Protein AF-A0A9Q0EVH0-F1 (afdb_monomer)

Radius of gyration: 26.42 Å; Cα contacts (8 Å, |Δi|>4): 1326; chains: 1; bounding box: 60×74×77 Å

Mean predicted aligned error: 11.01 Å

Organism: NCBI:txid630683

Solvent-accessible surface area (backbone atoms only — not comparable to full-atom values): 34245 Å² total; per-residue (Å²): 130,76,54,53,57,61,66,80,86,72,73,84,62,82,57,90,46,90,71,70,59,67,79,86,54,67,92,68,68,78,82,71,85,78,84,79,83,84,78,70,71,62,53,52,32,44,62,38,75,52,41,46,33,34,40,56,54,100,56,29,32,42,35,33,34,32,64,93,81,48,36,32,36,32,38,14,80,58,58,65,76,52,75,48,81,33,82,49,98,63,52,78,79,45,79,48,69,42,96,86,41,89,37,27,35,36,34,36,28,64,55,74,88,80,81,82,71,99,64,101,63,101,74,78,70,50,21,35,32,30,30,16,77,59,58,65,66,51,77,41,74,36,46,70,34,40,47,84,95,29,65,42,73,43,50,89,92,74,47,94,48,80,58,29,33,42,33,32,30,48,46,98,89,70,49,29,32,49,39,34,30,39,42,92,62,42,43,87,89,56,55,41,57,85,49,96,57,62,36,39,76,61,31,67,43,80,53,92,61,39,35,37,41,31,29,74,48,104,82,55,75,44,48,31,27,17,43,74,81,43,78,71,40,69,47,41,67,55,89,87,64,47,72,71,45,67,29,51,55,45,63,66,94,58,27,33,35,33,36,34,25,38,75,91,53,76,74,32,28,31,33,28,41,31,39,73,61,46,39,44,33,32,88,40,44,68,34,30,30,51,45,72,45,95,88,67,47,79,40,67,35,54,38,77,46,39,56,45,85,45,28,39,38,36,32,31,49,55,96,90,39,37,43,28,31,39,21,54,53,68,35,75,52,76,41,71,35,62,46,40,62,40,51,85,89,66,49,78,44,96,58,53,78,91,62,18,30,30,18,63,45,53,53,67,47,91,52,85,41,49,42,36,36,38,43,59,38,59,64,30,53,29,39,40,40,32,31,20,29,78,37,72,43,61,52,92,66,90,39,30,24,34,38,17,71,56,61,67,68,50,44,40,58,70,37,70,59,74,50,34,57,47,70,36,63,60,50,52,26,42,37,37,33,65,42,50,92,48,68,41,33,56,37,32,41,15,43,38,85,59,77,53,76,45,80,44,72,82,45,97,60,51,28,26,43,70,30,50,48,76,47,78,52,97,86,48,47,40,36,37,38,35,28,24,72,42,102,85,49,68,83,43,78,49,78,41,74,56,56,78,74,34,79,43,74,58,55,81,85,46,46,39,81,43,72,51,47,61,93,80,42,43,64,49,82,56,25,35,43,32,28,54,39,69,40,68,62,54,55,40,37,72,62,91,84,65,64,49,67,75,45,77,44,78,51,83,87,52,79,91,72,61,73,50,37,73,50,25,40,73,46,98,87,71,48,48,39,73,32,97,91,39,62,96,85,64,74,68,90,82,67,53,96,90,62,88,78,87,79,82,90,67

Sequence (602 aa):
MSWGAIHKNTSPVSFWAPGGLSASHLEKIGHISLHISGADPKFLALENRSIESFSVELQQIMVLTDPEFESSVLVSSDEGANFQKYRLSFYILSLLFHPTQEDWALAYSHDQKVTSSSVSSPRLSFLLLYSSMDFGRKWQIVHEHVTPSRFYWSVSGLDKELDLVHMEAHTPDGNVQYVTCRAQLCTESNRNYPFPGYVDISSLVVQDEYMFIQVPTSGRAKYYVSYKRDPFIQIKLPKYSLPKDLHIVSTDEKQVFAAVQEWNQNDTYNLYLSDTRGIYFTLAMENVKTTRGIGGNQMLDLYEVAGVTGMLIANRRHDGQVKTYITYNKGREWRLLQAPSVDMDGNDIHCILPFCSLHLQLQTSENPYLSGTISTKGSAPGIIVATGNIGAELSYNNVCMFISSDAGNTWRQIFEEEHNVWFLDKGGALVAVKQPSVPTRHLWISFDEGRQWTRHSFSMVPLFVDGILVEAGAENQIMTFFGHFSHRSEWQLIKIDYKSVFSRRCTEEDYQTWHLNNQGEPCVMGQKQIYMKRRPGNYCMLGRDYSRVLSTESCICRAHDFECDYGYERRGDGNCRPAFWFNPYSISRSCSQGQNYFNSTG

Structure (mmCIF, N/CA/C/O backbone):
data_AF-A0A9Q0EVH0-F1
#
_entry.id   AF-A0A9Q0EVH0-F1
#
loop_
_atom_site.group_PDB
_atom_site.id
_atom_site.type_symbol
_atom_site.label_atom_id
_atom_site.label_alt_id
_atom_site.label_comp_id
_atom_site.label_asym_id
_atom_site.label_entity_id
_atom_site.label_seq_id
_atom_site.pdbx_PDB_ins_code
_atom_site.Cartn_x
_atom_site.Cartn_y
_atom_site.Cartn_z
_atom_site.occupancy
_atom_site.B_iso_or_equiv
_atom_site.auth_seq_id
_atom_site.auth_comp_id
_atom_site.auth_asym_id
_atom_site.auth_atom_id
_atom_site.pdbx_PDB_model_num
ATOM 1 N N . MET A 1 1 ? 2.251 -1.760 23.595 1.00 23.67 1 MET A N 1
ATOM 2 C CA . MET A 1 1 ? 2.253 -2.560 22.355 1.00 23.67 1 MET A CA 1
ATOM 3 C C . MET A 1 1 ? 1.025 -2.094 21.611 1.00 23.67 1 MET A C 1
ATOM 5 O O . MET A 1 1 ? -0.068 -2.270 22.126 1.00 23.67 1 MET A O 1
ATOM 9 N N . SER A 1 2 ? 1.223 -1.276 20.582 1.00 24.34 2 SER A N 1
ATOM 10 C CA . SER A 1 2 ? 0.156 -0.567 19.877 1.00 24.34 2 SER A CA 1
ATOM 11 C C . SER A 1 2 ? -0.418 -1.454 18.777 1.00 24.34 2 SER A C 1
ATOM 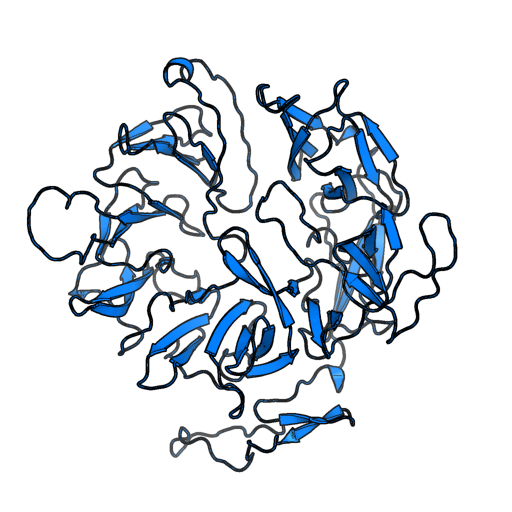13 O O . SER A 1 2 ? 0.317 -2.029 17.980 1.00 24.34 2 SER A O 1
ATOM 15 N N . TRP A 1 3 ? -1.743 -1.538 18.723 1.00 28.78 3 TRP A N 1
ATOM 16 C CA . TRP A 1 3 ? -2.497 -2.306 17.736 1.00 28.78 3 TRP A CA 1
ATOM 17 C C . TRP A 1 3 ? -2.488 -1.591 16.369 1.00 28.78 3 TRP A C 1
ATOM 19 O O . TRP A 1 3 ? -3.434 -0.902 16.001 1.00 28.78 3 TRP A O 1
ATOM 29 N N . GLY A 1 4 ? -1.378 -1.615 15.635 1.00 27.52 4 GLY A N 1
ATOM 30 C CA . GLY A 1 4 ? -1.289 -0.931 14.339 1.00 27.52 4 GLY A CA 1
ATOM 31 C C . GLY A 1 4 ? -2.123 -1.639 13.269 1.00 27.52 4 GLY A C 1
ATOM 32 O O . GLY A 1 4 ? -1.888 -2.814 12.999 1.00 27.52 4 GLY A O 1
ATOM 33 N N . ALA A 1 5 ? -3.072 -0.941 12.641 1.00 25.30 5 ALA A N 1
ATOM 34 C CA . ALA A 1 5 ? -3.455 -1.282 11.275 1.00 25.30 5 ALA A CA 1
ATOM 35 C C . ALA A 1 5 ? -2.341 -0.755 10.359 1.00 25.30 5 ALA A C 1
ATOM 37 O O . ALA A 1 5 ? -1.860 0.366 10.566 1.00 25.30 5 ALA A O 1
ATOM 38 N N . ILE A 1 6 ? -1.908 -1.538 9.370 1.00 28.84 6 ILE A N 1
ATOM 39 C CA . ILE A 1 6 ? -1.054 -1.005 8.301 1.00 28.84 6 ILE A CA 1
ATOM 40 C C . ILE A 1 6 ? -1.973 -0.112 7.465 1.00 28.84 6 ILE A C 1
ATOM 42 O O . ILE A 1 6 ? -2.702 -0.582 6.597 1.00 28.84 6 ILE A O 1
ATOM 46 N N . HIS A 1 7 ? -2.035 1.170 7.829 1.00 24.23 7 HIS A N 1
ATOM 47 C CA . HIS A 1 7 ? -2.923 2.138 7.203 1.00 24.23 7 HIS A CA 1
ATOM 48 C C . HIS A 1 7 ? -2.722 2.139 5.684 1.00 24.23 7 HIS A C 1
ATOM 50 O O . HIS A 1 7 ? -1.626 2.412 5.192 1.00 24.23 7 HIS A O 1
ATOM 56 N N . LYS A 1 8 ? -3.815 1.974 4.934 1.00 26.14 8 LYS A N 1
ATOM 57 C CA . LYS A 1 8 ? -3.942 2.668 3.652 1.00 26.14 8 LYS A CA 1
ATOM 58 C C . LYS A 1 8 ? -3.945 4.165 3.957 1.00 26.14 8 LYS A C 1
ATOM 60 O O . LYS A 1 8 ? -4.919 4.658 4.516 1.00 26.14 8 LYS A O 1
ATOM 65 N N . ASN A 1 9 ? -2.827 4.837 3.671 1.00 26.03 9 ASN A N 1
ATOM 66 C CA . ASN A 1 9 ? -2.678 6.288 3.467 1.00 26.03 9 ASN A CA 1
ATOM 67 C C . ASN A 1 9 ? -3.684 7.206 4.196 1.00 26.03 9 ASN A C 1
ATOM 69 O O . ASN A 1 9 ? -4.334 8.031 3.569 1.00 26.03 9 ASN A O 1
ATOM 73 N N . THR A 1 10 ? -3.829 7.092 5.517 1.00 22.66 10 THR A N 1
ATOM 74 C CA . THR A 1 10 ? -4.746 7.976 6.272 1.00 22.66 10 THR A CA 1
ATOM 75 C C . THR A 1 10 ? -4.231 8.399 7.646 1.00 22.66 10 THR A C 1
ATOM 77 O O . THR A 1 10 ? -4.926 9.115 8.360 1.00 22.66 10 THR A O 1
ATOM 80 N N . SER A 1 11 ? -3.002 8.047 8.026 1.00 21.75 11 SER A N 1
ATOM 81 C CA . SER A 1 11 ? -2.350 8.631 9.204 1.00 21.75 11 SER A CA 1
ATOM 82 C C . SER A 1 11 ? -1.563 9.898 8.818 1.00 21.75 11 SER A C 1
ATOM 84 O O . SER A 1 11 ? -0.806 9.860 7.844 1.00 21.75 11 SER A O 1
ATOM 86 N N . PRO A 1 12 ? -1.685 11.011 9.571 1.00 22.56 12 PRO A N 1
ATOM 87 C CA . PRO A 1 12 ? -0.789 12.154 9.434 1.00 22.56 12 PRO A CA 1
ATOM 88 C C . PRO A 1 12 ? 0.632 11.689 9.745 1.00 22.56 12 PRO A C 1
ATOM 90 O O . PRO A 1 12 ? 0.908 11.251 10.862 1.00 22.56 12 PRO A O 1
ATOM 93 N N . VAL A 1 13 ? 1.533 11.751 8.769 1.00 21.89 13 VAL A N 1
ATOM 94 C CA . VAL A 1 13 ? 2.959 11.539 9.016 1.00 21.89 13 VAL A CA 1
ATOM 95 C C . VAL A 1 13 ? 3.618 12.908 9.088 1.00 21.89 13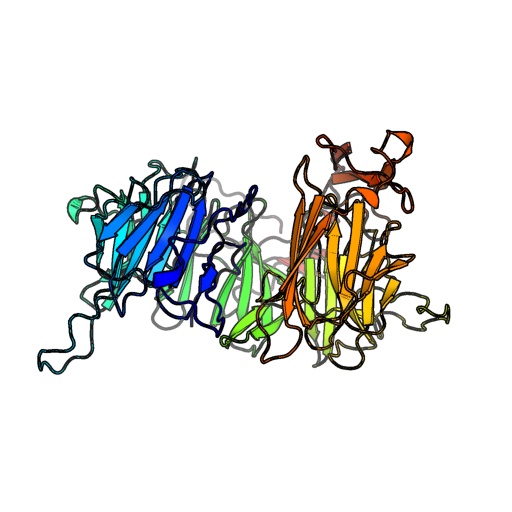 VAL A C 1
ATOM 97 O O . VAL A 1 13 ? 3.630 13.650 8.108 1.00 21.89 13 VAL A O 1
ATOM 100 N N . SER A 1 14 ? 4.127 13.265 10.263 1.00 21.25 14 SER A N 1
ATOM 101 C CA . SER A 1 14 ? 4.966 14.442 10.465 1.00 21.25 14 SER A CA 1
ATOM 102 C C . SER A 1 14 ? 6.402 14.133 10.027 1.00 21.25 14 SER A C 1
ATOM 104 O O . SER A 1 14 ? 6.966 13.107 10.405 1.00 21.25 14 SER A O 1
ATOM 106 N N . PHE A 1 15 ? 7.011 15.024 9.239 1.00 22.28 15 PHE A N 1
ATOM 107 C CA . PHE A 1 15 ? 8.427 14.946 8.876 1.00 22.28 15 PHE A CA 1
ATOM 108 C C . PHE A 1 15 ? 9.118 16.301 8.988 1.00 22.28 15 PHE A C 1
ATOM 110 O O . PHE A 1 15 ? 8.536 17.347 8.719 1.00 22.28 15 PHE A O 1
ATOM 117 N N . TRP A 1 16 ? 10.387 16.218 9.379 1.00 19.62 16 TRP A N 1
ATOM 118 C CA . TRP A 1 16 ? 11.322 17.307 9.613 1.00 19.62 16 TRP A CA 1
ATOM 119 C C . TRP A 1 16 ? 11.774 17.992 8.319 1.00 19.62 16 TRP A C 1
ATOM 121 O O . TRP A 1 16 ? 12.192 17.327 7.371 1.00 19.62 16 TRP A O 1
ATOM 131 N N . ALA A 1 17 ? 11.840 19.323 8.344 1.00 21.62 17 ALA A N 1
ATOM 132 C CA . ALA A 1 17 ? 12.663 20.114 7.435 1.00 21.62 17 ALA A CA 1
ATOM 133 C C . ALA A 1 17 ? 13.392 21.205 8.243 1.00 21.62 17 ALA A C 1
ATOM 135 O O . ALA A 1 17 ? 12.727 22.037 8.857 1.00 21.62 17 ALA A O 1
ATOM 136 N N . PRO A 1 18 ? 14.737 21.248 8.273 1.00 21.25 18 PRO A N 1
ATOM 137 C CA . PRO A 1 18 ? 15.455 22.345 8.906 1.00 21.25 18 PRO A CA 1
ATOM 138 C C . PRO A 1 18 ? 15.606 23.508 7.916 1.00 21.25 18 PRO A C 1
ATOM 140 O O . PRO A 1 18 ? 16.220 23.355 6.862 1.00 21.25 18 PRO A O 1
ATOM 143 N N . GLY A 1 19 ? 15.104 24.695 8.265 1.00 27.98 19 GLY A N 1
ATOM 144 C CA . GLY A 1 19 ? 15.442 25.935 7.555 1.00 27.98 19 GLY A CA 1
ATOM 145 C C . GLY A 1 19 ? 14.327 26.976 7.569 1.00 27.98 19 GLY A C 1
ATOM 146 O O . GLY A 1 19 ? 13.265 26.757 7.003 1.00 27.98 19 GLY A O 1
ATOM 147 N N . GLY A 1 20 ? 14.575 28.106 8.236 1.00 25.09 20 GLY A N 1
ATOM 148 C CA . GLY A 1 20 ? 13.561 29.115 8.539 1.00 25.09 20 GLY A CA 1
ATOM 149 C C . GLY A 1 20 ? 13.284 30.152 7.453 1.00 25.09 20 GLY A C 1
ATOM 150 O O . GLY A 1 20 ? 14.167 30.566 6.705 1.00 25.09 20 GLY A O 1
ATOM 151 N N . LEU A 1 21 ? 12.047 30.648 7.473 1.00 24.52 21 LEU A N 1
ATOM 152 C CA . LEU A 1 21 ? 11.595 31.867 6.802 1.00 24.52 21 LEU A CA 1
ATOM 153 C C . LEU A 1 21 ? 10.965 32.802 7.849 1.00 24.52 21 LEU A C 1
ATOM 155 O O . LEU A 1 21 ? 10.278 32.353 8.764 1.00 24.52 21 LEU A O 1
ATOM 159 N N . SER A 1 22 ? 11.237 34.110 7.764 1.00 23.95 22 SER A N 1
ATOM 160 C CA . SER A 1 22 ? 10.691 35.099 8.706 1.00 23.95 22 SER A CA 1
ATOM 161 C C . SER A 1 22 ? 9.270 35.524 8.321 1.00 23.95 22 SER A C 1
ATOM 163 O O . SER A 1 22 ? 8.986 35.791 7.154 1.00 23.95 22 SER A O 1
ATOM 165 N N . ALA A 1 23 ? 8.402 35.692 9.324 1.00 26.44 23 ALA A N 1
ATOM 166 C CA . ALA A 1 23 ? 7.002 36.105 9.170 1.00 26.44 23 ALA A CA 1
ATOM 167 C C . ALA A 1 23 ? 6.796 37.457 8.444 1.00 26.44 23 ALA A C 1
ATOM 169 O O . ALA A 1 23 ? 5.711 37.736 7.948 1.00 26.44 23 ALA A O 1
ATOM 170 N N . SER A 1 24 ? 7.834 38.289 8.323 1.00 24.94 24 SER A N 1
ATOM 171 C CA . SER A 1 24 ? 7.788 39.581 7.624 1.00 24.94 24 SER A CA 1
ATOM 172 C C . SER A 1 24 ? 7.835 39.502 6.089 1.00 24.94 24 SER A C 1
ATOM 174 O O . SER A 1 24 ? 7.697 40.534 5.437 1.00 24.94 24 SER A O 1
ATOM 176 N N . HIS A 1 25 ? 8.024 38.318 5.493 1.00 28.23 25 HIS A N 1
ATOM 177 C CA . HIS A 1 25 ? 8.052 38.144 4.030 1.00 28.23 25 HIS A CA 1
ATOM 178 C C . HIS A 1 25 ? 6.749 37.590 3.425 1.00 28.23 25 HIS A C 1
ATOM 180 O O . HIS A 1 25 ? 6.621 37.569 2.201 1.00 28.23 25 HIS A O 1
ATOM 186 N N . LEU A 1 26 ? 5.760 37.208 4.243 1.00 30.81 26 LEU A N 1
ATOM 187 C CA . LEU A 1 26 ? 4.487 36.643 3.768 1.00 30.81 26 LEU A CA 1
ATOM 188 C C . LEU A 1 26 ? 3.594 37.656 3.029 1.00 30.81 26 LEU A C 1
ATOM 190 O O . LEU A 1 26 ? 2.823 37.254 2.168 1.00 30.81 26 LEU A O 1
ATOM 194 N N . GLU A 1 27 ? 3.765 38.966 3.246 1.00 25.61 27 GLU A N 1
ATOM 195 C CA . GLU A 1 27 ? 3.074 40.002 2.452 1.00 25.61 27 GLU A CA 1
ATOM 196 C C . GLU A 1 27 ? 3.613 40.142 1.011 1.00 25.61 27 GLU A C 1
ATOM 198 O O . GLU A 1 27 ? 3.059 40.899 0.215 1.00 25.61 27 GLU A O 1
ATOM 203 N N . LYS A 1 28 ? 4.692 39.431 0.645 1.00 25.12 28 LYS A N 1
ATOM 204 C CA . LYS A 1 28 ? 5.330 39.529 -0.683 1.00 25.12 28 LYS A CA 1
ATOM 205 C C . LYS A 1 28 ? 5.351 38.237 -1.498 1.00 25.12 28 LYS A C 1
ATOM 207 O O . LYS A 1 28 ? 5.841 38.265 -2.626 1.00 25.12 28 LYS A O 1
ATOM 212 N N . ILE A 1 29 ? 4.804 37.130 -0.997 1.00 27.89 29 ILE A N 1
ATOM 213 C CA . ILE A 1 29 ? 4.722 35.878 -1.765 1.00 27.89 29 ILE A CA 1
ATOM 214 C C . ILE A 1 29 ? 3.425 35.896 -2.579 1.00 27.89 29 ILE A C 1
ATOM 216 O O . ILE A 1 29 ? 2.437 35.243 -2.262 1.00 27.89 29 ILE A O 1
ATOM 220 N N . GLY A 1 30 ? 3.426 36.711 -3.634 1.00 24.42 30 GLY A N 1
ATOM 221 C CA . GLY A 1 30 ? 2.437 36.616 -4.698 1.00 24.42 30 GLY A CA 1
ATOM 222 C C . GLY A 1 30 ? 2.701 35.366 -5.538 1.00 24.42 30 GLY A C 1
ATOM 223 O O . GLY A 1 30 ? 3.813 35.172 -6.021 1.00 24.42 30 GLY A O 1
ATOM 224 N N . HIS A 1 31 ? 1.655 34.561 -5.730 1.00 25.23 31 HIS A N 1
ATOM 225 C CA . HIS A 1 31 ? 1.583 33.397 -6.619 1.00 25.23 31 HIS A CA 1
ATOM 226 C C . HIS A 1 31 ? 2.481 32.198 -6.271 1.00 25.23 31 HIS A C 1
ATOM 228 O O . HIS A 1 31 ? 3.496 31.941 -6.915 1.00 25.23 31 HIS A O 1
ATOM 234 N N . ILE A 1 32 ? 1.994 31.350 -5.364 1.00 24.03 32 ILE A N 1
ATOM 235 C CA . ILE A 1 32 ? 2.253 29.907 -5.425 1.00 24.03 32 ILE A CA 1
ATOM 236 C C . ILE A 1 32 ? 0.906 29.239 -5.717 1.00 24.03 32 ILE A C 1
ATOM 238 O O . ILE A 1 32 ? 0.092 29.052 -4.824 1.00 24.03 32 ILE A O 1
ATOM 242 N N . SER A 1 33 ? 0.643 28.931 -6.989 1.00 20.67 33 SER A N 1
ATOM 243 C CA . SER A 1 33 ? -0.503 28.101 -7.377 1.00 20.67 33 SER A CA 1
ATOM 244 C C . SER A 1 33 ? -0.118 26.642 -7.134 1.00 20.67 33 SER A C 1
ATOM 246 O O . SER A 1 33 ? 0.597 26.034 -7.933 1.00 20.67 33 SER A O 1
ATOM 248 N N . LEU A 1 34 ? -0.512 26.113 -5.976 1.00 22.69 34 LEU A N 1
ATOM 249 C CA . LEU A 1 34 ? -0.445 24.690 -5.650 1.00 22.69 34 LEU A CA 1
ATOM 250 C C . LEU A 1 34 ? -1.807 24.074 -5.978 1.00 22.69 34 LEU A C 1
ATOM 252 O O . LEU A 1 34 ? -2.656 23.897 -5.111 1.00 22.69 34 LEU A O 1
ATOM 256 N N . HIS A 1 35 ? -2.020 23.748 -7.252 1.00 23.91 35 HIS A N 1
ATOM 257 C CA . HIS A 1 35 ? -3.113 22.859 -7.628 1.00 23.91 35 HIS A CA 1
ATOM 258 C C . HIS A 1 35 ? -2.715 21.428 -7.260 1.00 23.91 35 HIS A C 1
ATOM 260 O O . HIS A 1 35 ? -1.828 20.839 -7.870 1.00 23.91 35 HIS A O 1
ATOM 266 N N . ILE A 1 36 ? -3.354 20.871 -6.233 1.00 25.92 36 ILE A N 1
ATOM 267 C CA . ILE A 1 36 ? -3.227 19.458 -5.873 1.00 25.92 36 ILE A CA 1
ATOM 268 C C . ILE A 1 36 ? -4.534 18.787 -6.290 1.00 25.92 36 ILE A C 1
ATOM 270 O O . ILE A 1 36 ? -5.546 18.886 -5.598 1.00 25.92 36 ILE A O 1
ATOM 274 N N . SER A 1 37 ? -4.544 18.134 -7.455 1.00 22.00 37 SER A N 1
ATOM 275 C CA . SER A 1 37 ? -5.707 17.360 -7.889 1.00 22.00 37 SER A CA 1
ATOM 276 C C . SER A 1 37 ? -5.734 16.006 -7.176 1.00 22.00 37 SER A C 1
ATOM 278 O O . SER A 1 37 ? -4.892 15.153 -7.455 1.00 22.00 37 SER A O 1
ATOM 280 N N . GLY A 1 38 ? -6.718 15.823 -6.294 1.00 27.61 38 GLY A N 1
ATOM 281 C CA . GLY A 1 38 ? -7.282 14.536 -5.873 1.00 27.61 38 GLY A CA 1
ATOM 282 C C . GLY A 1 38 ? -6.299 13.432 -5.473 1.00 27.61 38 GLY A C 1
ATOM 283 O O . GLY A 1 38 ? -5.956 12.599 -6.305 1.00 27.61 38 GLY A O 1
ATOM 284 N N . ALA A 1 39 ? -5.932 13.385 -4.191 1.00 24.30 39 ALA A N 1
ATOM 285 C CA . ALA A 1 39 ? -5.674 12.162 -3.414 1.00 24.30 39 ALA A CA 1
ATOM 286 C C . ALA A 1 39 ? -5.199 12.561 -2.009 1.00 24.30 39 ALA A C 1
ATOM 288 O O . ALA A 1 39 ? -4.098 13.098 -1.913 1.00 24.30 39 ALA A O 1
ATOM 289 N N . ASP A 1 40 ? -6.019 12.258 -0.993 1.00 25.94 40 ASP A N 1
ATOM 290 C CA . ASP A 1 40 ? -5.791 12.336 0.463 1.00 25.94 40 ASP A CA 1
ATOM 291 C C . ASP A 1 40 ? -5.225 13.671 1.014 1.00 25.94 40 ASP A C 1
ATOM 293 O O . ASP A 1 40 ? -4.245 14.200 0.487 1.00 25.94 40 ASP A O 1
ATOM 297 N N . PRO A 1 41 ? -5.768 14.243 2.108 1.00 28.77 41 PRO A N 1
ATOM 298 C CA . PRO A 1 41 ? -5.166 15.422 2.728 1.00 28.77 41 PRO A CA 1
ATOM 299 C C . PRO A 1 41 ? -3.761 15.061 3.238 1.00 28.77 41 PRO A C 1
ATOM 301 O O . PRO A 1 41 ? -3.590 14.371 4.242 1.00 28.77 41 PRO A O 1
ATOM 304 N N . LYS A 1 42 ? -2.726 15.491 2.510 1.00 32.66 42 LYS A N 1
ATOM 305 C CA . LYS A 1 42 ? -1.328 15.292 2.900 1.00 32.66 42 LYS A CA 1
ATOM 306 C C . LYS A 1 42 ? -0.912 16.392 3.865 1.00 32.66 42 LYS A C 1
ATOM 308 O O . LYS A 1 42 ? -0.974 17.571 3.532 1.00 32.66 42 LYS A O 1
ATOM 313 N N . PHE A 1 43 ? -0.453 15.977 5.040 1.00 30.69 43 PHE A N 1
ATOM 314 C CA . PHE A 1 43 ? 0.131 16.840 6.056 1.00 30.69 43 PHE A CA 1
ATOM 315 C C . PHE A 1 43 ? 1.577 17.166 5.681 1.00 30.69 43 PHE A C 1
ATOM 317 O O . PHE A 1 43 ? 2.384 16.269 5.444 1.00 30.69 43 PHE A O 1
ATOM 324 N N . LEU A 1 44 ? 1.916 18.449 5.635 1.00 28.69 44 LEU A N 1
ATOM 325 C CA . LEU A 1 44 ? 3.295 18.921 5.534 1.00 28.69 44 LEU A CA 1
ATOM 326 C C . LEU A 1 44 ? 3.546 19.830 6.730 1.00 28.69 44 LEU A C 1
ATOM 328 O O . LEU A 1 44 ? 2.925 20.886 6.835 1.00 28.69 44 LEU A O 1
ATOM 332 N N . ALA A 1 45 ? 4.428 19.392 7.628 1.00 27.56 45 ALA A N 1
ATOM 333 C CA . ALA A 1 45 ? 4.898 20.186 8.749 1.00 27.56 45 ALA A CA 1
ATOM 334 C C . ALA A 1 45 ? 6.184 20.924 8.368 1.00 27.56 45 ALA A C 1
ATOM 336 O O . ALA A 1 45 ? 7.129 20.305 7.884 1.00 27.56 45 ALA A O 1
ATOM 337 N N . LEU A 1 46 ? 6.219 22.247 8.541 1.00 26.41 46 LEU A N 1
ATOM 338 C CA . LEU A 1 46 ? 7.402 23.070 8.278 1.00 26.41 46 LEU A CA 1
ATOM 339 C C . LEU A 1 46 ? 7.961 23.585 9.600 1.00 26.41 46 LEU A C 1
ATOM 341 O O . LEU A 1 46 ? 7.662 24.689 10.041 1.00 26.41 46 LEU A O 1
ATOM 345 N N . GLU A 1 47 ? 8.828 22.804 10.233 1.00 24.83 47 GLU A N 1
ATOM 346 C CA . GLU A 1 47 ? 9.442 23.203 11.497 1.00 24.83 47 GLU A CA 1
ATOM 347 C C . GLU A 1 47 ? 10.593 24.207 11.272 1.00 24.83 47 GLU A C 1
ATOM 349 O O . GLU A 1 47 ? 11.784 23.896 11.347 1.00 24.83 47 GLU A O 1
ATOM 354 N N . ASN A 1 48 ? 10.232 25.459 10.970 1.00 26.81 48 ASN A N 1
ATOM 355 C CA . ASN A 1 48 ? 10.890 26.633 11.543 1.00 26.81 48 ASN A CA 1
ATOM 356 C C . ASN A 1 48 ? 10.113 27.937 11.271 1.00 26.81 48 ASN A C 1
ATOM 358 O O . ASN A 1 48 ? 10.158 28.504 10.176 1.00 26.81 48 ASN A O 1
ATOM 362 N N . ARG A 1 49 ? 9.576 28.468 12.379 1.00 35.28 49 ARG A N 1
ATOM 363 C CA . ARG A 1 49 ? 9.282 29.879 12.708 1.00 35.28 49 ARG A CA 1
ATOM 364 C C . ARG A 1 49 ? 7.908 30.475 12.403 1.00 35.28 49 ARG A C 1
ATOM 366 O O . ARG A 1 49 ? 7.782 31.691 12.538 1.00 35.28 49 ARG A O 1
ATOM 373 N N . SER A 1 50 ? 6.874 29.703 12.063 1.00 44.47 50 SER A N 1
ATOM 374 C CA . SER A 1 50 ? 5.478 30.181 12.252 1.00 44.47 50 SER A CA 1
ATOM 375 C C . SER A 1 50 ? 4.373 29.188 11.895 1.00 44.47 50 SER A C 1
ATOM 377 O O . SER A 1 50 ? 3.249 29.398 12.346 1.00 44.47 50 SER A O 1
ATOM 379 N N . ILE A 1 51 ? 4.644 28.159 11.087 1.00 43.53 51 ILE A N 1
ATOM 380 C CA . ILE A 1 51 ? 3.623 27.259 10.532 1.00 43.53 51 ILE A CA 1
ATOM 381 C C . ILE A 1 51 ? 3.990 25.814 10.855 1.00 43.53 51 ILE A C 1
ATOM 383 O O . ILE A 1 51 ? 5.011 25.332 10.387 1.00 43.53 51 ILE A O 1
ATOM 387 N N . GLU A 1 52 ? 3.149 25.117 11.610 1.00 38.03 52 GLU A N 1
ATOM 388 C CA . GLU A 1 52 ? 3.419 23.738 12.029 1.00 38.03 52 GLU A CA 1
ATOM 389 C C . GLU A 1 52 ? 2.884 22.692 11.067 1.00 38.03 52 GLU A C 1
ATOM 391 O O . GLU A 1 52 ? 3.486 21.637 10.945 1.00 38.03 52 GLU A O 1
ATOM 396 N N . SER A 1 53 ? 1.756 22.937 10.404 1.00 46.12 53 SER A N 1
ATOM 397 C CA . SER A 1 53 ? 1.197 22.003 9.425 1.00 46.12 53 SER A CA 1
ATOM 398 C C . SER A 1 53 ? 0.186 22.683 8.510 1.00 46.12 53 SER A C 1
ATOM 400 O O . SER A 1 53 ? -0.375 23.725 8.858 1.00 46.12 53 SER A O 1
ATOM 402 N N . PHE A 1 54 ? -0.058 22.102 7.336 1.00 47.53 54 PHE A N 1
ATOM 403 C CA . PHE A 1 54 ? -1.170 22.504 6.481 1.00 47.53 54 PHE A CA 1
ATOM 404 C C . PHE A 1 54 ? -1.946 21.309 5.928 1.00 47.53 54 PHE A C 1
ATOM 406 O O . PHE A 1 54 ? -1.418 20.200 5.814 1.00 47.53 54 PHE A O 1
ATOM 413 N N . SER A 1 55 ? -3.208 21.550 5.584 1.00 48.09 55 SER A N 1
ATOM 414 C CA . SER A 1 55 ? -4.112 20.585 4.959 1.00 48.09 55 SER A CA 1
ATOM 415 C C . SER A 1 55 ? -4.861 21.256 3.812 1.00 48.09 55 SER A C 1
ATOM 417 O O . SER A 1 55 ? -5.261 22.416 3.921 1.00 48.09 55 SER A O 1
ATOM 419 N N . VAL A 1 56 ? -5.013 20.531 2.704 1.00 55.31 56 VAL A N 1
ATOM 420 C CA . VAL A 1 56 ? -5.696 21.004 1.495 1.00 55.31 56 VAL A CA 1
ATOM 421 C C . VAL A 1 56 ? -6.868 20.081 1.208 1.00 55.31 56 VAL A C 1
ATOM 423 O O . VAL A 1 56 ? -6.681 18.870 1.089 1.00 55.31 56 VAL A O 1
ATOM 426 N N . GLU A 1 57 ? -8.049 20.666 1.054 1.00 53.47 57 GLU A N 1
ATOM 427 C CA . GLU A 1 57 ? -9.273 19.966 0.682 1.00 53.47 57 GLU A CA 1
ATOM 428 C C . GLU A 1 57 ? -10.046 20.837 -0.312 1.00 53.47 57 GLU A C 1
ATOM 430 O O . GLU A 1 57 ? -10.359 21.980 -0.008 1.00 53.47 57 GLU A O 1
ATOM 435 N N . LEU A 1 58 ? -10.257 20.332 -1.536 1.00 53.56 58 LEU A N 1
ATOM 436 C CA . LEU A 1 58 ? -11.104 20.927 -2.588 1.00 53.56 58 LEU A CA 1
ATOM 437 C C . LEU A 1 58 ? -11.118 22.478 -2.619 1.00 53.56 58 LEU A C 1
ATOM 439 O O . LEU A 1 58 ? -12.147 23.116 -2.443 1.00 53.56 58 LEU A O 1
ATOM 443 N N . GLN A 1 59 ? -9.949 23.078 -2.894 1.00 60.59 59 GLN A N 1
ATOM 444 C CA . GLN A 1 59 ? -9.686 24.535 -3.001 1.00 60.59 59 GLN A CA 1
ATOM 445 C C . GLN A 1 59 ? -9.631 25.330 -1.684 1.00 60.59 59 GLN A C 1
ATOM 447 O O . GLN A 1 59 ? -9.234 26.501 -1.699 1.00 60.59 59 GLN A O 1
ATOM 452 N N . GLN A 1 60 ? -9.942 24.707 -0.548 1.00 67.12 60 GLN A N 1
ATOM 453 C CA . GLN A 1 60 ? -9.722 25.275 0.777 1.00 67.12 60 GLN A CA 1
ATOM 454 C C . GLN A 1 60 ? -8.370 24.829 1.354 1.00 67.12 60 GLN A C 1
ATOM 456 O O . GLN A 1 60 ? -7.918 23.696 1.163 1.00 67.12 60 GLN A O 1
ATOM 461 N N . ILE A 1 61 ? -7.704 25.739 2.064 1.00 76.44 61 ILE A N 1
ATOM 462 C CA . ILE A 1 61 ? -6.410 25.511 2.709 1.00 76.44 61 ILE A CA 1
ATOM 463 C C . ILE A 1 61 ? -6.520 25.891 4.181 1.00 76.44 61 ILE A C 1
ATOM 465 O O . ILE A 1 61 ? -6.859 27.027 4.520 1.00 76.44 61 ILE A O 1
ATOM 469 N N . MET A 1 62 ? -6.180 24.949 5.054 1.00 77.69 62 MET A N 1
ATOM 470 C CA . MET A 1 62 ? -6.008 25.177 6.483 1.00 77.69 62 MET A CA 1
ATOM 471 C C . MET A 1 62 ? -4.520 25.153 6.820 1.00 77.69 62 MET A C 1
ATOM 473 O O . MET A 1 62 ? -3.817 24.219 6.443 1.00 77.69 62 MET A O 1
ATOM 477 N N . VAL A 1 63 ? -4.043 26.158 7.549 1.00 80.00 63 VAL A N 1
ATOM 478 C CA . VAL A 1 63 ? -2.662 26.246 8.031 1.00 80.00 63 VAL A CA 1
ATOM 479 C C . VAL A 1 63 ? -2.677 26.448 9.544 1.00 80.00 63 VAL A C 1
ATOM 481 O O . VAL A 1 63 ? -3.343 27.353 10.049 1.00 80.00 63 VAL A O 1
ATOM 484 N N . LEU A 1 64 ? -1.942 25.613 10.271 1.00 77.62 64 LEU A N 1
ATOM 485 C CA . LEU A 1 64 ? -1.783 25.704 11.720 1.00 77.62 64 LEU A CA 1
ATOM 486 C C . LEU A 1 64 ? -0.554 26.540 12.064 1.00 77.62 64 LEU A C 1
ATOM 488 O O . LEU A 1 64 ? 0.527 26.314 11.513 1.00 77.62 64 LEU A O 1
ATOM 492 N N . THR A 1 65 ? -0.715 27.507 12.967 1.00 72.81 65 THR A N 1
ATOM 493 C CA . THR A 1 65 ? 0.411 28.303 13.462 1.00 72.81 65 THR A CA 1
ATOM 494 C C . THR A 1 65 ? 1.123 27.621 14.617 1.00 72.81 65 THR A C 1
ATOM 496 O O . THR A 1 65 ? 0.514 26.874 15.378 1.00 72.81 65 THR A O 1
ATOM 499 N N . ASP A 1 66 ? 2.404 27.943 14.760 1.00 68.31 66 ASP A N 1
ATOM 500 C CA . ASP A 1 66 ? 3.254 27.424 15.824 1.00 68.31 66 ASP A CA 1
ATOM 501 C C . ASP A 1 66 ? 2.697 27.784 17.228 1.00 68.31 66 ASP A C 1
ATOM 503 O O . ASP A 1 66 ? 2.570 28.974 17.565 1.00 68.31 66 ASP A O 1
ATOM 507 N N . PRO A 1 67 ? 2.348 26.773 18.045 1.00 65.81 67 PRO A N 1
ATOM 508 C CA . PRO A 1 67 ? 1.735 26.920 19.352 1.00 65.81 67 PRO A CA 1
ATOM 509 C C . PRO A 1 67 ? 2.655 27.576 20.385 1.00 65.81 67 PRO A C 1
ATOM 511 O O . PRO A 1 67 ? 2.131 28.127 21.360 1.00 65.81 67 PRO A O 1
ATOM 514 N N . GLU A 1 68 ? 3.980 27.564 20.189 1.00 67.31 68 GLU A N 1
ATOM 515 C CA . GLU A 1 68 ? 4.930 28.255 21.072 1.00 67.31 68 GLU A CA 1
ATOM 516 C C . GLU A 1 68 ? 4.787 29.782 20.988 1.00 67.31 68 GLU A C 1
ATOM 518 O O . GLU A 1 68 ? 5.062 30.491 21.960 1.00 67.31 68 GLU A O 1
ATOM 523 N N . PHE A 1 69 ? 4.315 30.298 19.849 1.00 66.81 69 PHE A N 1
ATOM 524 C CA . PHE A 1 69 ? 4.124 31.732 19.628 1.00 66.81 69 PHE A CA 1
ATOM 525 C C . PHE A 1 69 ? 2.664 32.152 19.797 1.00 66.81 69 PHE A C 1
ATOM 527 O O . PHE A 1 69 ? 2.354 33.058 20.574 1.00 66.81 69 PHE A O 1
ATOM 534 N N . GLU A 1 70 ? 1.756 31.523 19.054 1.00 70.75 70 GLU A N 1
ATOM 535 C CA . GLU A 1 70 ? 0.322 31.799 19.115 1.00 70.75 70 GLU A CA 1
ATOM 536 C C . GLU A 1 70 ? -0.436 30.604 18.544 1.00 70.75 70 GLU A C 1
ATOM 538 O O . GLU A 1 70 ? -0.231 30.230 17.394 1.00 70.75 70 GLU A O 1
ATOM 543 N N . SER A 1 71 ? -1.360 30.028 19.314 1.00 81.38 71 SER A N 1
ATOM 544 C CA . SER A 1 71 ? -2.213 28.959 18.797 1.00 81.38 71 SER A CA 1
ATOM 545 C C . SER A 1 71 ? -3.357 29.545 17.965 1.00 81.38 71 SER A C 1
ATOM 547 O O . SER A 1 71 ? -4.277 30.185 18.488 1.00 81.38 71 SER A O 1
ATOM 549 N N . SER A 1 72 ? -3.284 29.380 16.645 1.00 83.69 72 SER A N 1
ATOM 550 C CA . SER A 1 72 ? -4.294 29.857 15.704 1.00 83.69 72 SER A CA 1
ATOM 551 C C . SER A 1 72 ? -4.364 28.999 14.440 1.00 83.69 72 SER A C 1
ATOM 553 O O . SER A 1 72 ? -3.410 28.318 14.070 1.00 83.69 72 SER A O 1
ATOM 555 N N . VAL A 1 73 ? -5.513 29.054 13.773 1.00 86.12 73 VAL A N 1
ATOM 556 C CA . VAL A 1 73 ? -5.740 28.468 12.452 1.00 86.12 73 VAL A CA 1
ATOM 557 C C . VAL A 1 73 ? -5.859 29.598 11.442 1.00 86.12 73 VAL A C 1
ATOM 559 O O . VAL A 1 73 ? -6.598 30.562 11.654 1.00 86.12 73 VAL A O 1
ATOM 562 N N . LEU A 1 74 ? -5.139 29.484 10.336 1.00 85.25 74 LEU A N 1
ATOM 563 C CA . LEU A 1 74 ? -5.284 30.328 9.161 1.00 85.25 74 LEU A CA 1
ATOM 564 C C . LEU A 1 74 ? -6.077 29.542 8.117 1.00 85.25 74 LEU A C 1
ATOM 566 O O . LEU A 1 74 ? -5.659 28.466 7.701 1.00 85.25 74 LEU A O 1
ATOM 570 N N . VAL A 1 75 ? -7.217 30.080 7.701 1.00 85.94 75 VAL A N 1
ATOM 571 C CA . VAL A 1 75 ? -8.104 29.448 6.720 1.00 85.94 75 VAL A CA 1
ATOM 572 C C . VAL A 1 75 ? -8.136 30.287 5.452 1.00 85.94 75 VAL A C 1
ATOM 574 O O . VAL A 1 75 ? -8.397 31.490 5.515 1.00 85.94 75 VAL A O 1
ATOM 577 N N . SER A 1 76 ? -7.913 29.651 4.309 1.00 83.12 76 SER A N 1
ATOM 578 C CA . SER A 1 76 ? -8.141 30.212 2.980 1.00 83.12 76 SER A CA 1
ATOM 579 C C . SER A 1 76 ? -9.179 29.371 2.243 1.00 83.12 76 SER A C 1
ATOM 581 O O . SER A 1 76 ? -9.152 28.146 2.301 1.00 83.12 76 SER A O 1
ATOM 583 N N . SER A 1 77 ? -10.092 30.037 1.543 1.00 84.12 77 SER A N 1
ATOM 584 C CA . SER A 1 77 ? -11.094 29.412 0.668 1.00 84.12 77 SER A CA 1
ATOM 585 C C . SER A 1 77 ? -10.850 29.741 -0.811 1.00 84.12 77 SER A C 1
ATOM 587 O O . SER A 1 77 ? -11.762 29.655 -1.627 1.00 84.12 77 SER A O 1
ATOM 589 N N . ASP A 1 78 ? -9.652 30.228 -1.132 1.00 82.50 78 ASP A N 1
ATOM 590 C CA . ASP A 1 78 ? -9.259 30.763 -2.437 1.00 82.50 78 ASP A CA 1
ATOM 591 C C . ASP A 1 78 ? -7.836 30.325 -2.811 1.00 82.50 78 ASP A C 1
ATOM 593 O O . ASP A 1 78 ? -7.033 31.113 -3.312 1.00 82.50 78 ASP A O 1
ATOM 597 N N . GLU A 1 79 ? -7.521 29.054 -2.537 1.00 77.44 79 GLU A N 1
ATOM 598 C CA . GLU A 1 79 ? -6.241 28.420 -2.884 1.00 77.44 79 GLU A CA 1
ATOM 599 C C . GLU A 1 79 ? -5.008 29.152 -2.316 1.00 77.44 79 GLU A C 1
ATOM 601 O O . GLU A 1 79 ? -3.929 29.167 -2.910 1.00 77.44 79 GLU A O 1
ATOM 606 N N . GLY A 1 80 ? -5.158 29.757 -1.138 1.00 80.69 80 GLY A N 1
ATOM 607 C CA . GLY A 1 80 ? -4.090 30.454 -0.425 1.00 80.69 80 GLY A CA 1
ATOM 608 C C . GLY A 1 80 ? -3.903 31.915 -0.829 1.00 80.69 80 GLY A C 1
ATOM 609 O O . GLY A 1 80 ? -2.919 32.522 -0.405 1.00 80.69 80 GLY A O 1
ATOM 610 N N . ALA A 1 81 ? -4.807 32.501 -1.622 1.00 80.75 81 ALA A N 1
ATOM 611 C CA . ALA A 1 81 ? -4.707 33.913 -1.988 1.00 80.75 81 ALA A CA 1
ATOM 612 C C . ALA A 1 81 ? -4.998 34.848 -0.799 1.00 80.75 81 ALA A C 1
ATOM 614 O O . ALA A 1 81 ? -4.298 35.847 -0.630 1.00 80.75 81 ALA A O 1
ATOM 615 N N . ASN A 1 82 ? -5.973 34.517 0.054 1.00 84.56 82 ASN A N 1
ATOM 616 C CA . ASN A 1 82 ? -6.280 35.260 1.274 1.00 84.56 82 ASN A CA 1
ATOM 617 C C . ASN A 1 82 ? -6.449 34.322 2.474 1.00 84.56 82 ASN A C 1
ATOM 619 O O . ASN A 1 82 ? -7.254 33.393 2.454 1.00 84.56 82 ASN A O 1
ATOM 623 N N . PHE A 1 83 ? -5.750 34.625 3.570 1.00 85.88 83 PHE A N 1
ATOM 624 C CA . PHE A 1 83 ? -5.864 33.884 4.826 1.00 85.88 83 PHE A CA 1
ATOM 625 C C . PHE A 1 83 ? -6.625 34.677 5.886 1.00 85.88 83 PHE A C 1
ATOM 627 O O . PHE A 1 83 ? -6.285 35.814 6.215 1.00 85.88 83 PHE A O 1
ATOM 634 N N . GLN A 1 84 ? -7.634 34.039 6.472 1.00 88.69 84 GLN A N 1
ATOM 635 C CA . GLN A 1 84 ? -8.364 34.531 7.635 1.00 88.69 84 GLN A CA 1
ATOM 636 C C . GLN A 1 84 ? -7.847 33.832 8.891 1.00 88.69 84 GLN A C 1
ATOM 638 O O . GLN A 1 84 ? -7.786 32.606 8.944 1.00 88.69 84 GLN A O 1
ATOM 643 N N . LYS A 1 85 ? -7.477 34.612 9.911 1.00 89.12 85 LYS A N 1
ATOM 644 C CA . LYS A 1 85 ? -6.908 34.095 11.160 1.00 89.12 85 LYS A CA 1
ATOM 645 C C . LYS A 1 85 ? -7.974 33.887 12.232 1.00 89.12 85 LYS A C 1
ATOM 647 O O . LYS A 1 85 ? -8.689 34.824 12.586 1.00 89.12 85 LYS A O 1
ATOM 652 N N . TYR A 1 86 ? -7.990 32.695 12.817 1.00 89.69 86 TYR A N 1
ATOM 653 C CA . TYR A 1 86 ? -8.861 32.284 13.914 1.00 89.69 86 TYR A CA 1
ATOM 654 C C . TYR A 1 86 ? -8.021 31.849 15.111 1.00 89.69 86 TYR A C 1
ATOM 656 O O . TYR A 1 86 ? -7.208 30.937 15.010 1.00 89.69 86 TYR A O 1
ATOM 664 N N . ARG A 1 87 ? -8.187 32.509 16.260 1.00 88.38 87 ARG A N 1
ATOM 665 C CA . ARG A 1 87 ? -7.459 32.149 17.486 1.00 88.38 87 ARG A CA 1
ATOM 666 C C . ARG A 1 87 ? -8.046 30.898 18.125 1.00 88.38 87 ARG A C 1
ATOM 668 O O . ARG A 1 87 ? -9.265 30.788 18.246 1.00 88.38 87 ARG A O 1
ATOM 675 N N . LEU A 1 88 ? -7.173 30.014 18.593 1.00 86.69 88 LEU A N 1
ATOM 676 C CA . LEU A 1 88 ? -7.536 28.816 19.336 1.00 86.69 88 LEU A CA 1
ATOM 677 C C . LEU A 1 88 ? -7.277 29.006 20.831 1.00 86.69 88 LEU A C 1
ATOM 679 O O . LEU A 1 88 ? -6.385 29.745 21.246 1.00 86.69 88 LEU A O 1
ATOM 683 N N . SER A 1 89 ? -8.061 28.313 21.652 1.00 84.62 89 SER A N 1
ATOM 684 C CA . SER A 1 89 ? -7.861 28.240 23.104 1.00 84.62 89 SER A CA 1
ATOM 685 C C . SER A 1 89 ? -7.124 26.970 23.550 1.00 84.62 89 SER A C 1
ATOM 687 O O . SER A 1 89 ? -6.995 26.747 24.753 1.00 84.62 89 SER A O 1
ATOM 689 N N . PHE A 1 90 ? -6.696 26.131 22.603 1.00 84.38 90 PHE A N 1
ATOM 690 C CA . PHE A 1 90 ? -6.087 24.814 22.806 1.00 84.38 90 PHE A CA 1
ATOM 691 C C . PHE A 1 90 ? -5.111 24.501 21.662 1.00 84.38 90 PHE A C 1
ATOM 693 O O . PHE A 1 90 ? -5.177 25.138 20.615 1.00 84.38 90 PHE A O 1
ATOM 700 N N . TYR A 1 91 ? -4.243 23.505 21.849 1.00 82.62 91 TYR A N 1
ATOM 701 C CA . TYR A 1 91 ? -3.228 23.112 20.867 1.00 82.62 91 TYR A CA 1
ATOM 702 C C . TYR A 1 91 ? -3.675 21.921 20.027 1.00 82.62 91 TYR A C 1
ATOM 704 O O . TYR A 1 91 ? -4.105 20.912 20.576 1.00 82.62 91 TYR A O 1
ATOM 712 N N . ILE A 1 92 ? -3.550 22.004 18.708 1.00 81.88 92 ILE A N 1
ATOM 713 C CA . ILE A 1 92 ? -3.913 20.903 17.815 1.00 81.88 92 ILE A CA 1
ATOM 714 C C . ILE A 1 92 ? -2.676 20.038 17.572 1.00 81.88 92 ILE A C 1
ATOM 716 O O . ILE A 1 92 ? -1.716 20.497 16.972 1.00 81.88 92 ILE A O 1
ATOM 720 N N . LEU A 1 93 ? -2.712 18.784 18.023 1.00 79.88 93 LEU A N 1
ATOM 721 C CA . LEU A 1 93 ? -1.656 17.796 17.774 1.00 79.88 93 LEU A CA 1
ATOM 722 C C . LEU A 1 93 ? -1.911 16.956 16.522 1.00 79.88 93 LEU A C 1
ATOM 724 O O . LEU A 1 93 ? -0.979 16.464 15.893 1.00 79.88 93 LEU A O 1
ATOM 728 N N . SER A 1 94 ? -3.181 16.707 16.212 1.00 82.94 94 SER A N 1
ATOM 729 C CA . SER A 1 94 ? -3.591 15.896 15.069 1.00 82.94 94 SER A CA 1
ATOM 730 C C . SER A 1 94 ? -4.963 16.348 14.584 1.00 82.94 94 SER A C 1
ATOM 732 O O . SER A 1 94 ? -5.822 16.695 15.398 1.00 82.94 94 SER A O 1
ATOM 734 N N . LEU A 1 95 ? -5.152 16.348 13.266 1.00 84.50 95 LEU A N 1
ATOM 735 C CA . LEU A 1 95 ? -6.403 16.685 12.590 1.00 84.50 95 LEU A CA 1
ATOM 736 C C . LEU A 1 95 ? -6.895 15.492 11.780 1.00 84.50 95 LEU A C 1
ATOM 738 O O . LEU A 1 95 ? -6.101 14.767 11.183 1.00 84.50 95 LEU A O 1
ATOM 742 N N . LEU A 1 96 ? -8.213 15.330 11.722 1.00 84.94 96 LEU A N 1
ATOM 743 C CA . LEU A 1 96 ? -8.871 14.338 10.880 1.00 84.94 96 LEU A CA 1
ATOM 744 C C . LEU A 1 96 ? -10.090 14.960 10.196 1.00 84.94 96 LEU A C 1
ATOM 746 O O . LEU A 1 96 ? -11.111 15.207 10.841 1.00 84.94 96 LEU A O 1
ATOM 750 N N . PHE A 1 97 ? -9.989 15.187 8.889 1.00 87.00 97 PHE A N 1
ATOM 751 C CA . PHE A 1 97 ? -11.095 15.676 8.065 1.00 87.00 97 PHE A CA 1
ATOM 752 C C . PHE A 1 97 ? -12.122 14.578 7.801 1.00 87.00 97 PHE A C 1
ATOM 754 O O . PHE A 1 97 ? -11.799 13.384 7.799 1.00 87.00 97 PHE A O 1
ATOM 761 N N . HIS A 1 98 ? -13.377 14.979 7.634 1.00 86.31 98 HIS A N 1
ATOM 762 C CA . HIS A 1 98 ? -14.446 14.052 7.305 1.00 86.31 98 HIS A CA 1
ATOM 763 C C . HIS A 1 98 ? -14.313 13.600 5.843 1.00 86.31 98 HIS A C 1
ATOM 765 O O . HIS A 1 98 ? -14.172 14.437 4.961 1.00 86.31 98 HIS A O 1
ATOM 771 N N . PRO A 1 99 ? -14.435 12.297 5.530 1.00 81.19 99 PRO A N 1
ATOM 772 C CA . PRO A 1 99 ? -14.131 11.770 4.194 1.00 81.19 99 PRO A CA 1
ATOM 773 C C . PRO A 1 99 ? -15.024 12.304 3.060 1.00 81.19 99 PRO A C 1
ATOM 775 O O . PRO A 1 99 ? -14.676 12.171 1.891 1.00 81.19 99 PRO A O 1
ATOM 778 N N . THR A 1 100 ? -16.205 12.838 3.384 1.00 82.94 100 THR A N 1
ATOM 779 C CA . THR A 1 100 ? -17.182 13.342 2.398 1.00 82.94 100 THR A CA 1
ATOM 780 C C . THR A 1 100 ? -17.739 14.732 2.706 1.00 82.94 100 THR A C 1
ATOM 782 O O . THR A 1 100 ? -18.573 15.215 1.945 1.00 82.94 100 THR A O 1
ATOM 785 N N . GLN A 1 101 ? -17.370 15.348 3.832 1.00 87.06 101 GLN A N 1
ATOM 786 C CA . GLN A 1 101 ? -17.909 16.649 4.250 1.00 87.06 101 GLN A CA 1
ATOM 787 C C . GLN A 1 101 ? -16.731 17.603 4.409 1.00 87.06 101 GLN A C 1
ATOM 789 O O . GLN A 1 101 ? -16.033 17.554 5.415 1.00 87.06 101 GLN A O 1
ATOM 794 N N . GLU A 1 102 ? -16.533 18.448 3.404 1.00 83.12 102 GLU A N 1
ATOM 795 C CA . GLU A 1 102 ? -15.312 19.245 3.227 1.00 83.12 102 GLU A CA 1
ATOM 796 C C . GLU A 1 102 ? -15.045 20.210 4.390 1.00 83.12 102 GLU A C 1
ATOM 798 O O . GLU A 1 102 ? -13.903 20.456 4.749 1.00 83.12 102 GLU A O 1
ATOM 803 N N . ASP A 1 103 ? -16.097 20.727 5.031 1.00 88.69 103 ASP A N 1
ATOM 804 C CA . ASP A 1 103 ? -15.964 21.694 6.125 1.00 88.69 103 ASP A CA 1
ATOM 805 C C . ASP A 1 103 ? -15.800 21.034 7.511 1.00 88.69 103 ASP A C 1
ATOM 807 O O . ASP A 1 103 ? -15.750 21.728 8.532 1.00 88.69 103 ASP A O 1
ATOM 811 N N . TRP A 1 104 ? -15.795 19.702 7.606 1.00 90.88 104 TRP A N 1
ATOM 812 C CA . TRP A 1 104 ? -15.867 18.994 8.887 1.00 90.88 104 TRP A CA 1
ATOM 813 C C . TRP A 1 104 ? -14.514 18.412 9.291 1.00 90.88 104 TRP A C 1
ATOM 815 O O . TRP A 1 104 ? -13.889 17.666 8.541 1.00 90.88 104 TRP A O 1
ATOM 825 N N . ALA A 1 105 ? -14.086 18.687 10.522 1.00 90.75 105 ALA A N 1
ATOM 826 C CA . ALA A 1 105 ? -12.809 18.219 11.050 1.00 90.75 105 ALA A CA 1
ATOM 827 C C . ALA A 1 105 ? -12.888 17.857 12.539 1.00 90.75 105 ALA A C 1
ATOM 829 O O . ALA A 1 105 ? -13.577 18.511 13.325 1.00 90.75 105 ALA A O 1
ATOM 830 N N . LEU A 1 106 ? -12.133 16.834 12.940 1.00 90.38 106 LEU A N 1
ATOM 831 C CA . LEU A 1 106 ? -11.801 16.554 14.337 1.00 90.38 106 LEU A CA 1
ATOM 832 C C . LEU A 1 106 ? -10.387 17.039 14.632 1.00 90.38 106 LEU A C 1
ATOM 834 O O . LEU A 1 106 ? -9.495 16.867 13.805 1.00 90.38 106 LEU A O 1
ATOM 838 N N . ALA A 1 107 ? -10.176 17.588 15.825 1.00 89.62 107 ALA A N 1
ATOM 839 C CA . ALA A 1 107 ? -8.860 17.969 16.322 1.00 89.62 107 ALA A CA 1
ATOM 840 C C . ALA A 1 107 ? -8.577 17.290 17.659 1.00 89.62 107 ALA A C 1
ATOM 842 O O . ALA A 1 107 ? -9.356 17.399 18.607 1.00 89.62 107 ALA A O 1
ATOM 843 N N . TYR A 1 108 ? -7.438 16.618 17.741 1.00 87.38 108 TYR A N 1
ATOM 844 C CA . TYR A 1 108 ? -6.926 16.030 18.969 1.00 87.38 108 TYR A CA 1
ATOM 845 C C . TYR A 1 108 ? -5.947 16.988 19.651 1.00 87.38 108 TYR A C 1
ATOM 847 O O . TYR A 1 108 ? -5.099 17.594 18.992 1.00 87.38 108 TYR A O 1
ATOM 855 N N . SER A 1 109 ? -6.052 17.106 20.973 1.00 85.75 109 SER A N 1
ATOM 856 C CA . SER A 1 109 ? -5.279 18.036 21.792 1.00 85.75 109 SER A CA 1
ATOM 857 C C . SER A 1 109 ? -4.852 17.404 23.117 1.00 85.75 109 SER A C 1
ATOM 859 O O . SER A 1 109 ? -5.583 16.594 23.689 1.00 85.75 109 SER A O 1
ATOM 861 N N . HIS A 1 110 ? -3.691 17.799 23.640 1.00 79.81 110 HIS A N 1
ATOM 862 C CA . HIS A 1 110 ? -3.294 17.556 25.028 1.00 79.81 110 HIS A CA 1
ATOM 863 C C . HIS A 1 110 ? -3.280 18.879 25.797 1.00 79.81 110 HIS A C 1
ATOM 865 O O . HIS A 1 110 ? -2.704 19.870 25.346 1.00 79.81 110 HIS A O 1
ATOM 871 N N . ASP A 1 111 ? -3.893 18.913 26.979 1.00 65.25 111 ASP A N 1
ATOM 872 C CA . ASP A 1 111 ? -3.805 20.109 27.818 1.00 65.25 111 ASP A CA 1
ATOM 873 C C . ASP A 1 111 ? -2.433 20.182 28.516 1.00 65.25 111 ASP A C 1
ATOM 875 O O . ASP A 1 111 ? -2.077 19.309 29.312 1.00 65.25 111 ASP A O 1
ATOM 879 N N . GLN A 1 112 ? -1.653 21.229 28.225 1.00 53.75 112 GLN A N 1
ATOM 880 C CA . GLN A 1 112 ? -0.382 21.525 28.902 1.00 53.75 112 GLN A CA 1
ATOM 881 C C . GLN A 1 112 ? -0.548 22.386 30.170 1.00 53.75 112 GLN A C 1
ATOM 883 O O . GLN A 1 112 ? 0.422 22.565 30.913 1.00 53.75 112 GLN A O 1
ATOM 888 N N . LYS A 1 113 ? -1.744 22.921 30.474 1.00 46.38 113 LYS A N 1
ATOM 889 C CA . LYS A 1 113 ? -1.936 23.907 31.562 1.00 46.38 113 LYS A CA 1
ATOM 890 C C . LYS A 1 113 ? -1.847 23.366 32.997 1.00 46.38 113 LYS A C 1
ATOM 892 O O . LYS A 1 113 ? -2.109 24.112 33.939 1.00 46.38 113 LYS A O 1
ATOM 897 N N . VAL A 1 114 ? -1.384 22.136 33.212 1.00 37.25 114 VAL A N 1
ATOM 898 C CA . VAL A 1 114 ? -1.144 21.572 34.555 1.00 37.25 114 VAL A CA 1
ATOM 899 C C . VAL A 1 114 ? 0.357 21.387 34.813 1.00 37.25 114 VAL A C 1
ATOM 901 O O . VAL A 1 114 ? 0.840 20.292 35.074 1.00 37.25 114 VAL A O 1
ATOM 904 N N . THR A 1 115 ? 1.135 22.469 34.737 1.00 31.42 115 THR A N 1
ATOM 905 C CA . THR A 1 115 ? 2.536 22.501 35.222 1.00 31.42 115 THR A CA 1
ATOM 906 C C . THR A 1 115 ? 2.807 23.667 36.175 1.00 31.42 115 THR A C 1
ATOM 908 O O . THR A 1 115 ? 3.944 24.088 36.366 1.00 31.42 115 THR A O 1
ATOM 911 N N . SER A 1 116 ? 1.770 24.170 36.850 1.00 32.59 116 SER A N 1
ATOM 912 C CA . SER A 1 116 ? 1.933 25.171 37.909 1.00 32.59 116 SER A CA 1
ATOM 913 C C . SER A 1 116 ? 0.936 24.996 39.056 1.00 32.59 116 SER A C 1
ATOM 915 O O . SER A 1 116 ? 0.279 25.944 39.477 1.00 32.59 116 SER A O 1
ATOM 917 N N . SER A 1 117 ? 0.809 23.787 39.593 1.00 34.06 117 SER A N 1
ATOM 918 C CA . SER A 1 117 ? 0.377 23.621 40.980 1.00 34.06 117 SER A CA 1
ATOM 919 C C . SER A 1 117 ? 0.925 22.315 41.540 1.00 34.06 117 SER A C 1
ATOM 921 O O . SER A 1 117 ? 0.796 21.235 40.973 1.00 34.06 117 SER A O 1
ATOM 923 N N . SER A 1 118 ? 1.627 22.451 42.655 1.00 37.59 118 SER A N 1
ATOM 924 C CA . SER A 1 118 ? 2.231 21.385 43.437 1.00 37.59 118 SER A CA 1
ATOM 925 C C . SER A 1 118 ? 1.168 20.412 43.954 1.00 37.59 118 SER A C 1
ATOM 927 O O . SER A 1 118 ? 0.639 20.604 45.047 1.00 37.59 118 SER A O 1
ATOM 929 N N . VAL A 1 119 ? 0.868 19.358 43.196 1.00 36.78 119 VAL A N 1
ATOM 930 C CA . VAL A 1 119 ? 0.201 18.160 43.715 1.00 36.78 119 VAL A CA 1
ATOM 931 C C . VAL A 1 119 ? 0.909 16.935 43.149 1.00 36.78 119 VAL A C 1
ATOM 933 O O . VAL A 1 119 ? 1.034 16.741 41.944 1.00 36.78 119 VAL A O 1
ATOM 936 N N . SER A 1 120 ? 1.417 16.114 44.057 1.00 35.72 120 SER A N 1
ATOM 937 C CA . SER A 1 120 ? 2.106 14.857 43.800 1.00 35.72 120 SER A CA 1
ATOM 938 C C . SER A 1 120 ? 1.138 13.805 43.248 1.00 35.72 120 SER A C 1
ATOM 940 O O . SER A 1 120 ? 0.625 12.979 44.001 1.00 35.72 120 SER A O 1
ATOM 942 N N . SER A 1 121 ? 0.859 13.844 41.944 1.00 35.50 121 SER A N 1
ATOM 943 C CA . SER A 1 121 ? 0.312 12.730 41.154 1.00 35.50 121 SER A CA 1
ATOM 944 C C . SER A 1 121 ? 0.508 13.018 39.659 1.00 35.50 121 SER A C 1
ATOM 946 O O . SER A 1 121 ? -0.161 13.898 39.129 1.00 35.50 121 SER A O 1
ATOM 948 N N . PRO A 1 122 ? 1.391 12.302 38.939 1.00 41.16 122 PRO A N 1
ATOM 949 C CA . PRO A 1 122 ? 1.536 12.453 37.496 1.00 41.16 122 PRO A CA 1
ATOM 950 C C . PRO A 1 122 ? 0.474 11.589 36.808 1.00 41.16 122 PRO A C 1
ATOM 952 O O . PRO A 1 122 ? 0.785 10.518 36.292 1.00 41.16 122 PRO A O 1
ATOM 955 N N . ARG A 1 123 ? -0.805 11.964 36.889 1.00 44.75 123 ARG A N 1
ATOM 956 C CA . ARG A 1 123 ? -1.881 11.244 36.191 1.00 44.75 123 ARG A CA 1
ATOM 957 C C . ARG A 1 123 ? -2.934 12.235 35.713 1.00 44.75 123 ARG A C 1
ATOM 959 O O . ARG A 1 123 ? -3.510 12.932 36.534 1.00 44.75 123 ARG A O 1
ATOM 966 N N . LEU A 1 124 ? -3.175 12.203 34.402 1.00 46.38 124 LEU A N 1
ATOM 967 C CA . LEU A 1 124 ? -4.185 12.935 33.626 1.00 46.38 124 LEU A CA 1
ATOM 968 C C . LEU A 1 124 ? -3.755 14.329 33.141 1.00 46.38 124 LEU A C 1
ATOM 970 O O . LEU A 1 124 ? -4.293 15.353 33.536 1.00 46.38 124 LEU A O 1
ATOM 974 N N . SER A 1 125 ? -2.830 14.351 32.179 1.00 53.88 125 SER A N 1
ATOM 975 C CA . SER A 1 125 ? -2.961 15.301 31.068 1.00 53.88 125 SER A CA 1
ATOM 976 C C . SER A 1 125 ? -4.306 15.035 30.382 1.00 53.88 125 SER A C 1
ATOM 978 O O . SER A 1 125 ? -4.530 13.909 29.925 1.00 53.88 125 SER A O 1
ATOM 980 N N . PHE A 1 126 ? -5.210 16.016 30.338 1.00 6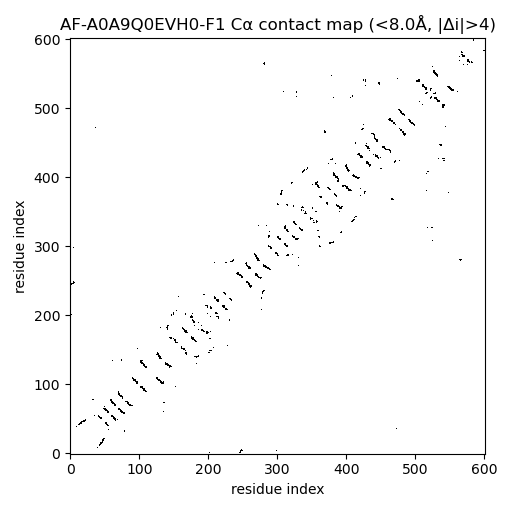2.25 126 PHE A N 1
ATOM 981 C CA . PHE A 1 126 ? -6.496 15.852 29.659 1.00 62.25 126 PHE A CA 1
ATOM 982 C C . PHE A 1 126 ? -6.249 15.668 28.158 1.00 62.25 126 PHE A C 1
ATOM 984 O O . PHE A 1 126 ? -5.626 16.514 27.516 1.00 62.25 126 PHE A O 1
ATOM 991 N N . LEU A 1 127 ? -6.700 14.534 27.617 1.00 82.38 127 LEU A N 1
ATOM 992 C CA . LEU A 1 127 ? -6.610 14.211 26.193 1.00 82.38 127 LEU A CA 1
ATOM 993 C C . LEU A 1 127 ? -7.946 14.565 25.541 1.00 82.38 127 LEU A C 1
ATOM 995 O O . LEU A 1 127 ? -8.936 13.862 25.732 1.00 82.38 127 LEU A O 1
ATOM 999 N N . LEU A 1 128 ? -8.009 15.696 24.853 1.00 89.50 128 LEU A N 1
ATOM 1000 C CA . LEU A 1 128 ? -9.259 16.308 24.414 1.00 89.50 128 LEU A CA 1
ATOM 1001 C C . LEU A 1 128 ? -9.473 16.067 22.920 1.00 89.50 128 LEU A C 1
ATOM 1003 O O . LEU A 1 128 ? -8.556 16.239 22.116 1.00 89.50 128 LEU A O 1
ATOM 1007 N N . LEU A 1 129 ? -10.702 15.711 22.552 1.00 92.12 129 LEU A N 1
ATOM 1008 C CA . LEU A 1 129 ? -11.143 15.653 21.163 1.00 92.12 129 LEU A CA 1
ATOM 1009 C C . LEU A 1 129 ? -12.134 16.784 20.904 1.00 92.12 129 LEU A C 1
ATOM 1011 O O . LEU A 1 129 ? -13.161 16.884 21.576 1.00 92.12 129 LEU A O 1
ATOM 1015 N N . TYR A 1 130 ? -11.832 17.610 19.911 1.00 92.56 130 TYR A N 1
ATOM 1016 C CA . TYR A 1 130 ? -12.675 18.696 19.432 1.00 92.56 130 TYR A CA 1
ATOM 1017 C C . TYR A 1 130 ? -13.247 18.365 18.056 1.00 92.56 130 TYR A C 1
ATOM 1019 O O . TYR A 1 130 ? -12.650 17.606 17.296 1.00 92.56 130 TYR A O 1
ATOM 1027 N N . SER A 1 131 ? -14.378 18.975 17.716 1.00 94.69 131 SER A N 1
ATOM 1028 C CA . SER A 1 131 ? -14.945 18.967 16.371 1.00 94.69 131 SER A CA 1
ATOM 1029 C C . SER A 1 131 ? -15.216 20.383 15.878 1.00 94.69 131 SER A C 1
ATOM 1031 O O . SER A 1 131 ? -15.577 21.273 16.654 1.00 94.69 131 SER A O 1
ATOM 1033 N N . SER A 1 132 ? -15.048 20.577 14.578 1.00 93.94 132 SER A N 1
ATOM 1034 C CA . SER A 1 132 ? -15.432 21.769 13.834 1.00 93.94 132 SER A CA 1
ATOM 1035 C C . SER A 1 132 ? -16.251 21.333 12.625 1.00 93.94 132 SER A C 1
ATOM 1037 O O . SER A 1 132 ? -15.916 20.346 11.978 1.00 93.94 132 SER A O 1
ATOM 1039 N N . MET A 1 133 ? -17.327 22.065 12.345 1.00 93.38 133 MET A N 1
ATOM 1040 C CA . MET A 1 133 ? -18.199 21.853 11.180 1.00 93.38 133 MET A CA 1
ATOM 1041 C C . MET A 1 133 ? -18.168 23.055 10.224 1.00 93.38 133 MET A C 1
ATOM 1043 O O . MET A 1 133 ? -19.059 23.212 9.396 1.00 93.38 133 MET A O 1
ATOM 1047 N N . ASP A 1 134 ? -17.199 23.954 10.412 1.00 91.88 134 ASP A N 1
ATOM 1048 C CA . ASP A 1 134 ? -17.025 25.202 9.664 1.00 91.88 134 ASP A CA 1
ATOM 1049 C C . ASP A 1 134 ? -15.557 25.424 9.261 1.00 91.88 134 ASP A C 1
ATOM 1051 O O . ASP A 1 134 ? -15.063 26.553 9.249 1.00 91.88 134 ASP A O 1
ATOM 1055 N N . PHE A 1 135 ? -14.865 24.327 8.953 1.00 88.56 135 PHE A N 1
ATOM 1056 C CA . PHE A 1 135 ? -13.479 24.265 8.496 1.00 88.56 135 PHE A CA 1
ATOM 1057 C C . PHE A 1 135 ? -12.493 24.939 9.463 1.00 88.56 135 PHE A C 1
ATOM 1059 O O . PHE A 1 135 ? -11.652 25.758 9.094 1.00 88.56 135 PHE A O 1
ATOM 1066 N N . GLY A 1 136 ? -12.622 24.620 10.751 1.00 87.75 136 GLY A N 1
ATOM 1067 C CA . GLY A 1 136 ? -11.707 25.044 11.811 1.00 87.75 136 GLY A CA 1
ATOM 1068 C C . GLY A 1 136 ? -11.920 26.464 12.341 1.00 87.75 136 GLY A C 1
ATOM 1069 O O . GLY A 1 136 ? -11.104 26.931 13.142 1.00 87.75 136 GLY A O 1
ATOM 1070 N N . ARG A 1 137 ? -12.997 27.156 11.943 1.00 90.62 137 ARG A N 1
ATOM 1071 C CA . ARG A 1 137 ? -13.305 28.520 12.420 1.00 90.62 137 ARG A CA 1
ATOM 1072 C C . ARG A 1 137 ? -13.860 28.516 13.844 1.00 90.62 137 ARG A C 1
ATOM 1074 O O . ARG A 1 137 ? -13.548 29.417 14.627 1.00 90.62 137 ARG A O 1
ATOM 1081 N N . LYS A 1 138 ? -14.668 27.513 14.192 1.00 92.56 138 LYS A N 1
ATOM 1082 C CA . LYS A 1 138 ? -15.193 27.265 15.539 1.00 92.56 138 LYS A CA 1
ATOM 1083 C C . LYS A 1 138 ? -14.978 25.811 15.926 1.00 92.56 138 LYS A C 1
ATOM 1085 O O . LYS A 1 138 ? -15.171 24.902 15.126 1.00 92.56 138 LYS A O 1
ATOM 1090 N N . TRP A 1 139 ? -14.650 25.608 17.197 1.00 92.50 139 TRP A N 1
ATOM 1091 C CA . TRP A 1 139 ? -14.379 24.294 17.767 1.00 92.50 139 TRP A CA 1
ATOM 1092 C C . TRP A 1 139 ? -15.272 24.035 18.974 1.00 92.50 139 TRP A C 1
ATOM 1094 O O . TRP A 1 139 ? -15.488 24.923 19.801 1.00 92.50 139 TRP A O 1
ATOM 1104 N N . GLN A 1 140 ? -15.773 22.809 19.078 1.00 92.44 140 GLN A N 1
ATOM 1105 C CA . GLN A 1 140 ? -16.553 22.316 20.211 1.00 92.44 140 GLN A CA 1
ATOM 1106 C C . GLN A 1 140 ? -15.931 21.036 20.757 1.00 92.44 140 GLN A C 1
ATOM 1108 O O . GLN A 1 140 ? -15.433 20.216 19.991 1.00 92.44 140 GLN A O 1
ATOM 1113 N N . ILE A 1 141 ? -15.961 20.856 22.076 1.00 92.12 141 ILE A N 1
ATOM 1114 C CA . ILE A 1 141 ? -15.455 19.638 22.717 1.00 92.12 141 ILE A CA 1
ATOM 1115 C C . ILE A 1 141 ? -16.421 18.487 22.427 1.00 92.12 141 ILE A C 1
ATOM 1117 O O . ILE A 1 141 ? -17.622 18.610 22.655 1.00 92.12 141 ILE A O 1
ATOM 1121 N N . VAL A 1 142 ? -15.879 17.366 21.955 1.00 92.94 142 VAL A N 1
ATOM 1122 C CA . VAL A 1 142 ? -16.603 16.105 21.758 1.00 92.94 142 VAL A CA 1
ATOM 1123 C C . VAL A 1 142 ? -16.473 15.234 23.003 1.00 92.94 142 VAL A C 1
ATOM 1125 O O . VAL A 1 142 ? -17.469 14.767 23.550 1.00 92.94 142 VAL A O 1
ATOM 1128 N N . HIS A 1 143 ? -15.243 14.990 23.457 1.00 91.44 143 HIS A N 1
ATOM 1129 C CA . HIS A 1 143 ? -14.989 14.106 24.591 1.00 91.44 143 HIS A CA 1
ATOM 1130 C C . HIS A 1 143 ? -13.639 14.407 25.247 1.00 91.44 143 HIS A C 1
ATOM 1132 O O . HIS A 1 143 ? -12.690 14.844 24.594 1.00 91.44 143 HIS A O 1
ATOM 1138 N N . GLU A 1 144 ? -13.554 14.128 26.545 1.00 89.44 144 GLU A N 1
ATOM 1139 C CA . GLU A 1 144 ? -12.333 14.231 27.345 1.00 89.44 144 GLU A CA 1
ATOM 1140 C C . GLU A 1 144 ? -11.737 12.839 27.584 1.00 89.44 144 GLU A C 1
ATOM 1142 O O . GLU A 1 144 ? -12.473 11.872 27.753 1.00 89.44 144 GLU A O 1
ATOM 1147 N N . HIS A 1 145 ? -10.417 12.720 27.665 1.00 88.88 145 HIS A N 1
ATOM 1148 C CA . HIS A 1 145 ? -9.694 11.456 27.855 1.00 88.88 145 HIS A CA 1
ATOM 1149 C C . HIS A 1 145 ? -9.743 10.487 26.659 1.00 88.88 145 HIS A C 1
ATOM 1151 O O . HIS A 1 145 ? -9.766 9.271 26.846 1.00 88.88 145 HIS A O 1
ATOM 1157 N N . VAL A 1 146 ? -9.743 11.006 25.429 1.00 90.19 146 VAL A N 1
ATOM 1158 C CA . VAL A 1 146 ? -9.681 10.180 24.208 1.00 90.19 146 VAL A CA 1
ATOM 1159 C C . VAL A 1 146 ? -8.270 9.627 24.005 1.00 90.19 146 VAL A C 1
ATOM 1161 O O . VAL A 1 146 ? -7.285 10.348 24.158 1.00 90.19 146 VAL A O 1
ATOM 1164 N N . THR A 1 147 ? -8.151 8.351 23.649 1.00 87.62 147 THR A N 1
ATOM 1165 C CA . THR A 1 147 ? -6.856 7.718 23.382 1.00 87.62 147 THR A CA 1
ATOM 1166 C C . THR A 1 147 ? -6.255 8.251 22.068 1.00 87.62 147 THR A C 1
ATOM 1168 O O . THR A 1 147 ? -6.973 8.371 21.067 1.00 87.62 147 THR A O 1
ATOM 1171 N N . PRO A 1 148 ? -4.942 8.570 22.018 1.00 83.44 148 PRO A N 1
ATOM 1172 C CA . PRO A 1 148 ? -4.325 9.152 20.829 1.00 83.44 148 PRO A CA 1
ATOM 1173 C C . PRO A 1 148 ? -4.516 8.271 19.589 1.00 83.44 148 PRO A C 1
ATOM 1175 O O . PRO A 1 148 ? -4.292 7.063 19.639 1.00 83.44 148 PRO A O 1
ATOM 1178 N N . SER A 1 149 ? -4.873 8.887 18.460 1.00 81.44 149 SER A N 1
ATOM 1179 C CA . SER A 1 149 ? -5.064 8.218 17.158 1.00 81.44 149 SER A CA 1
ATOM 1180 C C . SER A 1 149 ? -6.119 7.095 17.139 1.00 81.44 149 SER A C 1
ATOM 1182 O O . SER A 1 149 ? -6.114 6.264 16.234 1.00 81.44 149 SER A O 1
ATOM 1184 N N . ARG A 1 150 ? -7.029 7.052 18.125 1.00 89.56 150 ARG A N 1
ATOM 1185 C CA . ARG A 1 150 ? -8.127 6.069 18.218 1.00 89.56 150 ARG A CA 1
ATOM 1186 C C . ARG A 1 150 ? -9.492 6.731 18.163 1.00 89.56 150 ARG A C 1
ATOM 1188 O O . ARG A 1 150 ? -10.364 6.482 18.994 1.00 89.56 150 ARG A O 1
ATOM 1195 N N . PHE A 1 151 ? -9.658 7.589 17.169 1.00 91.50 151 PHE A N 1
ATOM 1196 C CA . PHE A 1 151 ? -10.914 8.244 16.851 1.00 91.50 151 PHE A CA 1
ATOM 1197 C C . PHE A 1 151 ? -11.135 8.198 15.340 1.00 91.50 151 PHE A C 1
ATOM 1199 O O . PHE A 1 151 ? -10.200 8.390 14.564 1.00 91.50 151 PHE A O 1
ATOM 1206 N N . TYR A 1 152 ? -12.367 7.912 14.932 1.00 93.38 152 TYR A N 1
ATOM 1207 C CA . TYR A 1 152 ? -12.743 7.680 13.542 1.00 93.38 152 TYR A CA 1
ATOM 1208 C C . TYR A 1 152 ? -14.083 8.347 13.248 1.00 93.38 152 TYR A C 1
ATOM 1210 O O . TYR A 1 152 ? -14.990 8.341 14.086 1.00 93.38 152 TYR A O 1
ATOM 1218 N N . TRP A 1 153 ? -14.214 8.890 12.041 1.00 93.00 153 TRP A N 1
ATOM 1219 C CA . TRP A 1 153 ? -15.500 9.322 11.509 1.00 93.00 153 TRP A CA 1
ATOM 1220 C C . TRP A 1 153 ? -16.396 8.133 11.165 1.00 93.00 153 TRP A C 1
ATOM 1222 O O . TRP A 1 153 ? -15.935 6.998 11.017 1.00 93.00 153 TRP A O 1
ATOM 1232 N N . SER A 1 154 ? -17.684 8.423 11.025 1.00 92.25 154 SER A N 1
ATOM 1233 C CA . SER A 1 154 ? -18.675 7.490 10.508 1.00 92.25 154 SER A CA 1
ATOM 1234 C C . SER A 1 154 ? -18.325 7.012 9.091 1.00 92.25 154 SER A C 1
ATOM 1236 O O . SER A 1 154 ? -17.705 7.725 8.294 1.00 92.25 154 SER A O 1
ATOM 1238 N N . VAL A 1 155 ? -18.751 5.796 8.752 1.00 88.94 155 VAL A N 1
ATOM 1239 C CA . VAL A 1 155 ? -18.628 5.250 7.400 1.00 88.94 155 VAL A CA 1
ATOM 1240 C C . VAL A 1 155 ? -19.957 5.421 6.670 1.00 88.94 155 VAL A C 1
ATOM 1242 O O . VAL A 1 155 ? -20.987 4.852 7.046 1.00 88.94 155 VAL A O 1
ATOM 1245 N N . SER A 1 156 ? -19.922 6.199 5.585 1.00 85.69 156 SER A N 1
ATOM 1246 C CA . SER A 1 156 ? -21.094 6.491 4.754 1.00 85.69 156 SER A CA 1
ATOM 1247 C C . SER A 1 156 ? -21.760 5.206 4.245 1.00 85.69 156 SER A C 1
ATOM 1249 O O . SER A 1 156 ? -21.117 4.362 3.626 1.00 85.69 156 SER A O 1
ATOM 1251 N N . GLY A 1 157 ? -23.066 5.068 4.492 1.00 86.75 157 GLY A N 1
ATOM 1252 C CA . GLY A 1 157 ? -23.867 3.911 4.072 1.00 86.75 157 GLY A CA 1
ATOM 1253 C C . GLY A 1 157 ? -23.915 2.745 5.068 1.00 86.75 157 GLY A C 1
ATOM 1254 O O . GLY A 1 157 ? -24.724 1.840 4.871 1.00 86.75 157 GLY A O 1
ATOM 1255 N N . LEU A 1 158 ? -23.111 2.770 6.137 1.00 89.62 158 LEU A N 1
ATOM 1256 C CA . LEU A 1 158 ? -23.163 1.787 7.230 1.00 89.62 158 LEU A CA 1
ATOM 1257 C C . LEU A 1 158 ? -23.679 2.409 8.524 1.00 89.62 158 LEU A C 1
ATOM 1259 O O . LEU A 1 158 ? -24.578 1.865 9.165 1.00 89.62 158 LEU A O 1
ATOM 1263 N N . ASP A 1 159 ? -23.103 3.546 8.902 1.00 89.88 159 ASP A N 1
ATOM 1264 C CA . ASP A 1 159 ? -23.492 4.273 10.100 1.00 89.88 159 ASP A CA 1
ATOM 1265 C C . ASP A 1 159 ? -24.713 5.158 9.816 1.00 89.88 159 ASP A C 1
ATOM 1267 O O . ASP A 1 159 ? -24.911 5.655 8.704 1.00 89.88 159 ASP A O 1
ATOM 1271 N N . LYS A 1 160 ? -25.579 5.315 10.824 1.00 86.00 160 LYS A N 1
ATOM 1272 C CA . LYS A 1 160 ? -26.865 6.017 10.674 1.00 86.00 160 LYS A CA 1
ATOM 1273 C C . LYS A 1 160 ? -26.688 7.522 10.501 1.00 86.00 160 LYS A C 1
ATOM 1275 O O . LYS A 1 160 ? -27.400 8.133 9.708 1.00 86.00 160 LYS A O 1
ATOM 1280 N N . GLU A 1 161 ? -25.778 8.112 11.269 1.00 91.88 161 GLU A N 1
ATOM 1281 C CA . GLU A 1 161 ? -25.505 9.544 11.271 1.00 91.88 161 GLU A CA 1
ATOM 1282 C C . GLU A 1 161 ? -24.104 9.838 10.720 1.00 91.88 161 GLU A C 1
ATOM 1284 O O . GLU A 1 161 ? -23.132 9.204 11.121 1.00 91.88 161 GLU A O 1
ATOM 1289 N N . LEU A 1 162 ? -23.995 10.835 9.834 1.00 90.88 162 LEU A N 1
ATOM 1290 C CA . LEU A 1 162 ? -22.716 11.235 9.231 1.00 90.88 162 LEU A CA 1
ATOM 1291 C C . LEU A 1 162 ? -21.753 11.862 10.254 1.00 90.88 162 LEU A C 1
ATOM 1293 O O . LEU A 1 162 ? -20.548 11.659 10.184 1.00 90.88 162 LEU A O 1
ATOM 1297 N N . ASP A 1 163 ? -22.279 12.586 11.243 1.00 92.94 163 ASP A N 1
ATOM 1298 C CA . ASP A 1 163 ? -21.493 13.229 12.303 1.00 92.94 163 ASP A CA 1
ATOM 1299 C C . ASP A 1 163 ? -21.208 12.300 13.496 1.00 92.94 163 ASP A C 1
ATOM 1301 O O . ASP A 1 163 ? -20.794 12.770 14.561 1.00 92.94 163 ASP A O 1
ATOM 1305 N N . LEU A 1 164 ? -21.456 10.993 13.355 1.00 94.88 164 LEU A N 1
ATOM 1306 C CA . LEU A 1 164 ? -21.092 10.009 14.365 1.00 94.88 164 LEU A CA 1
ATOM 1307 C C . LEU A 1 164 ? -19.566 9.864 14.426 1.00 94.88 164 LEU A C 1
ATOM 1309 O O . LEU A 1 164 ? -18.890 9.727 13.407 1.00 94.88 164 LEU A O 1
ATOM 1313 N N . VAL A 1 165 ? -19.032 9.870 15.642 1.00 95.31 165 VAL A N 1
ATOM 1314 C CA . VAL A 1 165 ? -17.615 9.668 15.935 1.00 95.31 165 VAL A CA 1
ATOM 1315 C C . VAL A 1 165 ? -17.468 8.406 16.769 1.00 95.31 165 VAL A C 1
ATOM 1317 O O . VAL A 1 165 ? -18.101 8.260 17.819 1.00 95.31 165 VAL A O 1
ATOM 1320 N N . HIS A 1 166 ? -16.614 7.505 16.299 1.00 95.44 166 HIS A N 1
ATOM 1321 C CA . HIS A 1 166 ? -16.168 6.321 17.021 1.00 95.44 166 HIS A CA 1
ATOM 1322 C C . HIS A 1 166 ? -14.884 6.672 17.759 1.00 95.44 166 HIS A C 1
ATOM 1324 O O . HIS A 1 166 ? -13.943 7.150 17.133 1.00 95.44 166 HIS A O 1
ATOM 1330 N N . MET A 1 167 ? -14.817 6.446 19.067 1.00 94.75 167 MET A N 1
ATOM 1331 C CA . MET A 1 167 ? -13.643 6.813 19.854 1.00 94.75 167 MET A CA 1
ATOM 1332 C C . MET A 1 167 ? -13.365 5.831 20.982 1.00 94.75 167 MET A C 1
ATOM 1334 O O . MET A 1 167 ? -14.268 5.252 21.585 1.00 94.75 167 MET A O 1
ATOM 1338 N N . GLU A 1 168 ? -12.086 5.664 21.275 1.00 94.00 168 GLU A N 1
ATOM 1339 C CA . GLU A 1 168 ? -11.608 4.981 22.464 1.00 94.00 168 GLU A CA 1
ATOM 1340 C C . GLU A 1 168 ? -11.345 6.027 23.557 1.00 94.00 168 GLU A C 1
ATOM 1342 O O . GLU A 1 168 ? -10.632 7.003 23.320 1.00 94.00 168 GLU A O 1
ATOM 1347 N N . ALA A 1 169 ? -11.956 5.866 24.732 1.00 92.44 169 ALA A N 1
ATOM 1348 C CA . ALA A 1 169 ? -11.854 6.836 25.820 1.00 92.44 169 ALA A CA 1
ATOM 1349 C C . ALA A 1 169 ? -11.536 6.168 27.161 1.00 92.44 169 ALA A C 1
ATOM 1351 O O . ALA A 1 169 ? -12.052 5.091 27.479 1.00 92.44 169 ALA A O 1
ATOM 1352 N N . HIS A 1 170 ? -10.702 6.830 27.963 1.00 90.94 170 HIS A N 1
ATOM 1353 C CA . HIS A 1 170 ? -10.379 6.398 29.315 1.00 90.94 170 HIS A CA 1
ATOM 1354 C C . HIS A 1 170 ? -11.498 6.768 30.289 1.00 90.94 170 HIS A C 1
ATOM 1356 O O . HIS A 1 170 ? -12.033 7.877 30.271 1.00 90.94 170 HIS A O 1
ATOM 1362 N N . THR A 1 171 ? -11.816 5.842 31.186 1.00 88.69 171 THR A N 1
ATOM 1363 C CA . THR A 1 171 ? -12.687 6.101 32.329 1.00 88.69 171 THR A CA 1
ATOM 1364 C C . THR A 1 171 ? -11.886 6.720 33.481 1.00 88.69 171 THR A C 1
ATOM 1366 O O . THR A 1 171 ? -10.660 6.570 33.529 1.00 88.69 171 THR A O 1
ATOM 1369 N N . PRO A 1 172 ? -12.549 7.369 34.459 1.00 84.94 172 PRO A N 1
ATOM 1370 C CA . PRO A 1 172 ? -11.878 7.911 35.646 1.00 84.94 172 PRO A CA 1
ATOM 1371 C C . PRO A 1 172 ? -11.064 6.870 36.433 1.00 84.94 172 PRO A C 1
ATOM 1373 O O . PRO A 1 172 ? -10.059 7.206 37.054 1.00 84.94 172 PRO A O 1
ATOM 1376 N N . ASP A 1 173 ? -11.458 5.596 36.357 1.00 85.44 173 ASP A N 1
ATOM 1377 C CA . ASP A 1 173 ? -10.779 4.473 37.015 1.00 85.44 173 ASP A CA 1
ATOM 1378 C C . ASP A 1 173 ? -9.521 3.988 36.264 1.00 85.44 173 ASP A C 1
ATOM 1380 O O . ASP A 1 173 ? -8.841 3.064 36.713 1.00 85.44 173 ASP A O 1
ATOM 1384 N N . GLY A 1 174 ? -9.204 4.585 35.110 1.00 84.56 174 GLY A N 1
ATOM 1385 C CA . GLY A 1 174 ? -8.056 4.236 34.269 1.00 84.56 174 GLY A CA 1
ATOM 1386 C C . GLY A 1 174 ? -8.298 3.080 33.293 1.00 84.56 174 GLY A C 1
ATOM 1387 O O . GLY A 1 174 ? -7.382 2.723 32.551 1.00 84.56 174 GLY A O 1
ATOM 1388 N N . ASN A 1 175 ? -9.509 2.515 33.260 1.00 90.69 175 ASN A N 1
ATOM 1389 C CA . ASN A 1 175 ? -9.908 1.553 32.231 1.00 90.69 175 ASN A CA 1
ATOM 1390 C C . ASN A 1 175 ? -10.220 2.273 30.914 1.00 90.69 175 ASN A C 1
ATOM 1392 O O . ASN A 1 175 ? -10.313 3.497 30.875 1.00 90.69 175 ASN A O 1
ATOM 1396 N N . VAL A 1 176 ? -10.414 1.516 29.837 1.00 92.38 176 VAL A N 1
ATOM 1397 C CA . VAL A 1 176 ? -10.715 2.066 28.512 1.00 92.38 176 VAL A CA 1
ATOM 1398 C C . VAL A 1 176 ? -12.010 1.479 27.974 1.00 92.38 176 VAL A C 1
ATOM 1400 O O . VAL A 1 176 ? -12.291 0.294 28.166 1.00 92.38 176 VAL A O 1
ATOM 1403 N N . GLN A 1 177 ? -12.818 2.307 27.318 1.00 94.44 177 GLN A N 1
ATOM 1404 C CA . GLN A 1 177 ? -14.088 1.916 26.715 1.00 94.44 177 GLN A CA 1
ATOM 1405 C C . GLN A 1 177 ? -14.195 2.416 25.277 1.00 94.44 177 GLN A C 1
ATOM 1407 O O . GLN A 1 177 ? -13.667 3.468 24.918 1.00 94.44 177 GLN A O 1
ATOM 1412 N N . TYR A 1 178 ? -14.932 1.659 24.468 1.00 95.50 178 TYR A N 1
ATOM 1413 C CA . TYR A 1 178 ? -15.351 2.089 23.144 1.00 95.50 178 TYR A CA 1
ATOM 1414 C C . TYR A 1 178 ? -16.643 2.906 23.253 1.00 95.50 178 TYR A C 1
ATOM 1416 O O . TYR A 1 178 ? -17.680 2.393 23.682 1.00 95.50 178 TYR A O 1
ATOM 1424 N N . VAL A 1 179 ? -16.564 4.172 22.850 1.00 95.12 179 VAL A N 1
ATOM 1425 C CA . VAL A 1 179 ? -17.650 5.149 22.908 1.00 95.12 179 VAL A CA 1
ATOM 1426 C C . VAL A 1 179 ? -18.000 5.608 21.497 1.00 95.12 179 VAL A C 1
ATOM 1428 O O . VAL A 1 179 ? -17.134 5.822 20.650 1.00 95.12 179 VAL A O 1
ATOM 1431 N N . THR A 1 180 ? -19.290 5.787 21.245 1.00 94.75 180 THR A N 1
ATOM 1432 C CA . THR A 1 180 ? -19.803 6.414 20.022 1.00 94.75 180 THR A CA 1
ATOM 1433 C C . THR A 1 180 ? -20.688 7.590 20.383 1.00 94.75 180 THR A C 1
ATOM 1435 O O . THR A 1 180 ? -21.454 7.530 21.351 1.00 94.75 180 THR A O 1
ATOM 1438 N N . CYS A 1 181 ? -20.547 8.683 19.641 1.00 93.81 181 CYS A N 1
ATOM 1439 C CA . CYS A 1 181 ? -21.227 9.931 19.958 1.00 93.81 181 CYS A CA 1
ATOM 1440 C C . CYS A 1 181 ? -21.349 10.823 18.726 1.00 93.81 181 CYS A C 1
ATOM 1442 O O . CYS A 1 181 ? -20.478 10.798 17.862 1.00 93.81 181 CYS A O 1
ATOM 1444 N N . ARG A 1 182 ? -22.393 11.649 18.654 1.00 94.44 182 ARG A N 1
ATOM 1445 C CA . ARG A 1 182 ? -22.505 12.665 17.599 1.00 94.44 182 ARG A CA 1
ATOM 1446 C C . ARG A 1 182 ? -21.620 13.860 17.934 1.00 94.44 182 ARG A C 1
ATOM 1448 O O . ARG A 1 182 ? -21.740 14.408 19.029 1.00 94.44 182 ARG A O 1
ATOM 1455 N N . ALA A 1 183 ? -20.777 14.280 16.996 1.00 91.44 183 ALA A N 1
ATOM 1456 C CA . ALA A 1 183 ? -19.720 15.270 17.211 1.00 91.44 183 ALA A CA 1
ATOM 1457 C C . ALA A 1 183 ? -20.208 16.589 17.846 1.00 91.44 183 ALA A C 1
ATOM 1459 O O . ALA A 1 183 ? -19.550 17.117 18.735 1.00 91.44 183 ALA A O 1
ATOM 1460 N N . GLN A 1 184 ? -21.376 17.099 17.442 1.00 89.31 184 GLN A N 1
ATOM 1461 C CA . GLN A 1 184 ? -21.930 18.371 17.946 1.00 89.31 184 GLN A CA 1
ATOM 1462 C C . GLN A 1 184 ? -22.883 18.211 19.146 1.00 89.31 184 GLN A C 1
ATOM 1464 O O . GLN A 1 184 ? -23.301 19.198 19.744 1.00 89.31 184 GLN A O 1
ATOM 1469 N N . LEU A 1 185 ? -23.279 16.981 19.488 1.00 89.81 185 LEU A N 1
ATOM 1470 C CA . LEU A 1 185 ? -24.304 16.694 20.506 1.00 89.81 185 LEU A CA 1
ATOM 1471 C C . LEU A 1 185 ? -23.806 15.694 21.553 1.00 89.81 185 LEU A C 1
ATOM 1473 O O . LEU A 1 185 ? -24.598 14.937 22.127 1.00 89.81 185 LEU A O 1
ATOM 1477 N N . CYS A 1 186 ? -22.493 15.677 21.791 1.00 91.19 186 CYS A N 1
ATOM 1478 C CA . CYS A 1 186 ? -21.892 14.706 22.684 1.00 91.19 186 CYS A CA 1
ATOM 1479 C C . CYS A 1 186 ? -22.009 15.110 24.155 1.00 91.19 186 CYS A C 1
ATOM 1481 O O . CYS A 1 186 ? -21.112 15.702 24.748 1.00 91.19 186 CYS A O 1
ATOM 1483 N N . THR A 1 187 ? -23.139 14.756 24.758 1.00 88.88 187 THR A N 1
ATOM 1484 C CA . THR A 1 187 ? -23.369 14.840 26.204 1.00 88.88 187 THR A CA 1
ATOM 1485 C C . THR A 1 187 ? -23.252 13.460 26.839 1.00 88.88 187 THR A C 1
ATOM 1487 O O . THR A 1 187 ? -23.427 12.447 26.164 1.00 88.88 187 THR A O 1
ATOM 1490 N N . GLU A 1 188 ? -23.017 13.390 28.152 1.00 84.56 188 GLU A N 1
ATOM 1491 C CA . GLU A 1 188 ? -22.944 12.108 28.874 1.00 84.56 188 GLU A CA 1
ATOM 1492 C C . GLU A 1 188 ? -24.187 11.226 28.667 1.00 84.56 188 GLU A C 1
ATOM 1494 O O . GLU A 1 188 ? -24.061 10.011 28.549 1.00 84.56 188 GLU A O 1
ATOM 1499 N N . SER A 1 189 ? -25.373 11.834 28.543 1.00 85.44 189 SER A N 1
ATOM 1500 C CA . SER A 1 189 ? -26.643 11.136 28.301 1.00 85.44 189 SER A CA 1
ATOM 1501 C C . SER A 1 189 ? -26.762 10.511 26.909 1.00 85.44 189 SER A C 1
ATOM 1503 O O . SER A 1 189 ? -27.543 9.581 26.729 1.00 85.44 189 SER A O 1
ATOM 1505 N N . ASN A 1 190 ? -26.034 11.046 25.927 1.00 88.69 190 ASN A N 1
ATOM 1506 C CA . ASN A 1 190 ? -26.150 10.674 24.515 1.00 88.69 190 ASN A CA 1
ATOM 1507 C C . ASN A 1 190 ? -24.978 9.798 24.045 1.00 88.69 190 ASN A C 1
ATOM 1509 O O . ASN A 1 190 ? -24.893 9.467 22.861 1.00 88.69 190 ASN A O 1
ATOM 1513 N N . ARG A 1 191 ? -24.064 9.434 24.954 1.00 92.00 191 ARG A N 1
ATOM 1514 C CA . ARG A 1 191 ? -22.965 8.507 24.675 1.00 92.00 191 ARG A CA 1
ATOM 1515 C C . ARG A 1 191 ? -23.502 7.087 24.566 1.00 92.00 191 ARG A C 1
ATOM 1517 O O . ARG A 1 191 ? -24.172 6.590 25.468 1.00 92.00 191 ARG A O 1
ATOM 1524 N N . ASN A 1 192 ? -23.142 6.423 23.478 1.00 92.88 192 ASN A N 1
ATOM 1525 C CA . ASN A 1 192 ? -23.445 5.020 23.251 1.00 92.88 192 ASN A CA 1
ATOM 1526 C C . ASN A 1 192 ? -22.186 4.177 23.460 1.00 92.88 192 ASN A C 1
ATOM 1528 O O . ASN A 1 192 ? -21.092 4.578 23.064 1.00 92.88 192 ASN A O 1
ATOM 1532 N N . TYR A 1 193 ? -22.362 2.982 24.023 1.00 94.06 193 TYR A N 1
ATOM 1533 C CA . TYR A 1 193 ? -21.288 2.024 24.293 1.00 94.06 193 TYR A CA 1
ATOM 1534 C C . TYR A 1 193 ? -21.558 0.734 23.509 1.00 94.06 193 TYR A C 1
ATOM 1536 O O . TYR A 1 193 ? -22.233 -0.163 24.022 1.00 94.06 193 TYR A O 1
ATOM 1544 N N . PRO A 1 194 ? -21.087 0.621 22.249 1.00 92.62 194 PRO A N 1
ATOM 1545 C CA . PRO A 1 194 ? -21.399 -0.536 21.406 1.00 92.62 194 PRO A CA 1
ATOM 1546 C C . PRO A 1 194 ? -20.829 -1.855 21.941 1.00 92.62 194 PRO A C 1
ATOM 1548 O O . PRO A 1 194 ? -21.300 -2.932 21.579 1.00 92.62 194 PRO A O 1
ATOM 1551 N N . PHE A 1 195 ? -19.821 -1.780 22.813 1.00 93.81 195 PHE A N 1
ATOM 1552 C CA . PHE A 1 195 ? -19.297 -2.917 23.551 1.00 93.81 195 PHE A CA 1
ATOM 1553 C C . PHE A 1 195 ? -19.505 -2.700 25.062 1.00 93.81 195 PHE A C 1
ATOM 1555 O O . PHE A 1 195 ? -19.032 -1.697 25.592 1.00 93.81 195 PHE A O 1
ATOM 1562 N N . PRO A 1 196 ? -20.176 -3.621 25.784 1.00 89.31 196 PRO A N 1
ATOM 1563 C CA . PRO A 1 196 ? -20.569 -3.415 27.184 1.00 89.31 196 PRO A CA 1
ATOM 1564 C C . PRO A 1 196 ? -19.426 -3.584 28.205 1.00 89.31 196 PRO A C 1
ATOM 1566 O O . PRO A 1 196 ? -19.670 -3.532 29.408 1.00 89.31 196 PRO A O 1
ATOM 1569 N N . GLY A 1 197 ? -18.193 -3.836 27.756 1.00 90.81 197 GLY A N 1
ATOM 1570 C CA . GLY A 1 197 ? -17.034 -4.089 28.612 1.00 90.81 197 GLY A CA 1
ATOM 1571 C C . GLY A 1 197 ? -15.890 -3.103 28.393 1.00 90.81 197 GLY A C 1
ATOM 1572 O O . GLY A 1 197 ? -15.972 -2.193 27.571 1.00 90.81 197 GLY A O 1
ATOM 1573 N N . TYR A 1 198 ? -14.801 -3.319 29.126 1.00 93.06 198 TYR A N 1
ATOM 1574 C CA . TYR A 1 198 ? -13.558 -2.582 28.927 1.00 93.06 198 TYR A CA 1
ATOM 1575 C C . TYR A 1 198 ? -12.738 -3.193 27.791 1.00 93.06 198 TYR A C 1
ATOM 1577 O O . TYR A 1 198 ? -12.700 -4.417 27.628 1.00 93.06 198 TYR A O 1
ATOM 1585 N N . VAL A 1 199 ? -12.087 -2.330 27.023 1.00 93.31 199 VAL A N 1
ATOM 1586 C CA . VAL A 1 199 ? -11.174 -2.697 25.938 1.00 93.31 199 VAL A CA 1
ATOM 1587 C C . VAL A 1 199 ? -9.731 -2.421 26.355 1.00 93.31 199 VAL A C 1
ATOM 1589 O O . VAL A 1 199 ? -9.477 -1.739 27.348 1.00 93.31 199 VAL A O 1
ATOM 1592 N N . ASP A 1 200 ? -8.785 -3.008 25.636 1.00 90.44 200 ASP A N 1
ATOM 1593 C CA . ASP A 1 200 ? -7.362 -2.751 25.828 1.00 90.44 200 ASP A CA 1
ATOM 1594 C C . ASP A 1 200 ? -6.990 -1.391 25.228 1.00 90.44 200 ASP A C 1
ATOM 1596 O O . ASP A 1 200 ? -7.655 -0.907 24.308 1.00 90.44 200 ASP A O 1
ATOM 1600 N N . ILE A 1 201 ? -5.926 -0.779 25.741 1.00 87.75 201 ILE A N 1
ATOM 1601 C CA . ILE A 1 201 ? -5.477 0.537 25.284 1.00 87.75 201 ILE A CA 1
ATOM 1602 C C . ILE A 1 201 ? -4.988 0.430 23.839 1.00 87.75 201 ILE A C 1
ATOM 1604 O O . ILE A 1 201 ? -4.194 -0.444 23.489 1.00 87.75 201 ILE A O 1
ATOM 1608 N N . SER A 1 202 ? -5.388 1.393 23.019 1.00 85.69 202 SER A N 1
ATOM 1609 C CA . SER A 1 202 ? -5.046 1.497 21.608 1.00 85.69 202 SER A CA 1
ATOM 1610 C C . SER A 1 202 ? -5.488 0.294 20.784 1.00 85.69 202 SER A C 1
ATOM 1612 O O . SER A 1 202 ? -4.738 -0.102 19.891 1.00 85.69 202 SER A O 1
ATOM 1614 N N . SER A 1 203 ? -6.667 -0.268 21.065 1.00 89.31 203 SER A N 1
ATOM 1615 C CA . SER A 1 203 ? -7.161 -1.487 20.411 1.00 89.31 203 SER A CA 1
ATOM 1616 C C . SER A 1 203 ? -8.279 -1.263 19.399 1.00 89.31 203 SER A C 1
ATOM 1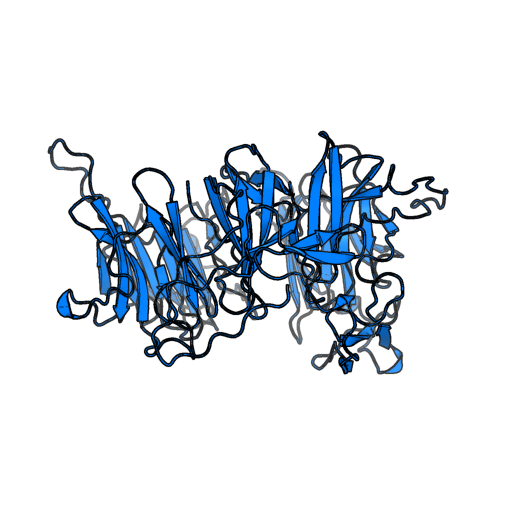618 O O . SER A 1 203 ? -8.459 -2.099 18.515 1.00 89.31 203 SER A O 1
ATOM 1620 N N . LEU A 1 204 ? -9.018 -0.154 19.492 1.00 92.50 204 LEU A N 1
ATOM 1621 C CA . LEU A 1 204 ? -10.096 0.134 18.548 1.00 92.50 204 LEU A CA 1
ATOM 1622 C C . LEU A 1 204 ? -9.554 0.341 17.124 1.00 92.50 204 LEU A C 1
ATOM 1624 O O . LEU A 1 204 ? -8.689 1.190 16.890 1.00 92.50 204 LEU A O 1
ATOM 1628 N N . VAL A 1 205 ? -10.114 -0.395 16.164 1.00 91.75 205 VAL A N 1
ATOM 1629 C CA . VAL A 1 205 ? -9.907 -0.187 14.723 1.00 91.75 205 VAL A CA 1
ATOM 1630 C C . VAL A 1 205 ? -11.264 -0.182 14.036 1.00 91.75 205 VAL A C 1
ATOM 1632 O O . VAL A 1 205 ? -12.029 -1.134 14.180 1.00 91.75 205 VAL A O 1
ATOM 1635 N N . VAL A 1 206 ? -11.554 0.878 13.284 1.00 89.94 206 VAL A N 1
ATOM 1636 C CA . VAL A 1 206 ? -12.754 1.009 12.449 1.00 89.94 206 VAL A CA 1
ATOM 1637 C C . VAL A 1 206 ? -12.289 1.144 11.004 1.00 89.94 206 VAL A C 1
ATOM 1639 O O . VAL A 1 206 ? -11.630 2.124 10.664 1.00 89.94 206 VAL A O 1
ATOM 1642 N N . GLN A 1 207 ? -12.584 0.143 10.174 1.00 87.12 207 GLN A N 1
ATOM 1643 C CA . GLN A 1 207 ? -12.120 0.094 8.789 1.00 87.12 207 GLN A CA 1
ATOM 1644 C C . GLN A 1 207 ? -13.149 -0.615 7.904 1.00 87.12 207 GLN A C 1
ATOM 1646 O O . GLN A 1 207 ? -13.546 -1.748 8.180 1.00 87.12 207 GLN A O 1
ATOM 1651 N N . ASP A 1 208 ? -13.583 0.057 6.837 1.00 87.56 208 ASP A N 1
ATOM 1652 C CA . ASP A 1 208 ? -14.613 -0.429 5.914 1.00 87.56 208 ASP A CA 1
ATOM 1653 C C . ASP A 1 208 ? -15.880 -0.924 6.655 1.00 87.56 208 ASP A C 1
ATOM 1655 O O . ASP A 1 208 ? -16.466 -0.218 7.483 1.00 87.56 208 ASP A O 1
ATOM 1659 N N . GLU A 1 209 ? -16.304 -2.161 6.377 1.00 92.00 209 GLU A N 1
ATOM 1660 C CA . GLU A 1 209 ? -17.446 -2.826 7.011 1.00 92.00 209 GLU A CA 1
ATOM 1661 C C . GLU A 1 209 ? -17.120 -3.425 8.393 1.00 92.00 209 GLU A C 1
ATOM 1663 O O . GLU A 1 209 ? -18.020 -3.963 9.042 1.00 92.00 209 GLU A O 1
ATOM 1668 N N . TYR A 1 210 ? -15.874 -3.339 8.866 1.00 94.50 210 TYR A N 1
ATOM 1669 C CA . TYR A 1 210 ? -15.398 -4.036 10.062 1.00 94.50 210 TYR A CA 1
ATOM 1670 C C . TYR A 1 210 ? -15.034 -3.081 11.202 1.00 94.50 210 TYR A C 1
ATOM 1672 O O . TYR A 1 210 ? -14.535 -1.973 11.007 1.00 94.50 210 TYR A O 1
ATOM 1680 N N . MET A 1 211 ? -15.257 -3.542 12.430 1.00 95.00 211 MET A N 1
ATOM 1681 C CA . MET A 1 211 ? -14.685 -2.948 13.634 1.00 95.00 211 MET A CA 1
ATOM 1682 C C . MET A 1 211 ? -14.025 -4.032 14.466 1.00 95.00 211 MET A C 1
ATOM 1684 O O . MET A 1 211 ? -14.581 -5.119 14.622 1.00 95.00 211 MET A O 1
ATOM 1688 N N . PHE A 1 212 ? -12.880 -3.718 15.051 1.00 95.25 212 PHE A N 1
ATOM 1689 C CA . PHE A 1 212 ? -12.127 -4.643 15.879 1.00 95.25 212 PHE A CA 1
ATOM 1690 C C . PHE A 1 212 ? -11.801 -4.019 17.226 1.00 95.25 212 PHE A C 1
ATOM 1692 O O . PHE A 1 212 ? -11.557 -2.816 17.320 1.00 95.25 212 PHE A O 1
ATOM 1699 N N . ILE A 1 213 ? -11.798 -4.860 18.256 1.00 94.56 213 ILE A N 1
ATOM 1700 C CA . ILE A 1 213 ? -11.408 -4.490 19.617 1.00 94.56 213 ILE A CA 1
ATOM 1701 C C . ILE A 1 213 ? -10.647 -5.640 20.277 1.00 94.56 213 ILE A C 1
ATOM 1703 O O . ILE A 1 213 ? -10.897 -6.825 20.010 1.00 94.56 213 ILE A O 1
ATOM 1707 N N . GLN A 1 214 ? -9.761 -5.284 21.201 1.00 93.06 214 GLN A N 1
ATOM 1708 C CA . GLN A 1 214 ? -9.068 -6.220 22.076 1.00 93.06 214 GLN A CA 1
ATOM 1709 C C . GLN A 1 214 ? -9.623 -6.085 23.490 1.00 93.06 214 GLN A C 1
ATOM 1711 O O . GLN A 1 214 ? -9.819 -4.982 23.986 1.00 93.06 214 GLN A O 1
ATOM 1716 N N . VAL A 1 215 ? -9.871 -7.208 24.156 1.00 92.38 215 VAL A N 1
ATOM 1717 C CA . VAL A 1 215 ? -10.358 -7.244 25.536 1.00 92.38 215 VAL A CA 1
ATOM 1718 C C . VAL A 1 215 ? -9.288 -7.890 26.413 1.00 92.38 215 VAL A C 1
ATOM 1720 O O . VAL A 1 215 ? -8.949 -9.063 26.183 1.00 92.38 215 VAL A O 1
ATOM 1723 N N . PRO A 1 216 ? -8.755 -7.176 27.422 1.00 86.44 216 PRO A N 1
ATOM 1724 C CA . PRO A 1 216 ? -7.788 -7.742 28.345 1.00 86.44 216 PRO A CA 1
ATOM 1725 C C . PRO A 1 216 ? -8.495 -8.776 29.229 1.00 86.44 216 PRO A C 1
ATOM 1727 O O . PRO A 1 216 ? -9.539 -8.512 29.823 1.00 86.44 216 PRO A O 1
ATOM 1730 N N . THR A 1 217 ? -7.942 -9.985 29.324 1.00 83.75 217 THR A N 1
ATOM 1731 C CA . THR A 1 217 ? -8.389 -10.976 30.316 1.00 83.75 217 THR A CA 1
ATOM 1732 C C . THR A 1 217 ? -7.211 -11.407 31.178 1.00 83.75 217 THR A C 1
ATOM 1734 O O . THR A 1 217 ? -6.065 -11.177 30.800 1.00 83.75 217 THR A O 1
ATOM 1737 N N . SER A 1 218 ? -7.472 -12.042 32.325 1.00 73.62 218 SER A N 1
ATOM 1738 C CA . SER A 1 218 ? -6.492 -12.426 33.362 1.00 73.62 218 SER A CA 1
ATOM 1739 C C . SER A 1 218 ? -5.390 -13.414 32.926 1.00 73.62 218 SER A C 1
ATOM 1741 O O . SER A 1 218 ? -4.692 -13.976 33.764 1.00 73.62 218 SER A O 1
ATOM 1743 N N . GLY A 1 219 ? -5.198 -13.612 31.621 1.00 73.06 219 GLY A N 1
ATOM 1744 C CA . GLY A 1 219 ? -4.041 -14.300 31.060 1.00 73.06 219 GLY A CA 1
ATOM 1745 C C . GLY A 1 219 ? -3.784 -13.965 29.591 1.00 73.06 219 GLY A C 1
ATOM 1746 O O . GLY A 1 219 ? -2.644 -13.705 29.226 1.00 73.06 219 GLY A O 1
ATOM 1747 N N . ARG A 1 220 ? -4.816 -13.973 28.733 1.00 76.50 220 ARG A N 1
ATOM 1748 C CA . ARG A 1 220 ? -4.666 -13.744 27.282 1.00 76.50 220 ARG A CA 1
ATOM 1749 C C . ARG A 1 220 ? -5.667 -12.726 26.768 1.00 76.50 220 ARG A C 1
ATOM 1751 O O . ARG A 1 220 ? -6.846 -12.792 27.110 1.00 76.50 220 ARG A O 1
ATOM 1758 N N . ALA A 1 221 ? -5.220 -11.826 25.908 1.00 84.56 221 ALA A N 1
ATOM 1759 C CA . ALA A 1 221 ? -6.126 -10.944 25.198 1.00 84.56 221 ALA A CA 1
ATOM 1760 C C . ALA A 1 221 ? -7.126 -11.754 24.355 1.00 84.56 221 ALA A C 1
ATOM 1762 O O . ALA A 1 221 ? -6.786 -12.791 23.775 1.00 84.56 221 ALA A O 1
ATOM 1763 N N . LYS A 1 222 ? -8.380 -11.302 24.318 1.00 90.75 222 LYS A N 1
ATOM 1764 C CA . LYS A 1 222 ? -9.401 -11.829 23.408 1.00 90.75 222 LYS A CA 1
ATOM 1765 C C . LYS A 1 222 ? -9.724 -10.770 22.372 1.00 90.75 222 LYS A C 1
ATOM 1767 O O . LYS A 1 222 ? -9.951 -9.621 22.727 1.00 90.75 222 LYS A O 1
ATOM 1772 N N . TYR A 1 223 ? -9.802 -11.183 21.118 1.00 93.56 223 TYR A N 1
ATOM 1773 C CA . TYR A 1 223 ? -10.103 -10.295 20.004 1.00 93.56 223 TYR A CA 1
ATOM 1774 C C . TYR A 1 223 ? -11.552 -10.470 19.568 1.00 93.56 223 TYR A C 1
ATOM 1776 O O . TYR A 1 223 ? -12.059 -11.598 19.525 1.00 93.56 223 TYR A O 1
ATOM 1784 N N . TYR A 1 224 ? -12.212 -9.362 19.260 1.00 95.19 224 TYR A N 1
ATOM 1785 C CA . TYR A 1 224 ? -13.588 -9.339 18.787 1.00 95.19 224 TYR A CA 1
ATOM 1786 C C . TYR A 1 224 ? -13.687 -8.537 17.497 1.00 95.19 224 TYR A C 1
ATOM 1788 O O . TYR A 1 224 ? -12.968 -7.556 17.314 1.00 95.19 224 TYR A O 1
ATOM 1796 N N . VAL A 1 225 ? -14.609 -8.955 16.637 1.00 96.44 225 VAL A N 1
ATOM 1797 C CA . VAL A 1 225 ? -14.961 -8.292 15.385 1.00 96.44 225 VAL A CA 1
ATOM 1798 C C . VAL A 1 225 ? -16.444 -7.931 15.397 1.00 96.44 225 VAL A C 1
ATOM 1800 O O . VAL A 1 225 ? -17.270 -8.674 15.930 1.00 96.44 225 VAL A O 1
ATOM 1803 N N . SER A 1 226 ? -16.790 -6.804 14.798 1.00 95.50 226 SER A N 1
ATOM 1804 C CA . SER A 1 226 ? -18.150 -6.435 14.422 1.00 95.50 226 SER A CA 1
ATOM 1805 C C . SER A 1 226 ? -18.169 -6.207 12.916 1.00 95.50 226 SER A C 1
ATOM 1807 O O . SER A 1 226 ? -17.392 -5.409 12.397 1.00 95.50 226 SER A O 1
ATOM 1809 N N . TYR A 1 227 ? -19.039 -6.930 12.217 1.00 94.88 227 TYR A N 1
ATOM 1810 C CA . TYR A 1 227 ? -19.253 -6.794 10.780 1.00 94.88 227 TYR A CA 1
ATOM 1811 C C . TYR A 1 227 ? -20.544 -6.010 10.550 1.00 94.88 227 TYR A C 1
ATOM 1813 O O . TYR A 1 227 ? -21.558 -6.323 11.166 1.00 94.88 227 TYR A O 1
ATOM 1821 N N . LYS A 1 228 ? -20.520 -4.970 9.712 1.00 93.44 228 LYS A N 1
ATOM 1822 C CA . LYS A 1 228 ? -21.682 -4.107 9.416 1.00 93.44 228 LYS A CA 1
ATOM 1823 C C . LYS A 1 228 ? -22.384 -3.543 10.657 1.00 93.44 228 LYS A C 1
ATOM 1825 O O . LYS A 1 228 ? -23.597 -3.374 10.669 1.00 93.44 228 LYS A O 1
ATOM 1830 N N . ARG A 1 229 ? -21.599 -3.227 11.693 1.00 92.94 229 ARG A N 1
ATOM 1831 C CA . ARG A 1 229 ? -22.078 -2.692 12.981 1.00 92.94 229 ARG A CA 1
ATOM 1832 C C . ARG A 1 229 ? -22.978 -3.654 13.776 1.00 92.94 229 ARG A C 1
ATOM 1834 O O . ARG A 1 229 ? -23.638 -3.224 14.719 1.00 92.94 229 ARG A O 1
ATOM 1841 N N . ASP A 1 230 ? -22.956 -4.949 13.456 1.00 93.31 230 ASP A N 1
ATOM 1842 C CA . ASP A 1 230 ? -23.589 -5.995 14.266 1.00 93.31 230 ASP A CA 1
ATOM 1843 C C . ASP A 1 230 ? -22.889 -6.167 15.630 1.00 93.31 230 ASP A C 1
ATOM 1845 O O . ASP A 1 230 ? -21.765 -5.688 15.825 1.00 93.31 230 ASP A O 1
ATOM 1849 N N . PRO A 1 231 ? -23.504 -6.868 16.602 1.00 94.00 231 PRO A N 1
ATOM 1850 C CA . PRO A 1 231 ? -22.871 -7.136 17.889 1.00 94.00 231 PRO A CA 1
ATOM 1851 C C . PRO A 1 231 ? -21.493 -7.794 17.746 1.00 94.00 231 PRO A C 1
ATOM 1853 O O . PRO A 1 231 ? -21.289 -8.667 16.903 1.00 94.00 231 PRO A O 1
ATOM 1856 N N . PHE A 1 232 ? -20.555 -7.408 18.613 1.00 95.31 232 PHE A N 1
ATOM 1857 C CA . PHE A 1 232 ? -19.197 -7.947 18.606 1.00 95.31 232 PHE A CA 1
ATOM 1858 C C . PHE A 1 232 ? -19.170 -9.461 18.860 1.00 95.31 232 PHE A C 1
ATOM 1860 O O . PHE A 1 232 ? -19.665 -9.953 19.878 1.00 95.31 232 PHE A O 1
ATOM 1867 N N . ILE A 1 233 ? -18.513 -10.197 17.965 1.00 94.56 233 ILE A N 1
ATOM 1868 C CA . ILE A 1 233 ? -18.305 -11.644 18.045 1.00 94.56 233 ILE A CA 1
ATOM 1869 C C . ILE A 1 233 ? -16.815 -11.919 18.235 1.00 94.56 233 ILE A C 1
ATOM 1871 O O . ILE A 1 233 ? -15.962 -11.289 17.618 1.00 94.56 233 ILE A O 1
ATOM 1875 N N . GLN A 1 234 ? -16.486 -12.874 19.106 1.00 94.00 234 GLN A N 1
ATOM 1876 C CA . GLN A 1 234 ? -15.094 -13.239 19.356 1.00 94.00 234 GLN A CA 1
ATOM 1877 C C . GLN A 1 234 ? -14.475 -13.914 18.124 1.00 94.00 234 GLN A C 1
ATOM 1879 O O . GLN A 1 234 ? -14.977 -14.949 17.673 1.00 94.00 234 GLN A O 1
ATOM 1884 N N . ILE A 1 235 ? -13.332 -13.389 17.686 1.00 94.31 235 ILE A N 1
ATOM 1885 C CA . ILE A 1 235 ? -12.502 -13.949 16.619 1.00 94.31 235 ILE A CA 1
ATOM 1886 C C . ILE A 1 235 ? -12.031 -15.363 16.985 1.00 94.31 235 ILE A C 1
ATOM 1888 O O . ILE A 1 235 ? -11.699 -15.666 18.141 1.00 94.31 235 ILE A O 1
ATOM 1892 N N . LYS A 1 236 ? -12.006 -16.242 15.984 1.00 92.94 236 LYS A N 1
ATOM 1893 C CA . LYS A 1 236 ? -11.602 -17.644 16.073 1.00 92.94 236 LYS A CA 1
ATOM 1894 C C . LYS A 1 236 ? -10.342 -17.876 15.246 1.00 92.94 236 LYS A C 1
ATOM 1896 O O . LYS A 1 236 ? -10.399 -18.059 14.037 1.00 92.94 236 LYS A O 1
ATOM 1901 N N . LEU A 1 237 ? -9.213 -17.917 15.948 1.00 92.69 237 LEU A N 1
ATOM 1902 C CA . LEU A 1 237 ? -7.933 -18.422 15.446 1.00 92.69 237 LEU A CA 1
ATOM 1903 C C . LEU A 1 237 ? -7.816 -19.935 15.710 1.00 92.69 237 LEU A C 1
ATOM 1905 O O . LEU A 1 237 ? -8.575 -20.472 16.536 1.00 92.69 237 LEU A O 1
ATOM 1909 N N . PRO A 1 238 ? -6.900 -20.652 15.034 1.00 90.75 238 PRO A N 1
ATOM 1910 C CA . PRO A 1 238 ? -6.625 -22.049 15.346 1.00 90.75 238 PRO A CA 1
ATOM 1911 C C . PRO A 1 238 ? -6.295 -22.256 16.826 1.00 90.75 238 PRO A C 1
ATOM 1913 O O . PRO A 1 238 ? -5.556 -21.476 17.417 1.00 90.75 238 PRO A O 1
ATOM 1916 N N . LYS A 1 239 ? -6.828 -23.313 17.455 1.00 86.38 239 LYS A N 1
ATOM 1917 C CA . LYS A 1 239 ? -6.718 -23.490 18.922 1.00 86.38 239 LYS A CA 1
ATOM 1918 C C . LYS A 1 239 ? -5.285 -23.658 19.433 1.00 86.38 239 LYS A C 1
ATOM 1920 O O . LYS A 1 239 ? -5.038 -23.408 20.611 1.00 86.38 239 LYS A O 1
ATOM 1925 N N . TYR A 1 240 ? -4.382 -24.139 18.583 1.00 83.88 240 TYR A N 1
ATOM 1926 C CA . TYR A 1 240 ? -2.962 -24.264 18.906 1.00 83.88 240 TYR A CA 1
ATOM 1927 C C . TYR A 1 240 ? -2.218 -22.931 18.776 1.00 83.88 240 TYR A C 1
ATOM 1929 O O . TYR A 1 240 ? -1.175 -22.771 19.404 1.00 83.88 240 TYR A O 1
ATOM 1937 N N . SER A 1 241 ? -2.752 -21.987 17.993 1.00 85.12 241 SER A N 1
ATOM 1938 C CA . SER A 1 241 ? -2.166 -20.665 17.826 1.00 85.12 241 SER A CA 1
ATOM 1939 C C . SER A 1 241 ? -2.406 -19.866 19.098 1.00 85.12 241 SER A C 1
ATOM 1941 O O . SER A 1 241 ? -3.538 -19.672 19.557 1.00 85.12 241 SER A O 1
ATOM 1943 N N . LEU A 1 242 ? -1.306 -19.445 19.709 1.00 87.19 242 LEU A N 1
ATOM 1944 C CA . LEU A 1 242 ? -1.322 -18.617 20.900 1.00 87.19 242 LEU A CA 1
ATOM 1945 C C . LEU A 1 242 ? -0.901 -17.211 20.485 1.00 87.19 242 LEU A C 1
ATOM 1947 O O . LEU A 1 242 ? 0.303 -16.956 20.427 1.00 87.19 242 LEU A O 1
ATOM 1951 N N . PRO A 1 243 ? -1.856 -16.307 20.200 1.00 89.00 243 PRO A N 1
ATOM 1952 C CA . PRO A 1 243 ? -1.525 -14.951 19.799 1.00 89.00 243 PRO A CA 1
ATOM 1953 C C . PRO A 1 243 ? -0.886 -14.207 20.974 1.00 89.00 243 PRO A C 1
ATOM 1955 O O . PRO A 1 243 ? -1.400 -14.207 22.101 1.00 89.00 243 PRO A O 1
ATOM 1958 N N . LYS A 1 244 ? 0.259 -13.596 20.698 1.00 87.25 244 LYS A N 1
ATOM 1959 C CA . LYS A 1 244 ? 0.890 -12.573 21.526 1.00 87.25 244 LYS A CA 1
ATOM 1960 C C . LYS A 1 244 ? 0.439 -11.186 21.073 1.00 87.25 244 LYS A C 1
ATOM 1962 O O . LYS A 1 244 ? 0.130 -10.358 21.921 1.00 87.25 244 LYS A O 1
ATOM 1967 N N . ASP A 1 245 ? 0.374 -10.979 19.759 1.00 86.00 245 ASP A N 1
ATOM 1968 C CA . ASP A 1 245 ? -0.133 -9.758 19.133 1.00 86.00 245 ASP A CA 1
ATOM 1969 C C . ASP A 1 245 ? -0.891 -10.084 17.834 1.00 86.00 245 ASP A C 1
ATOM 1971 O O . ASP A 1 245 ? -0.643 -11.125 17.213 1.00 86.00 245 ASP A O 1
ATOM 1975 N N . LEU A 1 246 ? -1.816 -9.207 17.441 1.00 88.62 246 LEU A N 1
ATOM 1976 C CA . LEU A 1 246 ? -2.619 -9.318 16.221 1.00 88.62 246 LEU A CA 1
ATOM 1977 C C . LEU A 1 246 ? -2.713 -7.951 15.542 1.00 88.62 246 LEU A C 1
ATOM 1979 O O . LEU A 1 246 ? -3.147 -6.981 16.153 1.00 88.62 246 LEU A O 1
ATOM 1983 N N . HIS A 1 247 ? -2.377 -7.894 14.257 1.00 87.00 247 HIS A N 1
ATOM 1984 C CA . HIS A 1 247 ? -2.486 -6.698 13.429 1.00 87.00 247 HIS A CA 1
ATOM 1985 C C . HIS A 1 247 ? -3.417 -6.940 12.248 1.00 87.00 247 HIS A C 1
ATOM 1987 O O . HIS A 1 247 ? -3.357 -7.985 11.599 1.00 87.00 247 HIS A O 1
ATOM 1993 N N . ILE A 1 248 ? -4.262 -5.957 11.947 1.00 89.12 248 ILE A N 1
ATOM 1994 C CA . ILE A 1 248 ? -5.095 -5.971 10.745 1.00 89.12 248 ILE A CA 1
ATOM 1995 C C . ILE A 1 248 ? -4.265 -5.396 9.596 1.00 89.12 248 ILE A C 1
ATOM 1997 O O . ILE A 1 248 ? -3.793 -4.262 9.664 1.00 89.12 248 ILE A O 1
ATOM 2001 N N . VAL A 1 249 ? -4.043 -6.209 8.566 1.00 86.81 249 VAL A N 1
ATOM 2002 C CA . VAL A 1 249 ? -3.231 -5.847 7.399 1.00 86.81 249 VAL A CA 1
ATOM 2003 C C . VAL A 1 249 ? -4.104 -5.211 6.323 1.00 86.81 249 VAL A C 1
ATOM 2005 O O . VAL A 1 249 ? -3.758 -4.162 5.798 1.00 86.81 249 VAL A O 1
ATOM 2008 N N . SER A 1 250 ? -5.234 -5.839 5.995 1.00 85.69 250 SER A N 1
ATOM 2009 C CA . SER A 1 250 ? -6.197 -5.326 5.019 1.00 85.69 250 SER A CA 1
ATOM 2010 C C . SER A 1 250 ? -7.591 -5.880 5.311 1.00 85.69 250 SER A C 1
ATOM 2012 O O . SER A 1 250 ? -7.732 -6.984 5.835 1.00 85.69 250 SER A O 1
ATOM 2014 N N . THR A 1 251 ? -8.618 -5.109 4.975 1.00 88.38 251 THR A N 1
ATOM 2015 C CA . THR A 1 251 ? -10.042 -5.481 5.048 1.00 88.38 251 THR A CA 1
ATOM 2016 C C . THR A 1 251 ? -10.706 -5.481 3.667 1.00 88.38 251 THR A C 1
ATOM 2018 O O . THR A 1 251 ? -11.936 -5.475 3.547 1.00 88.38 251 THR A O 1
ATOM 2021 N N . ASP A 1 252 ? -9.890 -5.481 2.610 1.00 81.44 252 ASP A N 1
ATOM 2022 C CA . ASP A 1 252 ? -10.351 -5.342 1.237 1.00 81.44 252 ASP A CA 1
ATOM 2023 C C . ASP A 1 252 ? -11.190 -6.530 0.761 1.00 81.44 252 ASP A C 1
ATOM 2025 O O . ASP A 1 252 ? -10.984 -7.691 1.123 1.00 81.44 252 ASP A O 1
ATOM 2029 N N . GLU A 1 253 ? -12.131 -6.231 -0.141 1.00 78.81 253 GLU A N 1
ATOM 2030 C CA . GLU A 1 253 ? -12.922 -7.233 -0.865 1.00 78.81 253 GLU A CA 1
ATOM 2031 C C . GLU A 1 253 ? -13.692 -8.202 0.047 1.00 78.81 253 GLU A C 1
ATOM 2033 O O . GLU A 1 253 ? -13.849 -9.384 -0.264 1.00 78.81 253 GLU A O 1
ATOM 2038 N N . LYS A 1 254 ? -14.235 -7.678 1.154 1.00 84.56 254 LYS A N 1
ATOM 2039 C CA . LYS A 1 254 ? -15.100 -8.414 2.091 1.00 84.56 254 LYS A CA 1
ATOM 2040 C C . LYS A 1 254 ? -14.404 -9.593 2.776 1.00 84.56 254 LYS A C 1
ATOM 2042 O O . LYS A 1 254 ? -15.073 -10.555 3.133 1.00 84.56 254 LYS A O 1
ATOM 2047 N N . GLN A 1 255 ? -13.097 -9.519 2.993 1.00 88.50 255 GLN A N 1
ATOM 2048 C CA . GLN A 1 255 ? -12.354 -10.447 3.847 1.00 88.50 255 GLN A CA 1
ATOM 2049 C C . GLN A 1 255 ? -11.331 -9.664 4.668 1.00 88.50 255 GLN A C 1
ATOM 2051 O O . GLN A 1 255 ? -10.944 -8.559 4.302 1.00 88.50 255 GLN A O 1
ATOM 2056 N N . VAL A 1 256 ? -10.894 -10.239 5.782 1.00 92.25 256 VAL A N 1
ATOM 2057 C CA . VAL A 1 256 ? -9.908 -9.640 6.679 1.00 92.25 256 VAL A CA 1
ATOM 2058 C C . VAL A 1 256 ? -8.614 -10.428 6.569 1.00 92.25 256 VAL A C 1
ATOM 2060 O O . VAL A 1 256 ? -8.571 -11.629 6.838 1.00 92.25 256 VAL A O 1
ATOM 2063 N N . PHE A 1 257 ? -7.548 -9.734 6.202 1.00 91.12 257 PHE A N 1
ATOM 2064 C CA . PHE A 1 257 ? -6.189 -10.238 6.250 1.00 91.12 257 PHE A CA 1
ATOM 2065 C C . PHE A 1 257 ? -5.539 -9.761 7.547 1.00 91.12 257 PHE A C 1
ATOM 2067 O O . PHE A 1 257 ? -5.425 -8.556 7.790 1.00 91.12 257 PHE A O 1
ATOM 2074 N N . ALA A 1 258 ? -5.135 -10.697 8.399 1.00 92.81 258 ALA A N 1
ATOM 2075 C CA . ALA A 1 258 ? -4.555 -10.408 9.703 1.00 92.81 258 ALA A CA 1
ATOM 2076 C C . ALA A 1 258 ? -3.173 -11.045 9.846 1.00 92.81 258 ALA A C 1
ATOM 2078 O O . ALA A 1 258 ? -2.921 -12.153 9.378 1.00 92.81 258 ALA A O 1
ATOM 2079 N N . ALA A 1 259 ? -2.282 -10.352 10.539 1.00 92.81 259 ALA A N 1
ATOM 2080 C CA . ALA A 1 259 ? -0.982 -10.851 10.936 1.00 92.81 259 ALA A CA 1
ATOM 2081 C C . ALA A 1 259 ? -1.003 -11.156 12.432 1.00 92.81 259 ALA A C 1
ATOM 2083 O O . ALA A 1 259 ? -1.308 -10.285 13.241 1.00 92.81 259 ALA A O 1
ATOM 2084 N N . VAL A 1 260 ? -0.654 -12.379 12.813 1.00 92.69 260 VAL A N 1
ATOM 2085 C CA . VAL A 1 260 ? -0.618 -12.818 14.210 1.00 92.69 260 VAL A CA 1
ATOM 2086 C C . VAL A 1 260 ? 0.798 -13.239 14.565 1.00 92.69 260 VAL A C 1
ATOM 2088 O O . VAL A 1 260 ? 1.361 -14.124 13.921 1.00 92.69 260 VAL A O 1
ATOM 2091 N N . GLN A 1 261 ? 1.365 -12.627 15.601 1.00 91.19 261 GLN A N 1
ATOM 2092 C CA . GLN A 1 261 ? 2.616 -13.093 16.192 1.00 91.19 261 GLN A CA 1
ATOM 2093 C C . GLN A 1 261 ? 2.292 -14.085 17.296 1.00 91.19 261 GLN A C 1
ATOM 2095 O O . GLN A 1 261 ? 1.580 -13.759 18.251 1.00 91.19 261 GLN A O 1
ATOM 2100 N N . GLU A 1 262 ? 2.833 -15.290 17.185 1.00 90.06 262 GLU A N 1
ATOM 2101 C CA . GLU A 1 262 ? 2.653 -16.326 18.196 1.00 90.06 262 GLU A CA 1
ATOM 2102 C C . GLU A 1 262 ? 3.703 -16.215 19.314 1.00 90.06 262 GLU A C 1
ATOM 2104 O O . GLU A 1 262 ? 4.792 -15.676 19.127 1.00 90.06 262 GLU A O 1
ATOM 2109 N N . TRP A 1 263 ? 3.393 -16.723 20.511 1.00 84.19 263 TRP A N 1
ATOM 2110 C CA . TRP A 1 263 ? 4.269 -16.605 21.694 1.00 84.19 263 TRP A CA 1
ATOM 2111 C C . TRP A 1 263 ? 5.671 -17.215 21.536 1.00 84.19 263 TRP A C 1
ATOM 2113 O O . TRP A 1 263 ? 6.595 -16.815 22.242 1.00 84.19 263 TRP A O 1
ATOM 2123 N N . ASN A 1 264 ? 5.825 -18.199 20.654 1.00 84.00 264 ASN A N 1
ATOM 2124 C CA . ASN A 1 264 ? 7.090 -18.875 20.357 1.00 84.00 264 ASN A CA 1
ATOM 2125 C C . ASN A 1 264 ? 7.902 -18.186 19.245 1.00 84.00 264 ASN A C 1
ATOM 2127 O O . ASN A 1 264 ? 9.023 -18.615 18.969 1.00 84.00 264 ASN A O 1
ATOM 2131 N N . GLN A 1 265 ? 7.352 -17.157 18.599 1.00 82.31 265 GLN A N 1
ATOM 2132 C CA . GLN A 1 265 ? 7.986 -16.448 17.496 1.00 82.31 265 GLN A CA 1
ATOM 2133 C C . GLN A 1 265 ? 8.635 -15.150 17.980 1.00 82.31 265 GLN A C 1
ATOM 2135 O O . GLN A 1 265 ? 8.052 -14.374 18.736 1.00 82.31 265 GLN A O 1
ATOM 2140 N N . ASN A 1 266 ? 9.840 -14.891 17.473 1.00 78.38 266 ASN A N 1
ATOM 2141 C CA . ASN A 1 266 ? 10.520 -13.606 17.585 1.00 78.38 266 ASN A CA 1
ATOM 2142 C C . ASN A 1 266 ? 10.743 -13.065 16.165 1.00 78.38 266 ASN A C 1
ATOM 2144 O O . ASN A 1 266 ? 11.203 -13.804 15.294 1.00 78.38 266 ASN A O 1
ATOM 2148 N N . ASP A 1 267 ? 10.385 -11.800 15.926 1.00 81.75 267 ASP A N 1
ATOM 2149 C CA . ASP A 1 267 ? 10.574 -11.085 14.648 1.00 81.75 267 ASP A CA 1
ATOM 2150 C C . ASP A 1 267 ? 9.935 -11.760 13.405 1.00 81.75 267 ASP A C 1
ATOM 2152 O O . ASP A 1 267 ? 10.354 -11.548 12.264 1.00 81.75 267 ASP A O 1
ATOM 2156 N N . THR A 1 268 ? 8.907 -12.589 13.615 1.00 90.75 268 THR A N 1
ATOM 2157 C CA . THR A 1 268 ? 8.083 -13.183 12.552 1.00 90.75 268 THR A CA 1
ATOM 2158 C C . THR A 1 268 ? 6.604 -13.149 12.923 1.00 90.75 268 THR A C 1
ATOM 2160 O O . THR A 1 268 ? 6.261 -13.094 14.108 1.00 90.75 268 THR A O 1
ATOM 2163 N N . TYR A 1 269 ? 5.747 -13.138 11.901 1.00 92.94 269 TYR A N 1
ATOM 2164 C CA . TYR A 1 269 ? 4.288 -13.193 12.017 1.00 92.94 269 TYR A CA 1
ATOM 2165 C C . TYR A 1 269 ? 3.727 -14.272 11.091 1.00 92.94 269 TYR A C 1
ATOM 2167 O O . TYR A 1 269 ? 4.262 -14.531 10.012 1.00 92.94 269 TYR A O 1
ATOM 2175 N N . ASN A 1 270 ? 2.615 -14.871 11.493 1.00 93.94 270 ASN A N 1
ATOM 2176 C CA . ASN A 1 270 ? 1.803 -15.735 10.650 1.00 93.94 270 ASN A CA 1
ATOM 2177 C C . ASN A 1 270 ? 0.672 -14.908 10.032 1.00 93.94 270 ASN A C 1
ATOM 2179 O O . ASN A 1 270 ? 0.017 -14.128 10.722 1.00 93.94 270 ASN A O 1
ATOM 2183 N N . LEU A 1 271 ? 0.447 -15.070 8.733 1.00 94.00 271 LEU A N 1
ATOM 2184 C CA . LEU A 1 271 ? -0.652 -14.444 8.011 1.00 94.00 271 LEU A CA 1
ATOM 2185 C C . LEU A 1 271 ? -1.878 -15.344 8.056 1.00 94.00 271 LEU A C 1
ATOM 2187 O O . LEU A 1 271 ? -1.790 -16.542 7.777 1.00 94.00 271 LEU A O 1
ATOM 2191 N N . TYR A 1 272 ? -3.015 -14.739 8.356 1.00 93.06 272 TYR A N 1
ATOM 2192 C CA . TYR A 1 272 ? -4.311 -15.379 8.439 1.00 93.06 272 TYR A CA 1
ATOM 2193 C C . TYR A 1 272 ? -5.319 -14.647 7.553 1.00 93.06 272 TYR A C 1
ATOM 2195 O O . TYR A 1 272 ? -5.351 -13.416 7.523 1.00 93.06 272 TYR A O 1
ATOM 2203 N N . LEU A 1 273 ? -6.163 -15.411 6.867 1.00 92.81 273 LEU A N 1
ATOM 2204 C CA . LEU A 1 273 ? -7.279 -14.907 6.071 1.00 92.81 273 LEU A CA 1
ATOM 2205 C C . LEU A 1 273 ? -8.591 -15.267 6.769 1.00 92.81 273 LEU A C 1
ATOM 2207 O O . LEU A 1 273 ? -8.712 -16.358 7.328 1.00 92.81 273 LEU A O 1
ATOM 2211 N N . SER A 1 274 ? -9.555 -14.350 6.772 1.00 93.44 274 SER A N 1
ATOM 2212 C CA . SER A 1 274 ? -10.852 -14.570 7.406 1.00 93.44 274 SER A CA 1
ATOM 2213 C C . SER A 1 274 ? -11.955 -15.007 6.444 1.00 93.44 274 SER A C 1
ATOM 2215 O O . SER A 1 274 ? -11.919 -14.731 5.243 1.00 93.44 274 SER A O 1
ATOM 2217 N N . ASP A 1 275 ? -13.035 -15.537 7.021 1.00 91.44 275 ASP A N 1
ATOM 2218 C CA . ASP A 1 275 ? -14.347 -15.571 6.378 1.00 91.44 275 ASP A CA 1
ATOM 2219 C C . ASP A 1 275 ? -14.894 -14.155 6.113 1.00 91.44 275 ASP A C 1
ATOM 2221 O O . ASP A 1 275 ? -14.373 -13.146 6.596 1.00 91.44 275 ASP A O 1
ATOM 2225 N N . THR A 1 276 ? -16.005 -14.074 5.379 1.00 91.31 276 THR A N 1
ATOM 2226 C CA . THR A 1 276 ? -16.624 -12.794 4.976 1.00 91.31 276 THR A CA 1
ATOM 2227 C C . THR A 1 276 ? -17.142 -11.925 6.122 1.00 91.31 276 THR A C 1
ATOM 2229 O O . THR A 1 276 ? -17.503 -10.773 5.907 1.00 91.31 276 THR A O 1
ATOM 2232 N N . ARG A 1 277 ? -17.220 -12.472 7.340 1.00 92.50 277 ARG A N 1
ATOM 2233 C CA . ARG A 1 277 ? -17.612 -11.733 8.547 1.00 92.50 277 ARG A CA 1
ATOM 2234 C C . ARG A 1 277 ? -16.429 -11.391 9.449 1.00 92.50 277 ARG A C 1
ATOM 2236 O O . ARG A 1 277 ? -16.635 -10.746 10.473 1.00 92.50 277 ARG A O 1
ATOM 2243 N N . GLY A 1 278 ? -15.211 -11.814 9.106 1.00 93.31 278 GLY A N 1
ATOM 2244 C CA . GLY A 1 278 ? -14.022 -11.547 9.915 1.00 93.31 278 GLY A CA 1
ATOM 2245 C C . GLY A 1 278 ? -13.946 -12.358 11.212 1.00 93.31 278 GLY A C 1
ATOM 2246 O O . GLY A 1 278 ? -13.251 -11.952 12.138 1.00 93.31 278 GLY A O 1
ATOM 2247 N N . ILE A 1 279 ? -14.695 -13.456 11.334 1.00 93.12 279 ILE A N 1
ATOM 2248 C CA . ILE A 1 279 ? -14.820 -14.249 12.565 1.00 93.12 279 ILE A CA 1
ATOM 2249 C C . ILE A 1 279 ? -13.852 -15.426 12.549 1.00 93.12 279 ILE A C 1
ATOM 2251 O O . ILE A 1 279 ? -13.160 -15.667 13.539 1.00 93.12 279 ILE A O 1
ATOM 2255 N N . TYR A 1 280 ? -13.839 -16.188 11.462 1.00 93.00 280 TYR A N 1
ATOM 2256 C CA . TYR A 1 280 ? -13.114 -17.448 11.356 1.00 93.00 280 TYR A CA 1
ATOM 2257 C C . TYR A 1 280 ? -11.867 -17.250 10.516 1.00 93.00 280 TYR A C 1
ATOM 2259 O O . TYR A 1 280 ? -11.981 -16.860 9.362 1.00 93.00 280 TYR A O 1
ATOM 2267 N N . PHE A 1 281 ? -10.697 -17.515 11.092 1.00 93.19 281 PHE A N 1
ATOM 2268 C CA . PHE A 1 281 ? -9.417 -17.292 10.429 1.00 93.19 281 PHE A CA 1
ATOM 2269 C C . PHE A 1 281 ? -8.693 -18.600 10.127 1.00 93.19 281 PHE A C 1
ATOM 2271 O O . PHE A 1 281 ? -8.578 -19.479 10.989 1.00 93.19 281 PHE A O 1
ATOM 2278 N N . THR A 1 282 ? -8.150 -18.688 8.919 1.00 91.69 282 THR A N 1
ATOM 2279 C CA . THR A 1 282 ? -7.363 -19.814 8.413 1.00 91.69 282 THR A CA 1
ATOM 2280 C C . THR A 1 282 ? -5.961 -19.342 8.042 1.00 91.69 282 THR A C 1
ATOM 2282 O O . THR A 1 282 ? -5.736 -18.173 7.728 1.00 91.69 282 THR A O 1
ATOM 2285 N N . LEU A 1 283 ? -4.979 -20.231 8.180 1.00 91.19 283 LEU A N 1
ATOM 2286 C CA . LEU A 1 283 ? -3.572 -19.903 7.961 1.00 91.19 283 LEU A CA 1
ATOM 2287 C C . LEU A 1 283 ? -3.298 -19.720 6.461 1.00 91.19 283 LEU A C 1
ATOM 2289 O O . LEU A 1 283 ? -3.494 -20.650 5.683 1.00 91.19 283 LEU A O 1
ATOM 2293 N N . ALA A 1 284 ? -2.797 -18.546 6.079 1.00 91.94 284 ALA A N 1
ATOM 2294 C CA . ALA A 1 284 ? -2.402 -18.222 4.709 1.00 91.94 284 ALA A CA 1
ATOM 2295 C C . ALA A 1 284 ? -0.884 -18.366 4.499 1.00 91.94 284 ALA A C 1
ATOM 2297 O O . ALA A 1 284 ? -0.427 -18.881 3.481 1.00 91.94 284 ALA A O 1
ATOM 2298 N N . MET A 1 285 ? -0.068 -17.929 5.463 1.00 92.81 285 MET A N 1
ATOM 2299 C CA . MET A 1 285 ? 1.391 -18.044 5.373 1.00 92.81 285 MET A CA 1
ATOM 2300 C C . MET A 1 285 ? 2.033 -18.069 6.756 1.00 92.81 285 MET A C 1
ATOM 2302 O O . MET A 1 285 ? 1.634 -17.325 7.644 1.00 92.81 285 MET A O 1
ATOM 2306 N N . GLU A 1 286 ? 3.075 -18.873 6.935 1.00 92.50 286 GLU A N 1
ATOM 2307 C CA . GLU A 1 286 ? 3.835 -18.923 8.187 1.00 92.50 286 GLU A CA 1
ATOM 2308 C C . GLU A 1 286 ? 5.131 -18.122 8.099 1.00 92.50 286 GLU A C 1
ATOM 2310 O O . GLU A 1 286 ? 5.777 -18.107 7.049 1.00 92.50 286 GLU A O 1
ATOM 2315 N N . ASN A 1 287 ? 5.584 -17.600 9.240 1.00 93.81 287 ASN A N 1
ATOM 2316 C CA . ASN A 1 287 ? 6.917 -17.022 9.432 1.00 93.81 287 ASN A CA 1
ATOM 2317 C C . ASN A 1 287 ? 7.261 -15.889 8.447 1.00 93.81 287 ASN A C 1
ATOM 2319 O O . ASN A 1 287 ? 8.379 -15.815 7.923 1.00 93.81 287 ASN A O 1
ATOM 2323 N N . VAL A 1 288 ? 6.311 -14.994 8.189 1.00 94.50 288 VAL A N 1
ATOM 2324 C CA . VAL A 1 288 ? 6.567 -13.760 7.444 1.00 94.50 288 VAL A CA 1
ATOM 2325 C C . VAL A 1 288 ? 7.521 -12.890 8.244 1.00 94.50 288 VAL A C 1
ATOM 2327 O O . VAL A 1 288 ? 7.340 -12.677 9.445 1.00 94.50 288 VAL A O 1
ATOM 2330 N N . LYS A 1 289 ? 8.580 -12.437 7.577 1.00 91.94 289 LYS A N 1
ATOM 2331 C CA . LYS A 1 289 ? 9.622 -11.605 8.166 1.00 91.94 289 LYS A CA 1
ATOM 2332 C C . LYS A 1 289 ? 9.050 -10.239 8.533 1.00 91.94 289 LYS A C 1
ATOM 2334 O O . LYS A 1 289 ? 8.279 -9.662 7.768 1.00 91.94 289 LYS A O 1
ATOM 2339 N N . THR A 1 290 ? 9.490 -9.700 9.664 1.00 88.31 290 THR A N 1
ATOM 2340 C CA . THR A 1 290 ? 9.274 -8.291 9.987 1.00 88.31 290 THR A CA 1
ATOM 2341 C C . THR A 1 290 ? 10.542 -7.471 9.829 1.00 88.31 290 THR A C 1
ATOM 2343 O O . THR A 1 290 ? 11.668 -7.956 9.987 1.00 88.31 290 THR A O 1
ATOM 2346 N N . THR A 1 291 ? 10.347 -6.198 9.519 1.00 79.56 291 THR A N 1
ATOM 2347 C CA . THR A 1 291 ? 11.378 -5.167 9.521 1.00 79.56 291 THR A CA 1
ATOM 2348 C C . THR A 1 291 ? 10.990 -4.079 10.516 1.00 79.56 291 THR A C 1
ATOM 2350 O O . THR A 1 291 ? 9.816 -3.870 10.817 1.00 79.56 291 THR A O 1
ATOM 2353 N N . ARG A 1 292 ? 11.986 -3.433 11.127 1.00 73.81 292 ARG A N 1
ATOM 2354 C CA . ARG A 1 292 ? 11.751 -2.327 12.064 1.00 73.81 292 ARG A CA 1
ATOM 2355 C C . ARG A 1 292 ? 11.898 -1.016 11.305 1.00 73.81 292 ARG A C 1
ATOM 2357 O O . ARG A 1 292 ? 12.951 -0.784 10.717 1.00 73.81 292 ARG A O 1
ATOM 2364 N N . GLY A 1 293 ? 10.850 -0.200 11.327 1.00 64.62 293 GLY A N 1
ATOM 2365 C CA . GLY A 1 293 ? 10.863 1.164 10.806 1.00 64.62 293 GLY A CA 1
ATOM 2366 C C . GLY A 1 293 ? 11.737 2.097 11.638 1.00 64.62 293 GLY A C 1
ATOM 2367 O O . GLY A 1 293 ? 12.167 1.749 12.745 1.00 64.62 293 GLY A O 1
ATOM 2368 N N . ILE A 1 294 ? 11.953 3.309 11.131 1.00 56.91 294 ILE A N 1
ATOM 2369 C CA . ILE A 1 294 ? 12.822 4.313 11.770 1.00 56.91 294 ILE A CA 1
ATOM 2370 C C . ILE A 1 294 ? 12.229 4.754 13.120 1.00 56.91 294 ILE A C 1
ATOM 2372 O O . ILE A 1 294 ? 12.960 4.960 14.088 1.00 56.91 294 ILE A O 1
ATOM 2376 N N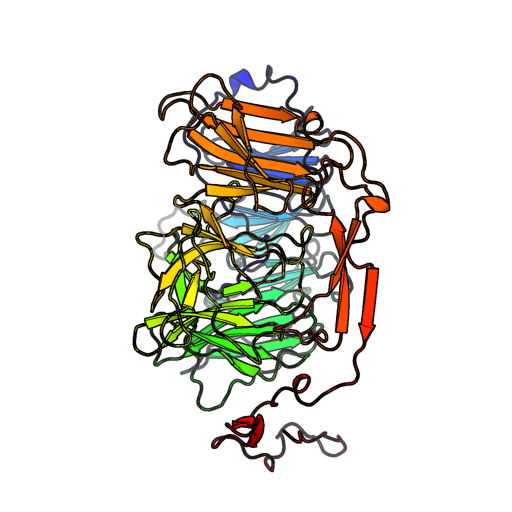 . GLY A 1 295 ? 10.896 4.783 13.228 1.00 57.31 295 GLY A N 1
ATOM 2377 C CA . GLY A 1 295 ? 10.160 5.031 14.475 1.00 57.31 295 GLY A CA 1
ATOM 2378 C C . GLY A 1 295 ? 10.051 3.832 15.429 1.00 57.31 295 GLY A C 1
ATOM 2379 O O . GLY A 1 295 ? 9.304 3.896 16.401 1.00 57.31 295 GLY A O 1
ATOM 2380 N N . GLY A 1 296 ? 10.731 2.712 15.154 1.00 61.16 296 GLY A N 1
ATOM 2381 C CA . GLY A 1 296 ? 10.669 1.491 15.970 1.00 61.16 296 GLY A CA 1
ATOM 2382 C C . GLY A 1 296 ? 9.413 0.631 15.765 1.00 61.16 296 GLY A C 1
ATOM 2383 O O . GLY A 1 296 ? 9.293 -0.426 16.388 1.00 61.16 296 GLY A O 1
ATOM 2384 N N . ASN A 1 297 ? 8.504 1.040 14.874 1.00 66.50 297 ASN A N 1
ATOM 2385 C CA . ASN A 1 297 ? 7.318 0.269 14.501 1.00 66.50 297 ASN A CA 1
ATOM 2386 C C . ASN A 1 297 ? 7.721 -1.001 13.738 1.00 66.50 297 ASN A C 1
ATOM 2388 O O . ASN A 1 297 ? 8.583 -0.960 12.860 1.00 66.50 297 ASN A O 1
ATOM 2392 N N . GLN A 1 298 ? 7.100 -2.136 14.063 1.00 72.44 298 GLN A N 1
ATOM 2393 C CA . GLN A 1 298 ? 7.293 -3.377 13.313 1.00 72.44 298 GLN A CA 1
ATOM 2394 C C . GLN A 1 298 ? 6.406 -3.355 12.067 1.00 72.44 298 GLN A C 1
ATOM 2396 O O . GLN A 1 298 ? 5.192 -3.212 12.179 1.00 72.44 298 GLN A O 1
ATOM 2401 N N . MET A 1 299 ? 7.011 -3.501 10.893 1.00 81.56 299 MET A N 1
ATOM 2402 C CA . MET A 1 299 ? 6.319 -3.642 9.615 1.00 81.56 299 MET A CA 1
ATOM 2403 C C . MET A 1 299 ? 6.479 -5.077 9.118 1.00 81.56 299 MET A C 1
ATOM 2405 O O . MET A 1 299 ? 7.527 -5.696 9.315 1.00 81.56 299 MET A O 1
ATOM 2409 N N . LEU A 1 300 ? 5.442 -5.625 8.490 1.00 88.44 300 LEU A N 1
ATOM 2410 C CA . LEU A 1 300 ? 5.546 -6.913 7.812 1.00 88.44 300 LEU A CA 1
ATOM 2411 C C . LEU A 1 300 ? 6.175 -6.718 6.432 1.00 88.44 300 LEU A C 1
ATOM 2413 O O . LEU A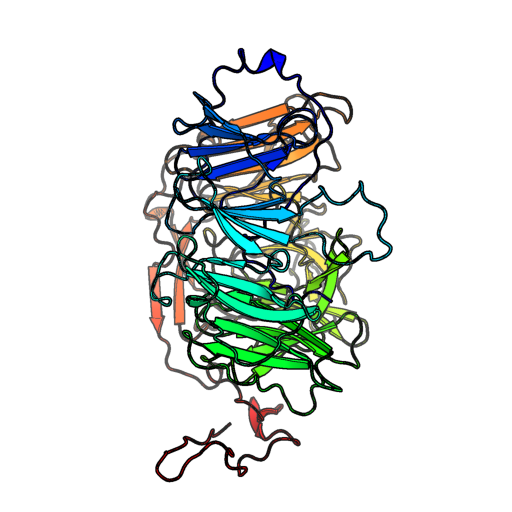 1 300 ? 5.759 -5.830 5.693 1.00 88.44 300 LEU A O 1
ATOM 2417 N N . ASP A 1 301 ? 7.111 -7.592 6.053 1.00 91.50 301 ASP A N 1
ATOM 2418 C CA . ASP A 1 301 ? 7.628 -7.660 4.682 1.00 91.50 301 ASP A CA 1
ATOM 2419 C C . ASP A 1 301 ? 6.586 -8.343 3.773 1.00 91.50 301 ASP A C 1
ATOM 2421 O O . ASP A 1 301 ? 6.747 -9.492 3.342 1.00 91.50 301 ASP A O 1
ATOM 2425 N N . LEU A 1 302 ? 5.491 -7.631 3.523 1.00 92.06 302 LEU A N 1
ATOM 2426 C CA . LEU A 1 302 ? 4.359 -8.023 2.696 1.00 92.06 302 LEU A CA 1
ATOM 2427 C C . LEU A 1 302 ? 3.956 -6.830 1.828 1.00 92.06 302 LEU A C 1
ATOM 2429 O O . LEU A 1 302 ? 3.793 -5.719 2.323 1.00 92.06 302 LEU A O 1
ATOM 2433 N N . TYR A 1 303 ? 3.762 -7.077 0.540 1.00 92.69 303 TYR A N 1
ATOM 2434 C CA . TYR A 1 303 ? 3.418 -6.063 -0.441 1.00 92.69 303 TYR A CA 1
ATOM 2435 C C . TYR A 1 303 ? 2.199 -6.499 -1.255 1.00 92.69 303 TYR A C 1
ATOM 2437 O O . TYR A 1 303 ? 2.217 -7.553 -1.896 1.00 92.69 303 TYR A O 1
ATOM 2445 N N . GLU A 1 304 ? 1.149 -5.681 -1.244 1.00 91.88 304 GLU A N 1
ATOM 2446 C CA . GLU A 1 304 ? -0.032 -5.857 -2.088 1.00 91.88 304 GLU A CA 1
ATOM 2447 C C . GLU A 1 304 ? 0.182 -5.180 -3.444 1.00 91.88 304 GLU A C 1
ATOM 2449 O O . GLU A 1 304 ? 0.531 -4.000 -3.528 1.00 91.88 304 GLU A O 1
ATOM 2454 N N . VAL A 1 305 ? 0.001 -5.934 -4.528 1.00 92.44 305 VAL A N 1
ATOM 2455 C CA . VAL A 1 305 ? 0.322 -5.451 -5.874 1.00 92.44 305 VAL A CA 1
ATOM 2456 C C . VAL A 1 305 ? -0.840 -4.639 -6.431 1.00 92.44 305 VAL A C 1
ATOM 2458 O O . VAL A 1 305 ? -1.912 -5.157 -6.738 1.00 92.44 305 VAL A O 1
ATOM 2461 N N . ALA A 1 306 ? -0.610 -3.342 -6.631 1.00 89.00 306 ALA A N 1
ATOM 2462 C CA . ALA A 1 306 ? -1.647 -2.450 -7.119 1.00 89.00 306 ALA A CA 1
ATOM 2463 C C . ALA A 1 306 ? -2.054 -2.781 -8.568 1.00 89.00 306 ALA A C 1
ATOM 2465 O O . ALA A 1 306 ? -1.216 -2.912 -9.461 1.00 89.00 306 ALA A O 1
ATOM 2466 N N . GLY A 1 307 ? -3.364 -2.836 -8.821 1.00 84.81 307 GLY A N 1
ATOM 2467 C CA . GLY A 1 307 ? -3.945 -3.064 -10.152 1.00 84.81 307 GLY A CA 1
ATOM 2468 C C . GLY A 1 307 ? -4.281 -4.519 -10.478 1.00 84.81 307 GLY A C 1
ATOM 2469 O O . GLY A 1 307 ? -4.975 -4.752 -11.471 1.00 84.81 307 GLY A O 1
ATOM 2470 N N . VAL A 1 308 ? -3.845 -5.471 -9.647 1.00 88.31 308 VAL A N 1
ATOM 2471 C CA . VAL A 1 308 ? -4.213 -6.888 -9.752 1.00 88.31 308 VAL A CA 1
ATOM 2472 C C . VAL A 1 308 ? -4.717 -7.372 -8.395 1.00 88.31 308 VAL A C 1
ATOM 2474 O O . VAL A 1 308 ? -3.947 -7.583 -7.464 1.00 88.31 308 VAL A O 1
ATOM 2477 N N . THR A 1 309 ? -6.030 -7.549 -8.298 1.00 85.69 309 THR A N 1
ATOM 2478 C CA . THR A 1 309 ? -6.710 -8.042 -7.098 1.00 85.69 309 THR A CA 1
ATOM 2479 C C . THR A 1 309 ? -6.156 -9.394 -6.643 1.00 85.69 309 THR A C 1
ATOM 2481 O O . THR A 1 309 ? -6.013 -10.323 -7.437 1.00 85.69 309 THR A O 1
ATOM 2484 N N . GLY A 1 310 ? -5.899 -9.515 -5.338 1.00 86.69 310 GLY A N 1
ATOM 2485 C CA . GLY A 1 310 ? -5.521 -10.772 -4.689 1.00 86.69 310 GLY A CA 1
ATOM 2486 C C . GLY A 1 310 ? -4.064 -11.197 -4.871 1.00 86.69 310 GLY A C 1
ATOM 2487 O O . GLY A 1 310 ? -3.683 -12.276 -4.410 1.00 86.69 310 GLY A O 1
ATOM 2488 N N . MET A 1 311 ? -3.249 -10.360 -5.513 1.00 92.94 311 MET A N 1
ATOM 2489 C CA . MET A 1 311 ? -1.835 -10.620 -5.731 1.00 92.94 311 MET A CA 1
ATOM 2490 C C . MET A 1 311 ? -0.982 -9.997 -4.623 1.00 92.94 311 MET A C 1
ATOM 2492 O O . MET A 1 311 ? -0.994 -8.782 -4.422 1.00 92.94 311 MET A O 1
ATOM 2496 N N . LEU A 1 312 ? -0.217 -10.833 -3.921 1.00 94.25 312 LEU A N 1
ATOM 2497 C CA . LEU A 1 312 ? 0.649 -10.415 -2.815 1.00 94.25 312 LEU A CA 1
ATOM 2498 C C . LEU A 1 312 ? 2.068 -10.947 -3.023 1.00 94.25 312 LEU A C 1
ATOM 2500 O O . LEU A 1 312 ? 2.265 -12.033 -3.574 1.00 94.25 312 LEU A O 1
ATOM 2504 N N . ILE A 1 313 ? 3.056 -10.203 -2.537 1.00 96.75 313 ILE A N 1
ATOM 2505 C CA . ILE A 1 313 ? 4.460 -10.617 -2.475 1.00 96.75 313 ILE A CA 1
ATOM 2506 C C . ILE A 1 313 ? 4.896 -10.555 -1.013 1.00 96.75 313 ILE A C 1
ATOM 2508 O O . ILE A 1 313 ? 4.655 -9.552 -0.352 1.00 96.75 313 ILE A O 1
ATOM 2512 N N . ALA A 1 314 ? 5.520 -11.609 -0.494 1.00 96.31 314 ALA A N 1
ATOM 2513 C CA . ALA A 1 314 ? 5.911 -11.693 0.911 1.00 96.31 314 ALA A CA 1
ATOM 2514 C C . ALA A 1 314 ? 7.298 -12.310 1.090 1.00 96.31 314 ALA A C 1
ATOM 2516 O O . ALA A 1 314 ? 7.668 -13.256 0.386 1.00 96.31 314 ALA A O 1
ATOM 2517 N N . ASN A 1 315 ? 8.045 -11.828 2.083 1.00 95.88 315 ASN A N 1
ATOM 2518 C CA . ASN A 1 315 ? 9.298 -12.446 2.504 1.00 95.88 315 ASN A CA 1
ATOM 2519 C C . ASN A 1 315 ? 9.052 -13.387 3.683 1.00 95.88 315 ASN A C 1
ATOM 2521 O O . ASN A 1 315 ? 8.658 -12.964 4.769 1.00 95.88 315 ASN A O 1
ATOM 2525 N N . ARG A 1 316 ? 9.338 -14.673 3.486 1.00 94.75 316 ARG A N 1
ATOM 2526 C CA . ARG A 1 316 ? 9.203 -15.717 4.506 1.00 94.75 316 ARG A CA 1
ATOM 2527 C C . ARG A 1 316 ? 10.566 -16.154 5.007 1.00 94.75 316 ARG A C 1
ATOM 2529 O O . ARG A 1 316 ? 11.469 -16.413 4.211 1.00 94.75 316 ARG A O 1
ATOM 2536 N N . ARG A 1 317 ? 10.688 -16.292 6.325 1.00 93.62 317 ARG A N 1
ATOM 2537 C CA . ARG A 1 317 ? 11.849 -16.886 6.984 1.00 93.62 317 ARG A CA 1
ATOM 2538 C C . ARG A 1 317 ? 11.617 -18.381 7.203 1.00 93.62 317 ARG A C 1
ATOM 2540 O O . ARG A 1 317 ? 10.657 -18.773 7.859 1.00 93.62 317 ARG A O 1
ATOM 2547 N N . HIS A 1 318 ? 12.507 -19.212 6.676 1.00 89.75 318 HIS A N 1
ATOM 2548 C CA . HIS A 1 318 ? 12.497 -20.662 6.863 1.00 89.75 318 HIS A CA 1
ATOM 2549 C C . HIS A 1 318 ? 13.936 -21.160 7.019 1.00 89.75 318 HIS A C 1
ATOM 2551 O O . HIS A 1 318 ? 14.793 -20.795 6.220 1.00 89.75 318 HIS A O 1
ATOM 2557 N N . ASP A 1 319 ? 14.215 -21.950 8.059 1.00 86.19 319 ASP A N 1
ATOM 2558 C CA . ASP A 1 319 ? 15.562 -22.458 8.387 1.00 86.19 319 ASP A CA 1
ATOM 2559 C C . ASP A 1 319 ? 16.654 -21.373 8.450 1.00 86.19 319 ASP A C 1
ATOM 2561 O O . ASP A 1 319 ? 17.787 -21.562 8.017 1.00 86.19 319 ASP A O 1
ATOM 2565 N N . GLY A 1 320 ? 16.303 -20.193 8.965 1.00 86.88 320 GLY A N 1
ATOM 2566 C CA . GLY A 1 320 ? 17.211 -19.045 9.062 1.00 86.88 320 GLY A CA 1
ATOM 2567 C C . GLY A 1 320 ? 17.392 -18.254 7.762 1.00 86.88 320 GLY A C 1
ATOM 2568 O O . GLY A 1 320 ? 17.808 -17.102 7.835 1.00 86.88 320 GLY A O 1
ATOM 2569 N N . GLN A 1 321 ? 16.995 -18.806 6.614 1.00 93.19 321 GLN A N 1
ATOM 2570 C CA . GLN A 1 321 ? 17.034 -18.130 5.317 1.00 93.19 321 GLN A CA 1
ATOM 2571 C C . GLN A 1 321 ? 15.748 -17.349 5.068 1.00 93.19 321 GLN A C 1
ATOM 2573 O O . GLN A 1 321 ? 14.650 -17.782 5.431 1.00 93.19 321 GLN A O 1
ATOM 2578 N N . VAL A 1 322 ? 15.867 -16.200 4.410 1.00 95.50 322 VAL A N 1
ATOM 2579 C CA . VAL A 1 322 ? 14.715 -15.394 3.992 1.00 95.50 322 VAL A CA 1
ATOM 2580 C C . VAL A 1 322 ? 14.543 -15.533 2.488 1.00 95.50 322 VAL A C 1
ATOM 2582 O O . VAL A 1 322 ? 15.459 -15.221 1.735 1.00 95.50 322 VAL A O 1
ATOM 2585 N N . LYS A 1 323 ? 13.364 -15.975 2.048 1.00 96.69 323 LYS A N 1
ATOM 2586 C CA . LYS A 1 323 ? 13.018 -16.116 0.628 1.00 96.69 323 LYS A CA 1
ATOM 2587 C C . LYS A 1 323 ? 11.750 -15.338 0.295 1.00 96.69 323 LYS A C 1
ATOM 2589 O O . LYS A 1 323 ? 10.878 -15.169 1.145 1.00 96.69 323 LYS A O 1
ATOM 2594 N N . THR A 1 324 ? 11.642 -14.899 -0.953 1.00 97.88 324 THR A N 1
ATOM 2595 C CA . THR A 1 324 ? 10.522 -14.092 -1.452 1.00 97.88 324 THR A CA 1
ATOM 2596 C C . THR A 1 324 ? 9.546 -14.979 -2.206 1.00 97.88 324 THR A C 1
ATOM 2598 O O . THR A 1 324 ? 9.944 -15.756 -3.077 1.00 97.88 324 THR A O 1
ATOM 2601 N N . TYR A 1 325 ? 8.270 -14.846 -1.872 1.00 97.44 325 TYR A N 1
ATOM 2602 C CA . TYR A 1 325 ? 7.178 -15.606 -2.455 1.00 97.44 325 TYR A CA 1
ATOM 2603 C C . TYR A 1 325 ? 6.129 -14.670 -3.039 1.00 97.44 325 TYR A C 1
ATOM 2605 O O . TYR A 1 325 ? 5.930 -13.564 -2.545 1.00 97.44 325 TYR A O 1
ATOM 2613 N N . ILE A 1 326 ? 5.432 -15.146 -4.063 1.00 97.19 326 ILE A N 1
ATOM 2614 C CA . ILE A 1 326 ? 4.298 -14.479 -4.695 1.00 97.19 326 ILE A CA 1
ATOM 2615 C C . ILE A 1 326 ? 3.071 -15.387 -4.657 1.00 97.19 326 ILE A C 1
ATOM 2617 O O . ILE A 1 326 ? 3.184 -16.609 -4.792 1.00 97.19 326 ILE A O 1
ATOM 2621 N N . THR A 1 327 ? 1.903 -14.782 -4.492 1.00 94.75 327 THR A N 1
ATOM 2622 C CA . THR A 1 327 ? 0.589 -15.423 -4.578 1.00 94.75 327 THR A CA 1
ATOM 2623 C C . THR A 1 327 ? -0.305 -14.624 -5.522 1.00 94.75 327 THR A C 1
ATOM 2625 O O . THR A 1 327 ? -0.149 -13.412 -5.644 1.00 94.75 327 THR A O 1
ATOM 2628 N N . TYR A 1 328 ? -1.238 -15.310 -6.181 1.00 93.19 328 TYR A N 1
ATOM 2629 C CA . TYR A 1 328 ? -2.268 -14.724 -7.053 1.00 93.19 328 TYR A CA 1
ATOM 2630 C C . TYR A 1 328 ? -3.683 -14.987 -6.518 1.00 93.19 328 TYR A C 1
ATOM 2632 O O . TYR A 1 328 ? -4.668 -14.671 -7.178 1.00 93.19 328 TYR A O 1
ATOM 2640 N N . ASN A 1 329 ? -3.788 -15.632 -5.354 1.00 88.75 329 ASN A N 1
ATOM 2641 C CA . ASN A 1 329 ? -5.039 -16.103 -4.772 1.00 88.75 329 ASN A CA 1
ATOM 2642 C C . ASN A 1 329 ? -5.133 -15.756 -3.279 1.00 88.75 329 ASN A C 1
ATOM 2644 O O . ASN A 1 329 ? -5.469 -16.608 -2.458 1.00 88.75 329 ASN A O 1
ATOM 2648 N N . LYS A 1 330 ? -4.781 -14.508 -2.929 1.00 86.56 330 LYS A N 1
ATOM 2649 C CA . LYS A 1 330 ? -4.860 -13.946 -1.566 1.00 86.56 330 LYS A CA 1
ATOM 2650 C C . LYS A 1 330 ? -4.147 -14.763 -0.485 1.00 86.56 330 LYS A C 1
ATOM 2652 O O . LYS A 1 330 ? -4.529 -14.753 0.680 1.00 86.56 330 LYS A O 1
ATOM 2657 N N . GLY A 1 331 ? -3.078 -15.458 -0.859 1.00 86.94 331 GLY A N 1
ATOM 2658 C CA . GLY A 1 331 ? -2.256 -16.204 0.085 1.00 86.94 331 GLY A CA 1
ATOM 2659 C C . GLY A 1 331 ? -2.694 -17.642 0.325 1.00 86.94 331 GLY A C 1
ATOM 2660 O O . GLY A 1 331 ? -2.168 -18.271 1.237 1.00 86.94 331 GLY A O 1
ATOM 2661 N N . ARG A 1 332 ? -3.586 -18.202 -0.499 1.00 84.50 332 ARG A N 1
ATOM 2662 C CA . ARG A 1 332 ? -3.867 -19.644 -0.465 1.00 84.50 332 ARG A CA 1
ATOM 2663 C C . ARG A 1 332 ? -2.680 -20.471 -0.969 1.00 84.50 332 ARG A C 1
ATOM 2665 O O . ARG A 1 332 ? -2.345 -21.501 -0.387 1.00 84.50 332 ARG A O 1
ATOM 2672 N N . GLU A 1 333 ? -2.069 -20.061 -2.078 1.00 88.31 333 GLU A N 1
ATOM 2673 C CA . GLU A 1 333 ? -0.899 -20.723 -2.658 1.00 88.31 333 GLU A CA 1
ATOM 2674 C C . GLU A 1 333 ? 0.214 -19.711 -2.912 1.00 88.31 333 GLU A C 1
ATOM 2676 O O . GLU A 1 333 ? -0.015 -18.627 -3.451 1.00 88.31 333 GLU A O 1
ATOM 2681 N N . TRP A 1 334 ? 1.432 -20.093 -2.534 1.00 93.25 334 TRP A N 1
ATOM 2682 C CA . TRP A 1 334 ? 2.626 -19.266 -2.639 1.00 93.25 334 TRP A CA 1
ATOM 2683 C C . TRP A 1 334 ? 3.680 -19.986 -3.466 1.00 93.25 334 TRP A C 1
ATOM 2685 O O . TRP A 1 334 ? 3.922 -21.180 -3.273 1.00 93.25 334 TRP A O 1
ATOM 2695 N N . ARG A 1 335 ? 4.357 -19.251 -4.347 1.00 94.69 335 ARG A N 1
ATOM 2696 C CA . ARG A 1 335 ? 5.485 -19.766 -5.132 1.00 94.69 335 ARG A CA 1
ATOM 2697 C C . ARG A 1 335 ? 6.689 -18.846 -5.034 1.00 94.69 335 ARG A C 1
ATOM 2699 O O . ARG A 1 335 ? 6.537 -17.642 -4.859 1.00 94.69 335 ARG A O 1
ATOM 2706 N N . LEU A 1 336 ? 7.882 -19.415 -5.173 1.00 97.12 336 LEU A N 1
ATOM 2707 C CA . LEU A 1 336 ? 9.112 -18.638 -5.307 1.00 97.12 336 LEU A CA 1
ATOM 2708 C C . LEU A 1 336 ? 9.104 -17.844 -6.622 1.00 97.12 336 LEU A C 1
ATOM 2710 O O . LEU A 1 336 ? 8.483 -18.248 -7.614 1.00 97.12 336 LEU A O 1
ATOM 2714 N N . LEU A 1 337 ? 9.812 -16.717 -6.628 1.00 97.50 337 LEU A N 1
ATOM 2715 C CA . LEU A 1 337 ? 10.028 -15.931 -7.837 1.00 97.50 337 LEU A CA 1
ATOM 2716 C C . LEU A 1 337 ? 11.111 -16.578 -8.706 1.00 97.50 337 LEU A C 1
ATOM 2718 O O . LEU A 1 337 ? 12.216 -16.868 -8.242 1.00 97.50 337 LEU A O 1
ATOM 2722 N N . GLN A 1 338 ? 10.792 -16.775 -9.983 1.00 96.12 338 GLN A N 1
ATOM 2723 C CA . GLN A 1 338 ? 11.755 -17.234 -10.976 1.00 96.12 338 GLN A CA 1
ATOM 2724 C C . GLN A 1 338 ? 12.761 -16.111 -11.255 1.00 96.12 338 GLN A C 1
ATOM 2726 O O . GLN A 1 338 ? 12.363 -14.975 -11.522 1.00 96.12 338 GLN A O 1
ATOM 2731 N N . ALA A 1 339 ? 14.054 -16.428 -11.191 1.00 96.38 339 ALA A N 1
ATOM 2732 C CA . ALA A 1 339 ? 15.102 -15.492 -11.578 1.00 96.38 339 ALA A CA 1
ATOM 2733 C C . ALA A 1 339 ? 15.096 -15.250 -13.100 1.00 96.38 339 ALA A C 1
ATOM 2735 O O . ALA A 1 339 ? 14.716 -16.157 -13.851 1.00 96.38 339 ALA A O 1
ATOM 2736 N N . PRO A 1 340 ? 15.507 -14.055 -13.565 1.00 96.12 340 PRO A N 1
ATOM 2737 C CA . PRO A 1 340 ? 15.735 -13.811 -14.987 1.00 96.12 340 PRO A CA 1
ATOM 2738 C C . PRO A 1 340 ? 16.745 -14.815 -15.554 1.00 96.12 340 PRO A C 1
ATOM 2740 O O . PRO A 1 340 ? 17.659 -15.244 -14.853 1.00 96.12 340 PRO A O 1
ATOM 2743 N N . SER A 1 341 ? 16.580 -15.186 -16.825 1.00 93.69 341 SER A N 1
ATOM 2744 C CA . SER A 1 341 ? 17.485 -16.121 -17.507 1.00 93.69 341 SER A CA 1
ATOM 2745 C C . SER A 1 341 ? 18.791 -15.475 -17.959 1.00 93.69 341 SER A C 1
ATOM 2747 O O . SER A 1 341 ? 19.766 -16.185 -18.163 1.00 93.69 341 SER A O 1
ATOM 2749 N N . VAL A 1 342 ? 18.800 -14.152 -18.134 1.00 93.62 342 VAL A N 1
ATOM 2750 C CA . VAL A 1 342 ? 19.945 -13.375 -18.618 1.00 93.62 342 VAL A CA 1
ATOM 2751 C C . VAL A 1 342 ? 20.117 -12.098 -17.800 1.00 93.62 342 VAL A C 1
ATOM 2753 O O . VAL A 1 342 ? 19.133 -11.559 -17.280 1.00 93.62 342 VAL A O 1
ATOM 2756 N N . ASP A 1 343 ? 21.357 -11.630 -17.687 1.00 90.12 343 ASP A N 1
ATOM 2757 C CA . ASP A 1 343 ? 21.699 -10.337 -17.087 1.00 90.12 343 ASP A CA 1
ATOM 2758 C C . ASP A 1 343 ? 21.547 -9.173 -18.092 1.00 90.12 343 ASP A C 1
ATOM 2760 O O . ASP A 1 343 ? 21.008 -9.339 -19.190 1.00 90.12 343 ASP A O 1
ATOM 2764 N N . MET A 1 344 ? 21.981 -7.966 -17.706 1.00 89.25 344 MET A N 1
ATOM 2765 C CA . MET A 1 344 ? 21.913 -6.781 -18.576 1.00 89.25 344 MET A CA 1
ATOM 2766 C C . MET A 1 344 ? 22.890 -6.832 -19.761 1.00 89.25 344 MET A C 1
ATOM 2768 O O . MET A 1 344 ? 22.619 -6.203 -20.784 1.00 89.25 344 MET A O 1
ATOM 2772 N N . ASP A 1 345 ? 23.987 -7.581 -19.638 1.00 89.50 345 ASP A N 1
ATOM 2773 C CA . ASP A 1 345 ? 24.997 -7.772 -20.686 1.00 89.50 345 ASP A CA 1
ATOM 2774 C C . ASP A 1 345 ? 24.635 -8.932 -21.635 1.00 89.50 345 ASP A C 1
ATOM 2776 O O . ASP A 1 345 ? 25.287 -9.139 -22.662 1.00 89.50 345 ASP A O 1
ATOM 2780 N N . GLY A 1 346 ? 23.568 -9.671 -21.320 1.00 90.50 346 GLY A N 1
ATOM 2781 C CA . GLY A 1 346 ? 23.089 -10.819 -22.080 1.00 90.50 346 GLY A CA 1
ATOM 2782 C C . GLY A 1 346 ? 23.776 -12.137 -21.719 1.00 90.50 346 GLY A C 1
ATOM 2783 O O . GLY A 1 346 ? 23.635 -13.101 -22.472 1.00 90.50 346 GLY A O 1
ATOM 2784 N N . ASN A 1 347 ? 24.502 -12.206 -20.601 1.00 93.31 347 ASN A N 1
ATOM 2785 C CA . ASN A 1 347 ? 25.069 -13.458 -20.107 1.00 93.31 347 ASN A CA 1
ATOM 2786 C C . ASN A 1 347 ? 23.998 -14.290 -19.398 1.00 93.31 347 ASN A C 1
ATOM 2788 O O . ASN A 1 347 ? 23.142 -13.757 -18.689 1.00 93.31 347 ASN A O 1
ATOM 2792 N N . ASP A 1 348 ? 24.082 -15.611 -19.544 1.00 94.44 348 ASP A N 1
ATOM 2793 C CA . ASP A 1 348 ? 23.149 -16.539 -18.909 1.00 94.44 348 ASP A CA 1
ATOM 2794 C C . ASP A 1 348 ? 23.306 -16.555 -17.379 1.00 94.44 348 ASP A C 1
ATOM 2796 O O . ASP A 1 348 ? 24.394 -16.773 -16.836 1.00 94.44 348 ASP A O 1
ATOM 2800 N N . ILE A 1 349 ? 22.187 -16.406 -16.668 1.00 93.75 349 ILE A N 1
ATOM 2801 C CA . ILE A 1 349 ? 22.111 -16.519 -15.210 1.00 93.75 349 ILE A CA 1
ATOM 2802 C C . ILE A 1 349 ? 21.676 -17.941 -14.845 1.00 93.75 349 ILE A C 1
ATOM 2804 O O . ILE A 1 349 ? 20.514 -18.328 -14.991 1.00 93.75 349 ILE A O 1
ATOM 2808 N N . HIS A 1 350 ? 22.598 -18.730 -14.294 1.00 93.44 350 HIS A N 1
ATOM 2809 C CA . HIS A 1 350 ? 22.305 -20.092 -13.848 1.00 93.44 350 HIS A CA 1
ATOM 2810 C C . HIS A 1 350 ? 21.706 -20.116 -12.427 1.00 93.44 350 HIS A C 1
ATOM 2812 O O . HIS A 1 350 ? 22.391 -20.396 -11.439 1.00 93.44 350 HIS A O 1
ATOM 2818 N N . CYS A 1 351 ? 20.403 -19.848 -12.322 1.00 94.94 351 CYS A N 1
ATOM 2819 C CA . CYS A 1 351 ? 19.653 -19.857 -11.064 1.00 94.94 351 CYS A CA 1
ATOM 2820 C C . CYS A 1 351 ? 18.427 -20.780 -11.157 1.00 94.94 351 CYS A C 1
ATOM 2822 O O . CYS A 1 351 ? 17.485 -20.512 -11.901 1.00 94.94 351 CYS A O 1
ATOM 2824 N N . ILE A 1 352 ? 18.447 -21.889 -10.408 1.00 94.56 352 ILE A N 1
ATOM 2825 C CA . ILE A 1 352 ? 17.442 -22.959 -10.499 1.00 94.56 352 ILE A CA 1
ATOM 2826 C C . ILE A 1 352 ? 16.683 -23.106 -9.173 1.00 94.56 352 ILE A C 1
ATOM 2828 O O . ILE A 1 352 ? 17.280 -23.278 -8.104 1.00 94.56 352 ILE A O 1
ATOM 2832 N N . LEU A 1 353 ? 15.351 -23.092 -9.260 1.00 94.56 353 LEU A N 1
ATOM 2833 C CA . LEU A 1 353 ? 14.452 -23.337 -8.132 1.00 94.56 353 LEU A CA 1
ATOM 2834 C C . LEU A 1 353 ? 14.587 -24.778 -7.597 1.00 94.56 353 LEU A C 1
ATOM 2836 O O . LEU A 1 353 ? 14.800 -25.701 -8.382 1.00 94.56 353 LEU A O 1
ATOM 2840 N N . PRO A 1 354 ? 14.403 -25.022 -6.284 1.00 93.62 354 PRO A N 1
ATOM 2841 C CA . PRO A 1 354 ? 14.104 -24.060 -5.215 1.00 93.62 354 PRO A CA 1
ATOM 2842 C C . PRO A 1 354 ? 15.360 -23.514 -4.502 1.00 93.62 354 PRO A C 1
ATOM 2844 O O . PRO A 1 354 ? 15.245 -22.793 -3.503 1.00 93.62 354 PRO A O 1
ATOM 2847 N N . PHE A 1 355 ? 16.556 -23.904 -4.957 1.00 93.38 355 PHE A N 1
ATOM 2848 C CA . PHE A 1 355 ? 17.826 -23.569 -4.304 1.00 93.38 355 PHE A CA 1
ATOM 2849 C C . PHE A 1 355 ? 18.263 -22.133 -4.572 1.00 93.38 355 PHE A C 1
ATOM 2851 O O . PHE A 1 355 ? 18.851 -21.515 -3.693 1.00 93.38 355 PHE A O 1
ATOM 2858 N N . CYS A 1 356 ? 17.948 -21.614 -5.758 1.00 95.44 356 CYS A N 1
ATOM 2859 C CA . CYS A 1 356 ? 18.186 -20.236 -6.148 1.00 95.44 356 CYS A CA 1
ATOM 2860 C C . CYS A 1 356 ? 16.898 -19.630 -6.717 1.00 95.44 356 CYS A C 1
ATOM 2862 O O . CYS A 1 356 ? 16.209 -20.268 -7.514 1.00 95.44 356 CYS A O 1
ATOM 2864 N N . SER A 1 357 ? 16.578 -18.406 -6.307 1.00 97.25 357 SER A N 1
ATOM 2865 C CA . SER A 1 357 ? 15.405 -17.647 -6.755 1.00 97.25 357 SER A CA 1
ATOM 2866 C C . SER A 1 357 ? 15.698 -16.147 -6.777 1.00 97.25 357 SER A C 1
ATOM 2868 O O . SER A 1 357 ? 16.733 -15.694 -6.285 1.00 97.25 357 SER A O 1
ATOM 2870 N N . LEU A 1 358 ? 14.774 -15.370 -7.343 1.00 97.69 358 LEU A N 1
ATOM 2871 C CA . LEU A 1 358 ? 14.779 -13.919 -7.189 1.00 97.69 358 LEU A CA 1
ATOM 2872 C C . LEU A 1 358 ? 14.221 -13.538 -5.810 1.00 97.69 358 LEU A C 1
ATOM 2874 O O . LEU A 1 358 ? 13.179 -14.039 -5.380 1.00 97.69 358 LEU A O 1
ATOM 2878 N N . HIS A 1 359 ? 14.906 -12.628 -5.132 1.00 97.44 359 HIS A N 1
ATOM 2879 C CA . HIS A 1 359 ? 14.535 -12.114 -3.823 1.00 97.44 359 HIS A CA 1
ATOM 2880 C C . HIS A 1 359 ? 14.380 -10.605 -3.880 1.00 97.44 359 HIS A C 1
ATOM 2882 O O . HIS A 1 359 ? 15.242 -9.927 -4.425 1.00 97.44 359 HIS A O 1
ATOM 2888 N N . LEU A 1 360 ? 13.284 -10.084 -3.334 1.00 97.00 360 LEU A N 1
ATOM 2889 C CA . LEU A 1 360 ? 12.940 -8.667 -3.415 1.00 97.00 360 LEU A CA 1
ATOM 2890 C C . LEU A 1 360 ? 12.913 -8.033 -2.028 1.00 97.00 360 LEU A C 1
ATOM 2892 O O . LEU A 1 360 ? 12.435 -8.620 -1.050 1.00 97.00 360 LEU A O 1
ATOM 2896 N N . GLN A 1 361 ? 13.388 -6.798 -1.963 1.00 94.19 361 GLN A N 1
ATOM 2897 C CA . GLN A 1 361 ? 13.168 -5.934 -0.820 1.00 94.19 361 GLN A CA 1
ATOM 2898 C C . GLN A 1 361 ? 11.765 -5.341 -0.941 1.00 94.19 361 GLN A C 1
ATOM 2900 O O . GLN A 1 361 ? 11.408 -4.752 -1.956 1.00 94.19 361 GLN A O 1
ATOM 2905 N N . LEU A 1 362 ? 10.947 -5.565 0.085 1.00 91.50 362 LEU A N 1
ATOM 2906 C CA . LEU A 1 362 ? 9.532 -5.182 0.090 1.00 91.50 362 LEU A CA 1
ATOM 2907 C C . LEU A 1 362 ? 9.278 -3.925 0.930 1.00 91.50 362 LEU A C 1
ATOM 2909 O O . LEU A 1 362 ? 8.146 -3.643 1.308 1.00 91.50 362 LEU A O 1
ATOM 2913 N N . GLN A 1 363 ? 10.337 -3.180 1.248 1.00 82.38 363 GLN A N 1
ATOM 2914 C CA . GLN A 1 363 ? 10.259 -2.000 2.098 1.00 82.38 363 GLN A CA 1
ATOM 2915 C C . GLN A 1 363 ? 9.734 -0.811 1.291 1.00 82.38 363 GLN A C 1
ATOM 2917 O O . GLN A 1 363 ? 10.387 -0.319 0.361 1.00 82.38 363 GLN A O 1
ATOM 2922 N N . THR A 1 364 ? 8.552 -0.333 1.661 1.00 74.50 364 THR A N 1
ATOM 2923 C CA . THR A 1 364 ? 8.006 0.937 1.176 1.00 74.50 364 THR A CA 1
ATOM 2924 C C . THR A 1 364 ? 8.712 2.104 1.860 1.00 74.50 364 THR A C 1
ATOM 2926 O O . THR A 1 364 ? 9.059 2.014 3.037 1.00 74.50 364 THR A O 1
ATOM 2929 N N . SER A 1 365 ? 8.939 3.208 1.144 1.00 68.31 365 SER A N 1
ATOM 2930 C CA . SER A 1 365 ? 9.553 4.390 1.752 1.00 68.31 365 SER A CA 1
ATOM 2931 C C . SER A 1 365 ? 8.581 5.072 2.711 1.00 68.31 365 SER A C 1
ATOM 2933 O O . SER A 1 365 ? 7.435 5.337 2.359 1.00 68.31 365 SER A O 1
ATOM 2935 N N . GLU A 1 366 ? 9.062 5.423 3.905 1.00 69.38 366 GLU A N 1
ATOM 2936 C CA . GLU A 1 366 ? 8.320 6.296 4.826 1.00 69.38 366 GLU A CA 1
ATOM 2937 C C . GLU A 1 366 ? 8.181 7.718 4.243 1.00 69.38 366 GLU A C 1
ATOM 2939 O O . GLU A 1 366 ? 7.197 8.408 4.490 1.00 69.38 366 GLU A O 1
ATOM 2944 N N . ASN A 1 367 ? 9.140 8.136 3.407 1.00 70.75 367 ASN A N 1
ATOM 2945 C CA . ASN A 1 367 ? 9.076 9.380 2.648 1.00 70.75 367 ASN A CA 1
ATOM 2946 C C . ASN A 1 367 ? 8.171 9.203 1.402 1.00 70.75 367 ASN A C 1
ATOM 2948 O O . ASN A 1 367 ? 8.545 8.449 0.495 1.00 70.75 367 ASN A O 1
ATOM 2952 N N . PRO A 1 368 ? 7.031 9.920 1.302 1.00 68.56 368 PRO A N 1
ATOM 2953 C CA . PRO A 1 368 ? 6.072 9.776 0.201 1.00 68.56 368 PRO A CA 1
ATOM 2954 C C . PRO A 1 368 ? 6.559 10.347 -1.141 1.00 68.56 368 PRO A C 1
ATOM 2956 O O . PRO A 1 368 ? 5.902 10.156 -2.166 1.00 68.56 368 PRO A O 1
ATOM 2959 N N . TYR A 1 369 ? 7.674 11.078 -1.146 1.00 77.19 369 TYR A N 1
ATOM 2960 C CA . TYR A 1 369 ? 8.269 11.669 -2.346 1.00 77.19 369 TYR A CA 1
ATOM 2961 C C . TYR A 1 369 ? 9.336 10.778 -2.991 1.00 77.19 369 TYR A C 1
ATOM 2963 O O . TYR A 1 369 ? 9.873 11.111 -4.052 1.00 77.19 369 TYR A O 1
ATOM 2971 N N . LEU A 1 370 ? 9.625 9.643 -2.356 1.00 80.94 370 LEU A N 1
ATOM 2972 C CA . LEU A 1 370 ? 10.445 8.560 -2.879 1.00 80.94 370 LEU A CA 1
ATOM 2973 C C . LEU A 1 370 ? 9.540 7.379 -3.240 1.00 80.94 370 LEU A C 1
ATOM 2975 O O . LEU A 1 370 ? 8.421 7.266 -2.745 1.00 80.94 370 LEU A O 1
ATOM 2979 N N . SER A 1 371 ? 10.009 6.511 -4.136 1.00 75.81 371 SER A N 1
ATOM 2980 C CA . SER A 1 371 ? 9.200 5.375 -4.603 1.00 75.81 371 SER A CA 1
ATOM 2981 C C . SER A 1 371 ? 9.363 4.116 -3.743 1.00 75.81 371 SER A C 1
ATOM 2983 O O . SER A 1 371 ? 8.560 3.189 -3.843 1.00 75.81 371 SER A O 1
ATOM 2985 N N . GLY A 1 372 ? 10.395 4.088 -2.890 1.00 84.38 372 GLY A N 1
ATOM 2986 C CA . GLY A 1 372 ? 10.771 2.931 -2.079 1.00 84.38 372 GLY A CA 1
ATOM 2987 C C . GLY A 1 372 ? 11.535 1.865 -2.868 1.00 84.38 372 GLY A C 1
ATOM 2988 O O . GLY A 1 372 ? 11.976 2.097 -3.993 1.00 84.38 372 GLY A O 1
ATOM 2989 N N . THR A 1 373 ? 11.703 0.689 -2.254 1.00 88.56 373 THR A N 1
ATOM 2990 C CA . THR A 1 373 ? 12.415 -0.450 -2.868 1.00 88.56 373 THR A CA 1
ATOM 2991 C C . THR A 1 373 ? 11.532 -1.285 -3.792 1.00 88.56 373 THR A C 1
ATOM 2993 O O . THR A 1 373 ? 12.053 -2.051 -4.591 1.00 88.56 373 THR A O 1
ATOM 2996 N N . ILE A 1 374 ? 10.209 -1.125 -3.730 1.00 92.81 374 ILE A N 1
ATOM 2997 C CA . ILE A 1 374 ? 9.243 -1.779 -4.615 1.00 92.81 374 ILE A CA 1
ATOM 2998 C C . ILE A 1 374 ? 8.112 -0.813 -4.975 1.00 92.81 374 ILE A C 1
ATOM 3000 O O . ILE A 1 374 ? 7.586 -0.098 -4.121 1.00 92.81 374 ILE A O 1
ATOM 3004 N N . SER A 1 375 ? 7.718 -0.801 -6.247 1.00 91.50 375 SER A N 1
ATOM 3005 C CA . SER A 1 375 ? 6.773 0.169 -6.792 1.00 91.50 375 SER A CA 1
ATOM 3006 C C . SER A 1 375 ? 5.814 -0.479 -7.789 1.00 91.50 375 SER A C 1
ATOM 3008 O O . SER A 1 375 ? 6.218 -1.070 -8.794 1.00 91.50 375 SER A O 1
ATOM 3010 N N . THR A 1 376 ? 4.519 -0.307 -7.531 1.00 91.50 376 THR A N 1
ATOM 3011 C CA . THR A 1 376 ? 3.411 -0.700 -8.409 1.00 91.50 376 THR A CA 1
ATOM 3012 C C . THR A 1 376 ? 2.369 0.414 -8.443 1.00 91.50 376 THR A C 1
ATOM 3014 O O . THR A 1 376 ? 2.290 1.246 -7.532 1.00 91.50 376 THR A O 1
ATOM 3017 N N . LYS A 1 377 ? 1.560 0.467 -9.504 1.00 87.12 377 LYS A N 1
ATOM 3018 C CA . LYS A 1 377 ? 0.444 1.412 -9.613 1.00 87.12 377 LYS A CA 1
ATOM 3019 C C . LYS A 1 377 ? -0.760 0.729 -10.241 1.00 87.12 377 LYS A C 1
ATOM 3021 O O . LYS A 1 377 ? -0.645 0.120 -11.297 1.00 87.12 377 LYS A O 1
ATOM 3026 N N . GLY A 1 378 ? -1.946 0.969 -9.679 1.00 85.06 378 GLY A N 1
ATOM 3027 C CA . GLY A 1 378 ? -3.208 0.492 -10.259 1.00 85.06 378 GLY A CA 1
ATOM 3028 C C . GLY A 1 378 ? -3.536 1.090 -11.634 1.00 85.06 378 GLY A C 1
ATOM 3029 O O . GLY A 1 378 ? -4.447 0.630 -12.320 1.00 85.06 378 GLY A O 1
ATOM 3030 N N . SER A 1 379 ? -2.805 2.125 -12.056 1.00 81.38 379 SER A N 1
ATOM 3031 C CA . SER A 1 379 ? -2.852 2.653 -13.418 1.00 81.38 379 SER A CA 1
ATOM 3032 C C . SER A 1 379 ? -2.090 1.814 -14.441 1.00 81.38 379 SER A C 1
ATOM 3034 O O . SER A 1 379 ? -2.491 1.805 -15.602 1.00 81.38 379 SER A O 1
ATOM 3036 N N . ALA A 1 380 ? -1.078 1.062 -14.004 1.00 86.94 380 ALA A N 1
ATOM 3037 C CA . ALA A 1 380 ? -0.178 0.272 -14.834 1.00 86.94 380 ALA A CA 1
ATOM 3038 C C . ALA A 1 380 ? -0.169 -1.208 -14.387 1.00 86.94 380 ALA A C 1
ATOM 3040 O O . ALA A 1 380 ? 0.852 -1.697 -13.895 1.00 86.94 380 ALA A O 1
ATOM 3041 N N . PRO A 1 381 ? -1.301 -1.931 -14.509 1.00 88.75 381 PRO A N 1
ATOM 3042 C CA . PRO A 1 381 ? -1.415 -3.298 -14.011 1.00 88.75 381 PRO A CA 1
ATOM 3043 C C . PRO A 1 381 ? -0.395 -4.229 -14.678 1.00 88.75 381 PRO A C 1
ATOM 3045 O O . PRO A 1 381 ? -0.120 -4.138 -15.877 1.00 88.75 381 PRO A O 1
ATOM 3048 N N . GLY A 1 382 ? 0.174 -5.123 -13.872 1.00 90.06 382 GLY A N 1
ATOM 3049 C CA . GLY A 1 382 ? 1.199 -6.077 -14.289 1.00 90.06 382 GLY A CA 1
ATOM 3050 C C . GLY A 1 382 ? 2.629 -5.537 -14.292 1.00 90.06 382 GLY A C 1
ATOM 3051 O O . GLY A 1 382 ? 3.551 -6.349 -14.360 1.00 90.06 382 GLY A O 1
ATOM 3052 N N . ILE A 1 383 ? 2.833 -4.217 -14.173 1.00 94.19 383 ILE A N 1
ATOM 3053 C CA . ILE A 1 383 ? 4.171 -3.640 -14.017 1.00 94.19 383 ILE A CA 1
ATOM 3054 C C . ILE A 1 383 ? 4.558 -3.611 -12.536 1.00 94.19 383 ILE A C 1
ATOM 3056 O O . ILE A 1 383 ? 3.913 -2.942 -11.729 1.00 94.19 383 ILE A O 1
ATOM 3060 N N . ILE A 1 384 ? 5.641 -4.308 -12.198 1.00 96.31 384 ILE A N 1
ATOM 3061 C CA . ILE A 1 384 ? 6.230 -4.338 -10.856 1.00 96.31 384 ILE A CA 1
ATOM 3062 C C . ILE A 1 384 ? 7.697 -3.984 -10.989 1.00 96.31 384 ILE A C 1
ATOM 3064 O O . ILE A 1 384 ? 8.413 -4.674 -11.707 1.00 96.31 384 ILE A O 1
ATOM 3068 N N . VAL A 1 385 ? 8.144 -2.941 -10.300 1.00 96.44 385 VAL A N 1
ATOM 3069 C CA . VAL A 1 385 ? 9.561 -2.567 -10.230 1.00 96.44 385 VAL A CA 1
ATOM 3070 C C . VAL A 1 385 ? 10.037 -2.798 -8.812 1.00 96.44 385 VAL A C 1
ATOM 3072 O O . VAL A 1 385 ? 9.368 -2.352 -7.886 1.00 96.44 385 VAL A O 1
ATOM 3075 N N . ALA A 1 386 ? 11.149 -3.501 -8.629 1.00 96.69 386 ALA A N 1
ATOM 3076 C CA . ALA A 1 386 ? 11.657 -3.804 -7.301 1.00 96.69 386 ALA A CA 1
ATOM 3077 C C . ALA A 1 386 ? 13.182 -3.932 -7.265 1.00 96.69 386 ALA A C 1
ATOM 3079 O O . ALA A 1 386 ? 13.797 -4.452 -8.194 1.00 96.69 386 ALA A O 1
ATOM 3080 N N . THR A 1 387 ? 13.777 -3.505 -6.161 1.00 95.75 387 THR A N 1
ATOM 3081 C CA . THR A 1 387 ? 15.168 -3.756 -5.796 1.00 95.75 387 THR A CA 1
ATOM 3082 C C . THR A 1 387 ? 15.270 -5.114 -5.115 1.00 95.75 387 THR A C 1
ATOM 3084 O O . THR A 1 387 ? 14.434 -5.485 -4.287 1.00 95.75 387 THR A O 1
ATOM 3087 N N . GLY A 1 388 ? 16.298 -5.879 -5.457 1.00 96.06 388 GLY A N 1
ATOM 3088 C CA . GLY A 1 388 ? 16.453 -7.232 -4.958 1.00 96.06 388 GLY A CA 1
ATOM 3089 C C . GLY A 1 388 ? 17.792 -7.859 -5.306 1.00 96.06 388 GLY A C 1
ATOM 3090 O O . GLY A 1 388 ? 18.705 -7.199 -5.793 1.00 96.06 388 GLY A O 1
ATOM 3091 N N . ASN A 1 389 ? 17.903 -9.160 -5.079 1.00 96.12 389 ASN A N 1
ATOM 3092 C CA . ASN A 1 389 ? 19.070 -9.955 -5.431 1.00 96.12 389 ASN A CA 1
ATOM 3093 C C . ASN A 1 389 ? 18.652 -11.333 -5.956 1.00 96.12 389 ASN A C 1
ATOM 3095 O O . ASN A 1 389 ? 17.560 -11.826 -5.676 1.00 96.12 389 ASN A O 1
ATOM 3099 N N . ILE A 1 390 ? 19.549 -11.975 -6.698 1.00 96.06 390 ILE A N 1
ATOM 3100 C CA . ILE A 1 390 ? 19.391 -13.360 -7.149 1.00 96.06 390 ILE A CA 1
ATOM 3101 C C . ILE A 1 390 ? 20.297 -14.231 -6.284 1.00 96.06 390 ILE A C 1
ATOM 3103 O O . ILE A 1 390 ? 21.469 -13.909 -6.094 1.00 96.06 390 ILE A O 1
ATOM 3107 N N . GLY A 1 391 ? 19.769 -15.321 -5.733 1.00 95.19 391 GLY A N 1
ATOM 3108 C CA . GLY A 1 391 ? 20.568 -16.213 -4.898 1.00 95.19 391 GLY A CA 1
ATOM 3109 C C . GLY A 1 391 ? 19.737 -17.192 -4.084 1.00 95.19 391 GLY A C 1
ATOM 3110 O O . GLY A 1 391 ? 18.577 -17.452 -4.392 1.00 95.19 391 GLY A O 1
ATOM 3111 N N . ALA A 1 392 ? 20.359 -17.753 -3.047 1.00 94.56 392 ALA A N 1
ATOM 3112 C CA . ALA A 1 392 ? 19.709 -18.690 -2.132 1.00 94.56 392 ALA A CA 1
ATOM 3113 C C . ALA A 1 392 ? 18.848 -18.001 -1.060 1.00 94.56 392 ALA A C 1
ATOM 3115 O O . ALA A 1 392 ? 17.954 -18.634 -0.501 1.00 94.56 392 ALA A O 1
ATOM 3116 N N . GLU A 1 393 ? 19.115 -16.729 -0.762 1.00 95.31 393 GLU A N 1
ATOM 3117 C CA . GLU A 1 393 ? 18.370 -15.939 0.216 1.00 95.31 393 GLU A CA 1
ATOM 3118 C C . GLU A 1 393 ? 18.396 -14.441 -0.116 1.00 95.31 393 GLU A C 1
ATOM 3120 O O . GLU A 1 393 ? 19.201 -13.974 -0.930 1.00 95.31 393 GLU A O 1
ATOM 3125 N N . LEU A 1 394 ? 17.504 -13.688 0.526 1.00 94.81 394 LEU A N 1
ATOM 3126 C CA . LEU A 1 394 ? 17.435 -12.234 0.445 1.00 94.81 394 LEU A CA 1
ATOM 3127 C C . LEU A 1 394 ? 18.681 -11.589 1.070 1.00 94.81 394 LEU A C 1
ATOM 3129 O O . LEU A 1 394 ? 18.966 -11.782 2.252 1.00 94.81 394 LEU A O 1
ATOM 3133 N N . SER A 1 395 ? 19.353 -10.748 0.290 1.00 92.56 395 SER A N 1
ATOM 3134 C CA . SER A 1 395 ? 20.506 -9.940 0.684 1.00 92.56 395 SER A CA 1
ATOM 3135 C C . SER A 1 395 ? 20.193 -8.450 0.540 1.00 92.56 395 SER A C 1
ATOM 3137 O O . SER A 1 395 ? 19.444 -8.034 -0.343 1.00 92.56 395 SER A O 1
ATOM 3139 N N . TYR A 1 396 ? 20.804 -7.638 1.403 1.00 88.75 396 TYR A N 1
ATOM 3140 C CA . TYR A 1 396 ? 20.790 -6.172 1.304 1.00 88.75 396 TYR A CA 1
ATOM 3141 C C . TYR A 1 396 ? 22.067 -5.604 0.675 1.00 88.75 396 TYR A C 1
ATOM 3143 O O . TYR A 1 396 ? 22.150 -4.411 0.413 1.00 88.75 396 TYR A O 1
ATOM 3151 N N . ASN A 1 397 ? 23.055 -6.461 0.414 1.00 87.44 397 ASN A N 1
ATOM 3152 C CA . ASN A 1 397 ? 24.301 -6.102 -0.254 1.00 87.44 397 ASN A CA 1
ATOM 3153 C C . ASN A 1 397 ? 24.265 -6.582 -1.708 1.00 87.44 397 ASN A C 1
ATOM 3155 O O . ASN A 1 397 ? 23.734 -7.666 -1.969 1.00 87.44 397 ASN A O 1
ATOM 3159 N N . ASN A 1 398 ? 24.905 -5.828 -2.610 1.00 86.38 398 ASN A N 1
ATOM 3160 C CA . ASN A 1 398 ? 25.012 -6.136 -4.045 1.00 86.38 398 ASN A CA 1
ATOM 3161 C C . ASN A 1 398 ? 23.643 -6.393 -4.688 1.00 86.38 398 ASN A C 1
ATOM 3163 O O . ASN A 1 398 ? 23.389 -7.452 -5.262 1.00 86.38 398 ASN A O 1
ATOM 3167 N N . VAL A 1 399 ? 22.743 -5.434 -4.512 1.00 92.44 399 VAL A N 1
ATOM 3168 C CA . VAL A 1 399 ? 21.369 -5.511 -5.000 1.00 92.44 399 VAL A CA 1
ATOM 3169 C C . VAL A 1 399 ? 21.261 -4.852 -6.363 1.00 92.44 399 VAL A C 1
ATOM 3171 O O . VAL A 1 399 ? 21.996 -3.921 -6.665 1.00 92.44 399 VAL A O 1
ATOM 3174 N N . CYS A 1 400 ? 20.337 -5.341 -7.176 1.00 94.25 400 CYS A N 1
ATOM 3175 C CA . CYS A 1 400 ? 20.028 -4.813 -8.495 1.00 94.25 400 CYS A CA 1
ATOM 3176 C C . CYS A 1 400 ? 18.536 -4.493 -8.575 1.00 94.25 400 CYS A C 1
ATOM 3178 O O . CYS A 1 400 ? 17.729 -4.956 -7.764 1.00 94.25 400 CYS A O 1
ATOM 3180 N N . MET A 1 401 ? 18.151 -3.716 -9.579 1.00 95.44 401 MET A N 1
ATOM 3181 C CA . MET A 1 401 ? 16.753 -3.437 -9.866 1.00 95.44 401 MET A CA 1
ATOM 3182 C C . MET A 1 401 ? 16.210 -4.389 -10.920 1.00 95.44 401 MET A C 1
ATOM 3184 O O . MET A 1 401 ? 16.814 -4.588 -11.977 1.00 95.44 401 MET A O 1
ATOM 3188 N N . PHE A 1 402 ? 15.021 -4.908 -10.651 1.00 96.94 402 PHE A N 1
ATOM 3189 C CA . PHE A 1 402 ? 14.278 -5.809 -11.510 1.00 96.94 402 PHE A CA 1
ATOM 3190 C C . PHE A 1 402 ? 12.916 -5.219 -11.850 1.00 96.94 402 PHE A C 1
ATOM 3192 O O . PHE A 1 402 ? 12.324 -4.457 -11.084 1.00 96.94 402 PHE A O 1
ATOM 3199 N N . ILE A 1 403 ? 12.397 -5.607 -13.006 1.00 97.00 403 ILE A N 1
ATOM 3200 C CA . ILE A 1 403 ? 11.046 -5.272 -13.434 1.00 97.00 403 ILE A CA 1
ATOM 3201 C C . ILE A 1 403 ? 10.348 -6.514 -13.974 1.00 97.00 403 ILE A C 1
ATOM 3203 O O . ILE A 1 403 ? 10.942 -7.337 -14.674 1.00 97.00 403 ILE A O 1
ATOM 3207 N N . SER A 1 404 ? 9.064 -6.622 -13.674 1.00 96.75 404 SER A N 1
ATOM 3208 C CA . SER A 1 404 ? 8.134 -7.517 -14.343 1.00 96.75 404 SER A CA 1
ATOM 3209 C C . SER A 1 404 ? 7.090 -6.679 -15.070 1.00 96.75 404 SER A C 1
ATOM 3211 O O . SER A 1 404 ? 6.685 -5.633 -14.572 1.00 96.75 404 SER A O 1
ATOM 3213 N N . SER A 1 405 ? 6.676 -7.118 -16.256 1.00 94.38 405 SER A N 1
ATOM 3214 C CA . SER A 1 405 ? 5.620 -6.478 -17.060 1.00 94.38 405 SER A CA 1
ATOM 3215 C C . SER A 1 405 ? 4.366 -7.340 -17.223 1.00 94.38 405 SER A C 1
ATOM 3217 O O . SER A 1 405 ? 3.413 -6.927 -17.891 1.00 94.38 405 SER A O 1
ATOM 3219 N N . ASP A 1 406 ? 4.390 -8.544 -16.656 1.00 94.06 406 ASP A N 1
ATOM 3220 C CA . ASP A 1 406 ? 3.378 -9.591 -16.780 1.00 94.06 406 ASP A CA 1
ATOM 3221 C C . ASP A 1 406 ? 2.930 -10.113 -15.405 1.00 94.06 406 ASP A C 1
ATOM 3223 O O . ASP A 1 406 ? 2.607 -11.293 -15.251 1.00 94.06 406 ASP A O 1
ATOM 3227 N N . ALA A 1 407 ? 2.898 -9.218 -14.413 1.00 94.81 407 ALA A N 1
ATOM 3228 C CA . ALA A 1 407 ? 2.461 -9.492 -13.048 1.00 94.81 407 ALA A CA 1
ATOM 3229 C C . ALA A 1 407 ? 3.296 -10.564 -12.329 1.00 94.81 407 ALA A C 1
ATOM 3231 O O . ALA A 1 407 ? 2.751 -11.415 -11.639 1.00 94.81 407 ALA A O 1
ATOM 3232 N N . GLY A 1 408 ? 4.622 -10.540 -12.460 1.00 95.69 408 GLY A N 1
ATOM 3233 C CA . GLY A 1 408 ? 5.540 -11.399 -11.700 1.00 95.69 408 GLY A CA 1
ATOM 3234 C C . GLY A 1 408 ? 5.720 -12.815 -12.260 1.00 95.69 408 GLY A C 1
ATOM 3235 O O . GLY A 1 408 ? 6.261 -13.683 -11.562 1.00 95.69 408 GLY A O 1
ATOM 3236 N N . ASN A 1 409 ? 5.277 -13.074 -13.495 1.00 95.06 409 ASN A N 1
ATOM 3237 C CA . ASN A 1 409 ? 5.554 -14.338 -14.183 1.00 95.06 409 ASN A CA 1
ATOM 3238 C C . ASN A 1 409 ? 6.984 -14.355 -14.730 1.00 95.06 409 ASN A C 1
ATOM 3240 O O . ASN A 1 409 ? 7.712 -15.321 -14.499 1.00 95.06 409 ASN A O 1
ATOM 3244 N N . THR A 1 410 ? 7.403 -13.270 -15.382 1.00 95.31 410 THR A N 1
ATOM 3245 C CA . THR A 1 410 ? 8.772 -13.071 -15.857 1.00 95.31 410 THR A CA 1
ATOM 3246 C C . THR A 1 410 ? 9.372 -11.796 -15.276 1.00 95.31 410 THR A C 1
ATOM 3248 O O . THR A 1 410 ? 8.689 -10.790 -15.064 1.00 95.31 410 THR A O 1
ATOM 3251 N N . TRP A 1 411 ? 10.673 -11.851 -15.005 1.00 96.62 411 TRP A N 1
ATOM 3252 C CA . TRP A 1 411 ? 11.458 -10.749 -14.461 1.00 96.62 411 TRP A CA 1
ATOM 3253 C C . TRP A 1 411 ? 12.641 -10.465 -15.379 1.00 96.62 411 TRP A C 1
ATOM 3255 O O . TRP A 1 411 ? 13.156 -11.374 -16.028 1.00 96.62 411 TRP A O 1
ATOM 3265 N N . ARG A 1 412 ? 13.070 -9.204 -15.429 1.00 95.56 412 ARG A N 1
ATOM 3266 C CA . ARG A 1 412 ? 14.290 -8.754 -16.115 1.00 95.56 412 ARG A CA 1
ATOM 3267 C C . ARG A 1 412 ? 15.046 -7.772 -15.230 1.00 95.56 412 ARG A C 1
ATOM 3269 O O . ARG A 1 412 ? 14.415 -7.002 -14.506 1.00 95.56 412 ARG A O 1
ATOM 3276 N N . GLN A 1 413 ? 16.371 -7.798 -15.289 1.00 95.31 413 GLN A N 1
ATOM 3277 C CA . GLN A 1 413 ? 17.218 -6.806 -14.630 1.00 95.31 413 GLN A CA 1
ATOM 3278 C C . GLN A 1 413 ? 17.233 -5.508 -15.450 1.00 95.31 413 GLN A C 1
ATOM 3280 O O . GLN A 1 413 ? 17.246 -5.565 -16.679 1.00 95.31 413 GLN A O 1
ATOM 3285 N N . ILE A 1 414 ? 17.188 -4.350 -14.784 1.00 95.25 414 ILE A N 1
ATOM 3286 C CA . ILE A 1 414 ? 17.150 -3.026 -15.439 1.00 95.25 414 ILE A CA 1
ATOM 3287 C C . ILE A 1 414 ? 18.241 -2.060 -14.986 1.00 95.25 414 ILE A C 1
ATOM 3289 O O . ILE A 1 414 ? 18.635 -1.209 -15.777 1.00 95.25 414 ILE A O 1
ATOM 3293 N N . PHE A 1 415 ? 18.722 -2.172 -13.747 1.00 94.06 415 PHE A N 1
ATOM 3294 C CA . PHE A 1 415 ? 19.840 -1.377 -13.237 1.00 94.06 415 PHE A CA 1
ATOM 3295 C C . PHE A 1 415 ? 20.657 -2.198 -12.236 1.00 94.06 415 PHE A C 1
ATOM 3297 O O . PHE A 1 415 ? 20.100 -2.997 -11.487 1.00 94.06 415 PHE A O 1
ATOM 3304 N N . GLU A 1 416 ? 21.970 -1.979 -12.201 1.00 91.56 416 GLU A N 1
ATOM 3305 C CA . GLU A 1 416 ? 22.861 -2.495 -11.147 1.00 91.56 416 GLU A CA 1
ATOM 3306 C C . GLU A 1 416 ? 22.776 -1.685 -9.854 1.00 91.56 416 GLU A C 1
ATOM 3308 O O . GLU A 1 416 ? 22.979 -2.226 -8.780 1.00 91.56 416 GLU A O 1
ATOM 3313 N N . GLU A 1 417 ? 22.471 -0.391 -9.955 1.00 88.56 417 GLU A N 1
ATOM 3314 C CA . GLU A 1 417 ? 22.354 0.509 -8.810 1.00 88.56 417 GLU A CA 1
ATOM 3315 C C . GLU A 1 417 ? 20.888 0.827 -8.504 1.00 88.56 417 GLU A C 1
ATOM 3317 O O . GLU A 1 417 ? 20.030 0.843 -9.393 1.00 88.56 417 GLU A O 1
ATOM 3322 N N . GLU A 1 418 ? 20.610 1.175 -7.250 1.00 89.31 418 GLU A N 1
ATOM 3323 C CA . GLU A 1 418 ? 19.276 1.575 -6.820 1.00 89.31 418 GLU A CA 1
ATOM 3324 C C . GLU A 1 418 ? 18.863 2.937 -7.402 1.00 89.31 418 GLU A C 1
ATOM 3326 O O . GLU A 1 418 ? 19.561 3.950 -7.292 1.00 89.31 418 GLU A O 1
ATOM 3331 N N . HIS A 1 419 ? 17.673 2.967 -7.991 1.00 91.75 419 HIS A N 1
ATOM 3332 C CA . HIS A 1 419 ? 17.015 4.164 -8.496 1.00 91.75 419 HIS A CA 1
ATOM 3333 C C . HIS A 1 419 ? 15.604 4.241 -7.918 1.00 91.75 419 HIS A C 1
ATOM 3335 O O . HIS A 1 419 ? 14.938 3.232 -7.703 1.00 91.75 419 HIS A O 1
ATOM 3341 N N . ASN A 1 420 ? 15.113 5.457 -7.714 1.00 91.31 420 ASN A N 1
ATOM 3342 C CA . ASN A 1 420 ? 13.691 5.675 -7.501 1.00 91.31 420 ASN A CA 1
ATOM 3343 C C . ASN A 1 420 ? 12.983 5.677 -8.858 1.00 91.31 420 ASN A C 1
ATOM 3345 O O . ASN A 1 420 ? 13.485 6.289 -9.805 1.00 91.31 420 ASN A O 1
ATOM 3349 N N . VAL A 1 421 ? 11.828 5.009 -8.951 1.00 92.12 421 VAL A N 1
ATOM 3350 C CA . VAL A 1 421 ? 11.071 4.877 -10.205 1.00 92.12 421 VAL A CA 1
ATOM 3351 C C . VAL A 1 421 ? 9.659 5.429 -10.074 1.00 92.12 421 VAL A C 1
ATOM 3353 O O . VAL A 1 421 ? 8.911 5.030 -9.187 1.00 92.12 421 VAL A O 1
ATOM 3356 N N . TRP A 1 422 ? 9.262 6.300 -10.998 1.00 90.50 422 TRP A N 1
ATOM 3357 C CA . TRP A 1 422 ? 7.919 6.871 -11.069 1.00 90.50 422 TRP A CA 1
ATOM 3358 C C . TRP A 1 422 ? 7.208 6.482 -12.363 1.00 90.50 422 TRP A C 1
ATOM 3360 O O . TRP A 1 422 ? 7.824 6.308 -13.414 1.00 90.50 422 TRP A O 1
ATOM 3370 N N . PHE A 1 423 ? 5.882 6.385 -12.276 1.00 88.00 423 PHE A N 1
ATOM 3371 C CA . PHE A 1 423 ? 5.001 6.081 -13.398 1.00 88.00 423 PHE A CA 1
ATOM 3372 C C . PHE A 1 423 ? 4.425 7.384 -13.946 1.00 88.00 423 PHE A C 1
ATOM 3374 O O . PHE A 1 423 ? 3.686 8.081 -13.248 1.00 88.00 423 PHE A O 1
ATOM 3381 N N . LEU A 1 424 ? 4.740 7.694 -15.198 1.00 87.19 424 LEU A N 1
ATOM 3382 C CA . LEU A 1 424 ? 4.182 8.828 -15.924 1.00 87.19 424 LEU A CA 1
ATOM 3383 C C . LEU A 1 424 ? 2.941 8.431 -16.705 1.00 87.19 424 LEU A C 1
ATOM 3385 O O . LEU A 1 424 ? 2.824 7.280 -17.127 1.00 87.19 424 LEU A O 1
ATOM 3389 N N . ASP A 1 425 ? 2.046 9.400 -16.914 1.00 80.75 425 ASP A N 1
ATOM 3390 C CA . ASP A 1 425 ? 0.861 9.271 -17.767 1.00 80.75 425 ASP A CA 1
ATOM 3391 C C . ASP A 1 425 ? 0.128 7.938 -17.546 1.00 80.75 425 ASP A C 1
ATOM 3393 O O . ASP A 1 425 ? 0.020 7.100 -18.436 1.00 80.75 425 ASP A O 1
ATOM 3397 N N . LYS A 1 426 ? -0.267 7.666 -16.294 1.00 76.94 426 LYS A N 1
ATOM 3398 C CA . LYS A 1 426 ? -0.968 6.429 -15.899 1.00 76.94 426 LYS A CA 1
ATOM 3399 C C . LYS A 1 426 ? -0.230 5.125 -16.287 1.00 76.94 426 LYS A C 1
ATOM 3401 O O . LYS A 1 426 ? -0.881 4.104 -16.462 1.00 76.94 426 LYS A O 1
ATOM 3406 N N . GLY A 1 427 ? 1.100 5.128 -16.380 1.00 79.38 427 GLY A N 1
ATOM 3407 C CA . GLY A 1 427 ? 1.895 3.966 -16.806 1.00 79.38 427 GLY A CA 1
ATOM 3408 C C . GLY A 1 427 ? 2.356 4.005 -18.262 1.00 79.38 427 GLY A C 1
ATOM 3409 O O . GLY A 1 427 ? 2.954 3.040 -18.732 1.00 79.38 427 GLY A O 1
ATOM 3410 N N . GLY A 1 428 ? 2.105 5.104 -18.975 1.00 80.88 428 GLY A N 1
ATOM 3411 C CA . GLY A 1 428 ? 2.630 5.348 -20.312 1.00 80.88 428 GLY A CA 1
ATOM 3412 C C . GLY A 1 428 ? 4.148 5.554 -20.349 1.00 80.88 428 GLY A C 1
ATOM 3413 O O . GLY A 1 428 ? 4.757 5.385 -21.393 1.00 80.88 428 GLY A O 1
ATOM 3414 N N . ALA A 1 429 ? 4.824 5.900 -19.264 1.00 89.38 429 ALA A N 1
ATOM 3415 C CA . ALA A 1 429 ? 6.286 5.840 -19.245 1.00 89.38 429 ALA A CA 1
ATOM 3416 C C . ALA A 1 429 ? 6.798 5.587 -17.835 1.00 89.38 429 ALA A C 1
ATOM 3418 O O . ALA A 1 429 ? 6.107 5.861 -16.851 1.00 89.38 429 ALA A O 1
ATOM 3419 N N . LEU A 1 430 ? 8.017 5.071 -17.747 1.00 92.81 430 LEU A N 1
ATOM 3420 C CA . LEU A 1 430 ? 8.737 4.909 -16.493 1.00 92.81 430 LEU A CA 1
ATOM 3421 C C . LEU A 1 430 ? 9.872 5.921 -16.453 1.00 92.81 430 LEU A C 1
ATOM 3423 O O . LEU A 1 430 ? 10.606 6.063 -17.432 1.00 92.81 430 LEU A O 1
ATOM 3427 N N . VAL A 1 431 ? 10.019 6.602 -15.322 1.00 94.00 431 VAL A N 1
ATOM 3428 C CA . VAL A 1 431 ? 11.145 7.501 -15.062 1.00 94.00 431 VAL A CA 1
ATOM 3429 C C . VAL A 1 431 ? 11.947 6.958 -13.903 1.00 94.00 431 VAL A C 1
ATOM 3431 O O . VAL A 1 431 ? 11.368 6.692 -12.858 1.00 94.00 431 VAL A O 1
ATOM 3434 N N . ALA A 1 432 ? 13.259 6.831 -14.078 1.00 94.75 432 ALA A N 1
ATOM 3435 C CA . ALA A 1 432 ? 14.179 6.427 -13.027 1.00 94.75 432 ALA A CA 1
ATOM 3436 C C . ALA A 1 432 ? 15.187 7.542 -12.729 1.00 94.75 432 ALA A C 1
ATOM 3438 O O . ALA A 1 432 ? 15.783 8.127 -13.639 1.00 94.75 432 ALA A O 1
ATOM 3439 N N . VAL A 1 433 ? 15.398 7.825 -11.446 1.00 93.44 433 VAL A N 1
ATOM 3440 C CA . VAL A 1 433 ? 16.381 8.807 -10.966 1.00 93.44 433 VAL A CA 1
ATOM 3441 C C . VAL A 1 433 ? 17.191 8.173 -9.846 1.00 93.44 433 VAL A C 1
ATOM 3443 O O . VAL A 1 433 ? 16.639 7.461 -9.008 1.00 93.44 433 VAL A O 1
ATOM 3446 N N . LYS A 1 434 ? 18.508 8.410 -9.844 1.00 89.50 434 LYS A N 1
ATOM 3447 C CA . LYS A 1 434 ? 19.392 7.933 -8.774 1.00 89.50 434 LYS A CA 1
ATOM 3448 C C . LYS A 1 434 ? 18.904 8.423 -7.408 1.00 89.50 434 LYS A C 1
ATOM 3450 O O . LYS A 1 434 ? 18.270 9.474 -7.310 1.00 89.50 434 LYS A O 1
ATOM 3455 N N . GLN A 1 435 ? 19.183 7.644 -6.370 1.00 84.31 435 GLN A N 1
ATOM 3456 C CA . GLN A 1 435 ? 18.776 7.970 -5.006 1.00 84.31 435 GLN A CA 1
ATOM 3457 C C . GLN A 1 435 ? 19.369 9.294 -4.483 1.00 84.31 435 GLN A C 1
ATOM 3459 O O . GLN A 1 435 ? 20.424 9.719 -4.963 1.00 84.31 435 GLN A O 1
ATOM 3464 N N . PRO A 1 436 ? 18.738 9.912 -3.458 1.00 79.50 436 PRO A N 1
ATOM 3465 C CA . PRO A 1 436 ? 19.146 11.213 -2.915 1.00 79.50 436 PRO A CA 1
ATOM 3466 C C . PRO A 1 436 ? 20.590 11.271 -2.400 1.00 79.50 436 PRO A C 1
ATOM 3468 O O . PRO A 1 436 ? 21.145 12.353 -2.269 1.00 79.50 436 PRO A O 1
ATOM 3471 N N . SER A 1 437 ? 21.217 10.128 -2.109 1.00 80.38 437 SER A N 1
ATOM 3472 C CA . SER A 1 437 ? 22.598 10.041 -1.616 1.00 80.38 437 SER A CA 1
ATOM 3473 C C . SER A 1 437 ? 23.651 10.465 -2.647 1.00 80.38 437 SER A C 1
ATOM 3475 O O . SER A 1 437 ? 24.789 10.757 -2.272 1.00 80.38 437 SER A O 1
ATOM 3477 N N . VAL A 1 438 ? 23.294 10.519 -3.935 1.00 85.19 438 VAL A N 1
ATOM 3478 C CA . VAL A 1 438 ? 24.212 10.847 -5.030 1.00 85.19 438 VAL A CA 1
ATOM 3479 C C . VAL A 1 438 ? 23.672 12.042 -5.820 1.00 85.19 438 VAL A C 1
ATOM 3481 O O . VAL A 1 438 ? 22.569 11.963 -6.365 1.00 85.19 438 VAL A O 1
ATOM 3484 N N . PRO A 1 439 ? 24.442 13.140 -5.963 1.00 90.00 439 PRO A N 1
ATOM 3485 C CA . PRO A 1 439 ? 23.989 14.278 -6.742 1.00 90.00 439 PRO A CA 1
ATOM 3486 C C . PRO A 1 439 ? 23.901 13.887 -8.219 1.00 90.00 439 PRO A C 1
ATOM 3488 O O . PRO A 1 439 ? 24.851 13.361 -8.808 1.00 90.00 439 PRO A O 1
ATOM 3491 N N . THR A 1 440 ? 22.761 14.169 -8.844 1.00 92.25 440 THR A N 1
ATOM 3492 C CA . THR A 1 440 ? 22.503 13.822 -10.243 1.00 92.25 440 THR A CA 1
ATOM 3493 C C . THR A 1 440 ? 21.951 15.009 -11.017 1.00 92.25 440 THR A C 1
ATOM 3495 O O . THR A 1 440 ? 21.297 15.894 -10.478 1.00 92.25 440 THR A O 1
ATOM 3498 N N . ARG A 1 441 ? 22.226 15.034 -12.320 1.00 92.50 441 ARG A N 1
ATOM 3499 C CA . ARG A 1 441 ? 21.592 15.948 -13.285 1.00 92.50 441 ARG A CA 1
ATOM 3500 C C . ARG A 1 441 ? 20.841 15.209 -14.388 1.00 92.50 441 ARG A C 1
ATOM 3502 O O . ARG A 1 441 ? 20.324 15.835 -15.310 1.00 92.50 441 ARG A O 1
ATOM 3509 N N . HIS A 1 442 ? 20.853 13.878 -14.323 1.00 93.25 442 HIS A N 1
ATOM 3510 C CA . HIS A 1 442 ? 20.277 13.014 -15.335 1.00 93.25 442 HIS A CA 1
ATOM 3511 C C . HIS A 1 442 ? 19.110 12.226 -14.755 1.00 93.25 442 HIS A C 1
ATOM 3513 O O . HIS A 1 442 ? 19.145 11.803 -13.596 1.00 93.25 442 HIS A O 1
ATOM 3519 N N . LEU A 1 443 ? 18.121 11.995 -15.604 1.00 94.00 443 LEU A N 1
ATOM 3520 C CA . LEU A 1 443 ? 17.028 11.061 -15.390 1.00 94.00 443 LEU A CA 1
ATOM 3521 C C . LEU A 1 443 ? 16.994 10.070 -16.554 1.00 94.00 443 LEU A C 1
ATOM 3523 O O . LEU A 1 443 ? 17.484 10.361 -17.650 1.00 94.00 443 LEU A O 1
ATOM 3527 N N . TRP A 1 444 ? 16.415 8.904 -16.316 1.00 95.19 444 TRP A N 1
ATOM 3528 C CA . TRP A 1 444 ? 16.223 7.871 -17.323 1.00 95.19 444 TRP A CA 1
ATOM 3529 C C . TRP A 1 444 ? 14.741 7.731 -17.627 1.00 95.19 444 TRP A C 1
ATOM 3531 O O . TRP A 1 444 ? 13.936 7.721 -16.701 1.00 95.19 444 TRP A O 1
ATOM 3541 N N . ILE A 1 445 ? 14.378 7.606 -18.903 1.00 94.31 445 ILE A N 1
ATOM 3542 C CA . ILE A 1 445 ? 12.991 7.406 -19.336 1.00 94.31 445 ILE A CA 1
ATOM 3543 C C . ILE A 1 445 ? 12.892 6.147 -20.190 1.00 94.31 445 ILE A C 1
ATOM 3545 O O . ILE A 1 445 ? 13.698 5.957 -21.106 1.00 94.31 445 ILE A O 1
ATOM 3549 N N . SER A 1 446 ? 11.870 5.335 -19.930 1.00 94.69 446 SER A N 1
ATOM 3550 C CA . SER A 1 446 ? 11.510 4.174 -20.741 1.00 94.69 446 SER A CA 1
ATOM 3551 C C . SER A 1 446 ? 10.040 4.211 -21.181 1.00 94.69 446 SER A C 1
ATOM 3553 O O . SER A 1 446 ? 9.144 4.509 -20.388 1.00 94.69 446 SER A O 1
ATOM 3555 N N . PHE A 1 447 ? 9.800 3.871 -22.453 1.00 92.31 447 PHE A N 1
ATOM 3556 C CA . PHE A 1 447 ? 8.474 3.787 -23.093 1.00 92.31 447 PHE A CA 1
ATOM 3557 C C . PHE A 1 447 ? 8.060 2.351 -23.446 1.00 92.31 447 PHE A C 1
ATOM 3559 O O . PHE A 1 447 ? 6.932 2.109 -23.885 1.00 92.31 447 PHE A O 1
ATOM 3566 N N . ASP A 1 448 ? 8.962 1.393 -23.264 1.00 91.88 448 ASP A N 1
ATOM 3567 C CA . ASP A 1 448 ? 8.806 -0.016 -23.617 1.00 91.88 448 ASP A CA 1
ATOM 3568 C C . ASP A 1 448 ? 8.796 -0.911 -22.372 1.00 91.88 448 ASP A C 1
ATOM 3570 O O . ASP A 1 448 ? 9.288 -2.039 -22.373 1.00 91.88 448 ASP A O 1
ATOM 3574 N N . GLU A 1 449 ? 8.196 -0.379 -21.305 1.00 92.44 449 GLU A N 1
ATOM 3575 C CA . GLU A 1 449 ? 8.051 -1.033 -20.007 1.00 92.44 449 GLU A CA 1
ATOM 3576 C C . GLU A 1 449 ? 9.400 -1.329 -19.335 1.00 92.44 449 GLU A C 1
ATOM 3578 O O . GLU A 1 449 ? 9.488 -2.243 -18.535 1.00 92.44 449 GLU A O 1
ATOM 3583 N N . GLY A 1 450 ? 10.466 -0.584 -19.619 1.00 92.19 450 GLY A N 1
ATOM 3584 C CA . GLY A 1 450 ? 11.780 -0.770 -18.995 1.00 92.19 450 GLY A CA 1
ATOM 3585 C C . GLY A 1 450 ? 12.689 -1.752 -19.730 1.00 92.19 450 GLY A C 1
ATOM 3586 O O . GLY A 1 450 ? 13.585 -2.303 -19.098 1.00 92.19 450 GLY A O 1
ATOM 3587 N N . ARG A 1 451 ? 12.462 -2.020 -21.024 1.00 91.75 451 ARG A N 1
ATOM 3588 C CA . ARG A 1 451 ? 13.407 -2.804 -21.845 1.00 91.75 451 ARG A CA 1
ATOM 3589 C C . ARG A 1 451 ? 14.550 -1.929 -22.351 1.00 91.75 451 ARG A C 1
ATOM 3591 O O . ARG A 1 451 ? 15.689 -2.379 -22.384 1.00 91.75 451 ARG A O 1
ATOM 3598 N N . GLN A 1 452 ? 14.256 -0.683 -22.706 1.00 92.56 452 GLN A N 1
ATOM 3599 C CA . GLN A 1 452 ? 15.239 0.318 -23.095 1.00 92.56 452 GLN A CA 1
ATOM 3600 C C . GLN A 1 452 ? 15.051 1.593 -22.278 1.00 92.56 452 GLN A C 1
ATOM 3602 O O . GLN A 1 452 ? 13.933 2.072 -22.065 1.00 92.56 452 GLN A O 1
ATOM 3607 N N . TRP A 1 453 ? 16.174 2.160 -21.844 1.00 94.25 453 TRP A N 1
ATOM 3608 C CA . TRP A 1 453 ? 16.226 3.383 -21.054 1.00 94.25 453 TRP A CA 1
ATOM 3609 C C . TRP A 1 453 ? 17.004 4.460 -21.803 1.00 94.25 453 TRP A C 1
ATOM 3611 O O . TRP A 1 453 ? 18.130 4.251 -22.249 1.00 94.25 453 TRP A O 1
ATOM 3621 N N . THR A 1 454 ? 16.403 5.640 -21.922 1.00 93.12 454 THR A N 1
ATOM 3622 C CA . THR A 1 454 ? 17.014 6.813 -22.556 1.00 93.12 454 THR A CA 1
ATOM 3623 C C . THR A 1 454 ? 17.404 7.832 -21.495 1.00 93.12 454 THR A C 1
ATOM 3625 O O . THR A 1 454 ? 16.608 8.148 -20.612 1.00 93.12 454 THR A O 1
ATOM 3628 N N . ARG A 1 455 ? 18.638 8.339 -21.557 1.00 94.69 455 ARG A N 1
ATOM 3629 C CA . ARG A 1 455 ? 19.170 9.295 -20.578 1.00 94.69 455 ARG A CA 1
ATOM 3630 C C . ARG A 1 455 ? 18.886 10.731 -21.010 1.00 94.69 455 ARG A C 1
ATOM 3632 O O . ARG A 1 455 ? 19.303 11.130 -22.095 1.00 94.69 455 ARG A O 1
ATOM 3639 N N . HIS A 1 456 ? 18.288 11.524 -20.126 1.00 92.44 456 HIS A N 1
ATOM 3640 C CA . HIS A 1 456 ? 17.984 12.945 -20.340 1.00 92.44 456 HIS A CA 1
ATOM 3641 C C . HIS A 1 456 ? 18.590 13.801 -19.230 1.00 92.44 456 HIS A C 1
ATOM 3643 O O . HIS A 1 456 ? 18.689 13.353 -18.090 1.00 92.44 456 HIS A O 1
ATOM 3649 N N . SER A 1 457 ? 19.004 15.028 -19.550 1.00 93.38 457 SER A N 1
ATOM 3650 C CA . SER A 1 457 ? 19.534 15.984 -18.567 1.00 93.38 457 SER A CA 1
ATOM 3651 C C . SER A 1 457 ? 18.434 16.959 -18.160 1.00 93.38 457 SER A C 1
ATOM 3653 O O . SER A 1 457 ? 17.897 17.646 -19.023 1.00 93.38 457 SER A O 1
ATOM 3655 N N . PHE A 1 458 ? 18.113 17.039 -16.867 1.00 90.44 458 PHE A N 1
ATOM 3656 C CA . PHE A 1 458 ? 17.084 17.959 -16.354 1.00 90.44 458 PHE A CA 1
ATOM 3657 C C . PHE A 1 458 ? 17.661 19.260 -15.783 1.00 90.44 458 PHE A C 1
ATOM 3659 O O . PHE A 1 458 ? 16.938 20.230 -15.585 1.00 90.44 458 PHE A O 1
ATOM 3666 N N . SER A 1 459 ? 18.967 19.288 -15.514 1.00 89.50 459 SER A N 1
ATOM 3667 C CA . SER A 1 459 ? 19.683 20.456 -15.005 1.00 89.50 459 SER A CA 1
ATOM 3668 C C . SER A 1 459 ? 21.081 20.531 -15.620 1.00 89.50 459 SER A C 1
ATOM 3670 O O . SER A 1 459 ? 21.635 19.524 -16.067 1.00 89.50 459 SER A O 1
ATOM 3672 N N . MET A 1 460 ? 21.671 21.727 -15.632 1.00 87.81 460 MET A N 1
ATOM 3673 C CA . MET A 1 460 ? 23.087 21.917 -15.971 1.00 87.81 460 MET A CA 1
ATOM 3674 C C . MET A 1 460 ? 24.004 21.515 -14.806 1.00 87.81 460 MET A C 1
ATOM 3676 O O . MET A 1 460 ? 25.096 20.981 -15.023 1.00 87.81 460 MET A O 1
ATOM 3680 N N . VAL A 1 461 ? 23.537 21.736 -13.573 1.00 89.81 461 VAL A N 1
ATOM 3681 C CA . VAL A 1 461 ? 24.271 21.493 -12.325 1.00 89.81 461 VAL A CA 1
ATOM 3682 C C . VAL A 1 461 ? 23.665 20.284 -11.597 1.00 89.81 461 VAL A C 1
ATOM 3684 O O . VAL A 1 461 ? 22.436 20.197 -11.524 1.00 89.81 461 VAL A O 1
ATOM 3687 N N . PRO A 1 462 ? 24.481 19.349 -11.071 1.00 91.31 462 PRO A N 1
ATOM 3688 C CA . PRO A 1 462 ? 23.988 18.233 -10.266 1.00 91.31 462 PRO A CA 1
ATOM 3689 C C . PRO A 1 462 ? 23.206 18.702 -9.036 1.00 91.31 462 PRO A C 1
ATOM 3691 O O . PRO A 1 462 ? 23.626 19.632 -8.353 1.00 91.31 462 PRO A O 1
ATOM 3694 N N . LEU A 1 463 ? 22.092 18.031 -8.759 1.00 91.19 463 LEU A N 1
ATOM 3695 C CA . LEU A 1 463 ? 21.203 18.287 -7.633 1.00 91.19 463 LEU A CA 1
ATOM 3696 C C . LEU A 1 463 ? 21.121 17.026 -6.764 1.00 91.19 463 LEU A C 1
ATOM 3698 O O . LEU A 1 463 ? 21.001 15.919 -7.296 1.00 91.19 463 LEU A O 1
ATOM 3702 N N . PHE A 1 464 ? 21.162 17.184 -5.443 1.00 90.62 464 PHE A N 1
ATOM 3703 C CA . PHE A 1 464 ? 20.700 16.150 -4.520 1.00 90.62 464 PHE A CA 1
ATOM 3704 C C . PHE A 1 464 ? 19.174 16.165 -4.556 1.00 90.62 464 PHE A C 1
ATOM 3706 O O . PHE A 1 464 ? 18.555 17.131 -4.117 1.00 90.62 464 PHE A O 1
ATOM 3713 N N . VAL A 1 465 ? 18.579 15.155 -5.188 1.00 89.62 465 VAL A N 1
ATOM 3714 C CA . VAL A 1 465 ? 17.127 15.075 -5.383 1.00 89.62 465 VAL A CA 1
ATOM 3715 C C . VAL A 1 465 ? 16.513 14.446 -4.141 1.00 89.62 465 VAL A C 1
ATOM 3717 O O . VAL A 1 465 ? 16.612 13.236 -3.969 1.00 89.62 465 VAL A O 1
ATOM 3720 N N . ASP A 1 466 ? 15.873 15.251 -3.296 1.00 87.12 466 ASP A N 1
ATOM 3721 C CA . ASP A 1 466 ? 15.236 14.776 -2.059 1.00 87.12 466 ASP A CA 1
ATOM 3722 C C . ASP A 1 466 ? 13.867 14.134 -2.322 1.00 87.12 466 ASP A C 1
ATOM 3724 O O . ASP A 1 466 ? 13.400 13.297 -1.545 1.00 87.12 466 ASP A O 1
ATOM 3728 N N . GLY A 1 467 ? 13.235 14.480 -3.444 1.00 86.94 467 GLY A N 1
ATOM 3729 C CA . GLY A 1 467 ? 12.033 13.807 -3.904 1.00 86.94 467 GLY A CA 1
ATOM 3730 C C . GLY A 1 467 ? 11.465 14.367 -5.200 1.00 86.94 467 GLY A C 1
ATOM 3731 O O . GLY A 1 467 ? 11.907 15.392 -5.731 1.00 86.94 467 GLY A O 1
ATOM 3732 N N . ILE A 1 468 ? 10.478 13.645 -5.728 1.00 85.88 468 ILE A N 1
ATOM 3733 C CA . ILE A 1 468 ? 9.796 14.000 -6.971 1.00 85.88 468 ILE A CA 1
ATOM 3734 C C . ILE A 1 468 ? 8.292 13.891 -6.782 1.00 85.88 468 ILE A C 1
ATOM 3736 O O . ILE A 1 468 ? 7.762 12.881 -6.313 1.00 85.88 468 ILE A O 1
ATOM 3740 N N . LEU A 1 469 ? 7.604 14.932 -7.229 1.00 83.75 469 LEU A N 1
ATOM 3741 C CA . LEU A 1 469 ? 6.162 14.970 -7.358 1.00 83.75 469 LEU A CA 1
ATOM 3742 C C . LEU A 1 469 ? 5.781 14.778 -8.819 1.00 83.75 469 LEU A C 1
ATOM 3744 O O . LEU A 1 469 ? 6.197 15.543 -9.687 1.00 83.75 469 LEU A O 1
ATOM 3748 N N . VAL A 1 470 ? 4.981 13.749 -9.082 1.00 79.19 470 VAL A N 1
ATOM 3749 C CA . VAL A 1 470 ? 4.401 13.508 -10.403 1.00 79.19 470 VAL A CA 1
ATOM 3750 C C . VAL A 1 470 ? 2.928 13.856 -10.339 1.00 79.19 470 VAL A C 1
ATOM 3752 O O . VAL A 1 470 ? 2.141 13.141 -9.718 1.00 79.19 470 VAL A O 1
ATOM 3755 N N . GLU A 1 471 ? 2.566 14.953 -10.990 1.00 66.56 471 GLU A N 1
ATOM 3756 C CA . GLU A 1 471 ? 1.180 15.347 -11.173 1.00 66.56 471 GLU A CA 1
ATOM 3757 C C . GLU A 1 471 ? 0.698 14.779 -12.513 1.00 66.56 471 GLU A C 1
ATOM 3759 O O . GLU A 1 471 ? 1.185 15.145 -13.587 1.00 66.56 471 GLU A O 1
ATOM 3764 N N . ALA A 1 472 ? -0.231 13.827 -12.446 1.00 54.06 472 ALA A N 1
ATOM 3765 C CA . ALA A 1 472 ? -0.892 13.262 -13.617 1.00 54.06 472 ALA A CA 1
ATOM 3766 C C . ALA A 1 472 ? -2.286 13.888 -13.756 1.00 54.06 472 ALA A C 1
ATOM 3768 O O . ALA A 1 472 ? -3.302 13.234 -13.511 1.00 54.06 472 ALA A O 1
ATOM 3769 N N . GLY A 1 473 ? -2.330 15.171 -14.119 1.00 52.09 473 GLY A N 1
ATOM 3770 C CA . GLY A 1 473 ? -3.573 15.863 -14.447 1.00 52.09 473 GLY A CA 1
ATOM 3771 C C . GLY A 1 473 ? -4.099 15.455 -15.828 1.00 52.09 473 GLY A C 1
ATOM 3772 O O . GLY A 1 473 ? -3.359 14.967 -16.682 1.00 52.09 473 GLY A O 1
ATOM 3773 N N . ALA A 1 474 ? -5.389 15.682 -16.091 1.00 50.56 474 ALA A N 1
ATOM 3774 C CA . ALA A 1 474 ? -5.971 15.432 -17.417 1.00 50.56 474 ALA A CA 1
ATOM 3775 C C . ALA A 1 474 ? -5.386 16.352 -18.513 1.00 50.56 474 ALA A C 1
ATOM 3777 O O . ALA A 1 474 ? -5.400 15.991 -19.689 1.00 50.56 474 ALA A O 1
ATOM 3778 N N . GLU A 1 475 ? -4.866 17.522 -18.127 1.00 54.12 475 GLU A N 1
ATOM 3779 C CA . GLU A 1 475 ? -4.351 18.550 -19.047 1.00 54.12 475 GLU A CA 1
ATOM 3780 C C . GLU A 1 475 ? -2.880 18.914 -18.798 1.00 54.12 475 GLU A C 1
ATOM 3782 O O . GLU A 1 475 ? -2.169 19.270 -19.742 1.00 54.12 475 GLU A O 1
ATOM 3787 N N . ASN A 1 476 ? -2.408 18.743 -17.559 1.00 65.31 476 ASN A N 1
ATOM 3788 C CA . ASN A 1 476 ? -1.056 19.081 -17.134 1.00 65.31 476 ASN A CA 1
ATOM 3789 C C . ASN A 1 476 ? -0.248 17.811 -16.854 1.00 65.31 476 ASN A C 1
ATOM 3791 O O . ASN A 1 476 ? -0.651 16.962 -16.061 1.00 65.31 476 ASN A O 1
ATOM 3795 N N . GLN A 1 477 ? 0.897 17.698 -17.524 1.00 78.75 477 GLN A N 1
ATOM 3796 C CA . GLN A 1 477 ? 1.840 16.588 -17.412 1.00 78.75 477 GLN A CA 1
ATOM 3797 C C . GLN A 1 477 ? 3.136 17.144 -16.824 1.00 78.75 477 GLN A C 1
ATOM 3799 O O . GLN A 1 477 ? 4.100 17.435 -17.535 1.00 78.75 477 GLN A O 1
ATOM 3804 N N . ILE A 1 478 ? 3.099 17.387 -15.514 1.00 84.69 478 ILE A N 1
ATOM 3805 C CA . ILE A 1 478 ? 4.154 18.097 -14.794 1.00 84.69 478 ILE A CA 1
ATOM 3806 C C . ILE A 1 478 ? 4.819 17.149 -13.806 1.00 84.69 478 ILE A C 1
ATOM 3808 O O . ILE A 1 478 ? 4.166 16.458 -13.023 1.00 84.69 478 ILE A O 1
ATOM 3812 N N . MET A 1 479 ? 6.145 17.131 -13.846 1.00 87.62 479 MET A N 1
ATOM 3813 C CA . MET A 1 479 ? 6.972 16.519 -12.821 1.00 87.62 479 MET A CA 1
ATOM 3814 C C . MET A 1 479 ? 7.758 17.622 -12.120 1.00 87.62 479 MET A C 1
ATOM 3816 O O . MET A 1 479 ? 8.424 18.416 -12.780 1.00 87.62 479 MET A O 1
ATOM 3820 N N . THR A 1 480 ? 7.703 17.667 -10.795 1.00 88.62 480 THR A N 1
ATOM 3821 C CA . THR A 1 480 ? 8.429 18.653 -9.992 1.00 88.62 480 THR A CA 1
ATOM 3822 C C . THR A 1 480 ? 9.461 17.939 -9.139 1.00 88.62 480 THR A C 1
ATOM 3824 O O . THR A 1 480 ? 9.117 17.146 -8.265 1.00 88.62 480 THR A O 1
ATOM 3827 N N . PHE A 1 481 ? 10.729 18.227 -9.399 1.00 90.38 481 PHE A N 1
ATOM 3828 C CA . PHE A 1 481 ? 11.846 17.799 -8.568 1.00 90.38 481 PHE A CA 1
ATOM 3829 C C . PHE A 1 481 ? 12.061 18.849 -7.496 1.00 90.38 481 PHE A C 1
ATOM 3831 O O . PHE A 1 481 ? 12.037 20.045 -7.797 1.00 90.38 481 PHE A O 1
ATOM 3838 N N . PHE A 1 482 ? 12.337 18.409 -6.278 1.00 89.75 482 PHE A N 1
ATOM 3839 C CA . PHE A 1 482 ? 12.807 19.292 -5.227 1.00 89.75 482 PHE A CA 1
ATOM 3840 C C . PHE A 1 482 ? 14.055 18.704 -4.576 1.00 89.75 482 PHE A C 1
ATOM 3842 O O . PHE A 1 482 ? 14.230 17.485 -4.485 1.00 89.75 482 PHE A O 1
ATOM 3849 N N . GLY A 1 483 ? 14.965 19.586 -4.189 1.00 89.81 483 GLY A N 1
ATOM 3850 C CA . GLY A 1 483 ? 16.264 19.180 -3.687 1.00 89.81 483 GLY A CA 1
ATOM 3851 C C . GLY A 1 483 ? 17.172 20.360 -3.407 1.00 89.81 483 GLY A C 1
ATOM 3852 O O . GLY A 1 483 ? 16.721 21.503 -3.333 1.00 89.81 483 GLY A O 1
ATOM 3853 N N . HIS A 1 484 ? 18.466 20.093 -3.304 1.00 88.94 484 HIS A N 1
ATOM 3854 C CA . HIS A 1 484 ? 19.467 21.106 -2.985 1.00 88.94 484 HIS A CA 1
ATOM 3855 C C . HIS A 1 484 ? 20.781 20.861 -3.743 1.00 88.94 484 HIS A C 1
ATOM 3857 O O . HIS A 1 484 ? 21.128 19.733 -4.088 1.00 88.94 484 HIS A O 1
ATOM 3863 N N . PHE A 1 485 ? 21.537 21.922 -4.038 1.00 86.62 485 PHE A N 1
ATOM 3864 C CA . PHE A 1 485 ? 22.849 21.800 -4.696 1.00 86.62 485 PHE A CA 1
ATOM 3865 C C . PHE A 1 485 ? 23.938 21.320 -3.729 1.00 86.62 485 PHE A C 1
ATOM 3867 O O . PHE A 1 485 ? 24.898 20.665 -4.129 1.00 86.62 485 PHE A O 1
ATOM 3874 N N . SER A 1 486 ? 23.803 21.659 -2.448 1.00 83.31 486 SER A N 1
ATOM 3875 C CA . SER A 1 486 ? 24.665 21.208 -1.356 1.00 83.31 486 SER A CA 1
ATOM 3876 C C . SER A 1 486 ? 23.882 21.229 -0.045 1.00 83.31 486 SER A C 1
ATOM 3878 O O . SER A 1 486 ? 22.908 21.966 0.067 1.00 83.31 486 SER A O 1
ATOM 3880 N N . HIS A 1 487 ? 24.324 20.505 0.981 1.00 75.81 487 HIS A N 1
ATOM 3881 C CA . HIS A 1 487 ? 23.643 20.489 2.286 1.00 75.81 487 HIS A CA 1
ATOM 3882 C C . HIS A 1 487 ? 23.539 21.863 2.984 1.00 75.81 487 HIS A C 1
ATOM 3884 O O . HIS A 1 487 ? 22.926 21.971 4.039 1.00 75.81 487 HIS A O 1
ATOM 3890 N N . ARG A 1 488 ? 24.171 22.913 2.437 1.00 81.12 488 ARG A N 1
ATOM 3891 C CA . ARG A 1 488 ? 24.090 24.297 2.932 1.00 81.12 488 ARG A CA 1
ATOM 3892 C C . ARG A 1 488 ? 23.382 25.252 1.969 1.00 81.12 488 ARG A C 1
ATOM 3894 O O . ARG A 1 488 ? 23.309 26.440 2.265 1.00 81.12 488 ARG A O 1
ATOM 3901 N N . SER A 1 489 ? 22.945 24.779 0.802 1.00 81.69 489 SER A N 1
ATOM 3902 C CA . SER A 1 489 ? 22.252 25.622 -0.172 1.00 81.69 489 SER A CA 1
ATOM 3903 C C . SER A 1 489 ? 20.761 25.686 0.118 1.00 81.69 489 SER A C 1
ATOM 3905 O O . SER A 1 489 ? 20.195 24.770 0.707 1.00 81.69 489 SER A O 1
ATOM 3907 N N . GLU A 1 490 ? 20.126 26.734 -0.389 1.00 86.00 490 GLU A N 1
ATOM 3908 C CA . GLU A 1 490 ? 18.673 26.846 -0.426 1.00 86.00 490 GLU A CA 1
ATOM 3909 C C . GLU A 1 490 ? 18.041 25.730 -1.269 1.00 86.00 490 GLU A C 1
ATOM 3911 O O . GLU A 1 490 ? 18.660 25.197 -2.201 1.00 86.00 490 GLU A O 1
ATOM 3916 N N . TRP A 1 491 ? 16.786 25.418 -0.949 1.00 87.38 491 TRP A N 1
ATOM 3917 C CA . TRP A 1 491 ? 15.956 24.496 -1.712 1.00 87.38 491 TRP A CA 1
ATOM 3918 C C . TRP A 1 491 ? 15.779 24.973 -3.152 1.00 87.38 491 TRP A C 1
ATOM 3920 O O . TRP A 1 491 ? 15.609 26.160 -3.425 1.00 87.38 491 TRP A O 1
ATOM 3930 N N . GLN A 1 492 ? 15.799 24.026 -4.077 1.00 88.19 492 GLN A N 1
ATOM 3931 C CA . GLN A 1 492 ? 15.603 24.244 -5.501 1.00 88.19 492 GLN A CA 1
ATOM 3932 C C . GLN A 1 492 ? 14.423 23.410 -5.969 1.00 88.19 492 GLN A C 1
ATOM 3934 O O . GLN A 1 492 ? 14.311 22.236 -5.615 1.00 88.19 492 GLN A O 1
ATOM 3939 N N . LEU A 1 493 ? 13.570 24.014 -6.793 1.00 90.94 493 LEU A N 1
ATOM 3940 C CA . LEU A 1 493 ? 12.466 23.329 -7.448 1.00 90.94 493 LEU A CA 1
ATOM 3941 C C . LEU A 1 493 ? 12.685 23.370 -8.958 1.00 90.94 493 LEU A C 1
ATOM 3943 O O . LEU A 1 493 ? 12.847 24.441 -9.542 1.00 90.94 493 LEU A O 1
ATOM 3947 N N . ILE A 1 494 ? 12.664 22.202 -9.595 1.00 90.06 494 ILE A N 1
ATOM 3948 C CA . ILE A 1 494 ? 12.756 22.075 -11.050 1.00 90.06 494 ILE A CA 1
ATOM 3949 C C . ILE A 1 494 ? 11.446 21.486 -11.548 1.00 90.06 494 ILE A C 1
ATOM 3951 O O . ILE A 1 494 ? 11.138 20.317 -11.319 1.00 90.06 494 ILE A O 1
ATOM 3955 N N . LYS A 1 495 ? 10.678 22.319 -12.247 1.00 90.94 495 LYS A N 1
ATOM 3956 C CA . LYS A 1 495 ? 9.435 21.930 -12.904 1.00 90.94 495 LYS A CA 1
ATOM 3957 C C . LYS A 1 495 ? 9.738 21.467 -14.326 1.00 90.94 495 LYS A C 1
ATOM 3959 O O . LYS A 1 495 ? 10.262 22.236 -15.129 1.00 90.94 495 LYS A O 1
ATOM 3964 N N . ILE A 1 496 ? 9.376 20.233 -14.640 1.00 89.00 496 ILE A N 1
ATOM 3965 C CA . ILE A 1 496 ? 9.555 19.618 -15.952 1.00 89.00 496 ILE A CA 1
ATOM 3966 C C . ILE A 1 496 ? 8.179 19.379 -16.565 1.00 89.00 496 ILE A C 1
ATOM 3968 O O . ILE A 1 496 ? 7.379 18.608 -16.034 1.00 89.00 496 ILE A O 1
ATOM 3972 N N . ASP A 1 497 ? 7.920 20.028 -17.697 1.00 88.38 497 ASP A N 1
ATOM 3973 C CA . ASP A 1 497 ? 6.803 19.675 -18.570 1.00 88.38 497 ASP A CA 1
ATOM 3974 C C . ASP A 1 497 ? 7.232 18.508 -19.466 1.00 88.38 497 ASP A C 1
ATOM 3976 O O . ASP A 1 497 ? 8.035 18.672 -20.390 1.00 88.38 497 ASP A O 1
ATOM 3980 N N . TYR A 1 498 ? 6.716 17.316 -19.167 1.00 86.56 498 TYR A N 1
ATOM 3981 C CA . TYR A 1 498 ? 7.039 16.100 -19.911 1.00 86.56 498 TYR A CA 1
ATOM 3982 C C . TYR A 1 498 ? 6.029 15.797 -21.028 1.00 86.56 498 TYR A C 1
ATOM 3984 O O . TYR A 1 498 ? 6.124 14.756 -21.683 1.00 86.56 498 TYR A O 1
ATOM 3992 N N . LYS A 1 499 ? 5.094 16.715 -21.313 1.00 85.25 499 LYS A N 1
ATOM 3993 C CA . LYS A 1 499 ? 4.145 16.596 -22.430 1.00 85.25 499 LYS A CA 1
ATOM 3994 C C . LYS A 1 499 ? 4.852 16.421 -23.769 1.00 85.25 499 LYS A C 1
ATOM 3996 O O . LYS A 1 499 ? 4.402 15.631 -24.590 1.00 85.25 499 LYS A O 1
ATOM 4001 N N . SER A 1 500 ? 5.966 17.127 -23.966 1.00 83.31 500 SER A N 1
ATOM 4002 C CA . SER A 1 500 ? 6.759 17.107 -25.203 1.00 83.31 500 SER A CA 1
ATOM 4003 C C . SER A 1 500 ? 7.460 15.773 -25.474 1.00 83.31 500 SER A C 1
ATOM 4005 O O . SER A 1 500 ? 7.847 15.515 -26.612 1.00 83.31 500 SER A O 1
ATOM 4007 N N . VAL A 1 501 ? 7.599 14.906 -24.464 1.00 85.19 501 VAL A N 1
ATOM 4008 C CA . VAL A 1 501 ? 8.173 13.564 -24.646 1.00 85.19 501 VAL A CA 1
ATOM 4009 C C . VAL A 1 501 ? 7.175 12.627 -25.347 1.00 85.19 501 VAL A C 1
ATOM 4011 O O . VAL A 1 501 ? 7.568 11.634 -25.959 1.00 85.19 501 VAL A O 1
ATOM 4014 N N . PHE A 1 502 ? 5.881 12.961 -25.320 1.00 85.44 502 PHE A N 1
ATOM 4015 C CA . PHE A 1 502 ? 4.844 12.270 -26.079 1.00 85.44 502 PHE A CA 1
ATOM 4016 C C . PHE A 1 502 ? 4.558 13.011 -27.390 1.00 85.44 502 PHE A C 1
ATOM 4018 O O . PHE A 1 502 ? 4.233 14.195 -27.402 1.00 85.44 502 PHE A O 1
ATOM 4025 N N . SER A 1 503 ? 4.632 12.298 -28.514 1.00 85.44 503 SER A N 1
ATOM 4026 C CA . SER A 1 503 ? 4.484 12.896 -29.850 1.00 85.44 503 SER A CA 1
ATOM 4027 C C . SER A 1 503 ? 3.033 13.226 -30.216 1.00 85.44 503 SER A C 1
ATOM 4029 O O . SER A 1 503 ? 2.758 14.216 -30.891 1.00 85.44 503 SER A O 1
ATOM 4031 N N . ARG A 1 504 ? 2.092 12.379 -29.788 1.00 88.62 504 ARG A N 1
ATOM 4032 C CA . ARG A 1 504 ? 0.665 12.467 -30.120 1.00 88.62 504 ARG A CA 1
ATOM 4033 C C . ARG A 1 504 ? -0.187 11.766 -29.069 1.00 88.62 504 ARG A C 1
ATOM 4035 O O . ARG A 1 504 ? 0.332 11.064 -28.206 1.00 88.62 504 ARG A O 1
ATOM 4042 N N . ARG A 1 505 ? -1.509 11.908 -29.162 1.00 87.75 505 ARG A N 1
ATOM 4043 C CA . ARG A 1 505 ? -2.445 11.066 -28.402 1.00 87.75 505 ARG A CA 1
ATOM 4044 C C . ARG A 1 505 ? -2.500 9.660 -29.001 1.00 87.75 505 ARG A C 1
ATOM 4046 O O . ARG A 1 505 ? -2.362 9.501 -30.218 1.00 87.75 505 ARG A O 1
ATOM 4053 N N . CYS A 1 506 ? -2.660 8.658 -28.143 1.00 87.38 506 CYS A N 1
ATOM 4054 C CA . CYS A 1 506 ? -2.802 7.276 -28.581 1.00 87.38 506 CYS A CA 1
ATOM 4055 C C . CYS A 1 506 ? -4.124 7.071 -29.332 1.00 87.38 506 CYS A C 1
ATOM 4057 O O . CYS A 1 506 ? -5.154 7.654 -28.994 1.00 87.38 506 CYS A O 1
ATOM 4059 N N . THR A 1 507 ? -4.056 6.231 -30.355 1.00 88.56 507 THR A N 1
ATOM 4060 C CA . THR A 1 507 ? -5.171 5.725 -31.162 1.00 88.56 507 THR A CA 1
ATOM 4061 C C . THR A 1 507 ? -5.387 4.246 -30.849 1.00 88.56 507 THR A C 1
ATOM 4063 O O . THR A 1 507 ? -4.557 3.639 -30.175 1.00 88.56 507 THR A O 1
ATOM 4066 N N . GLU A 1 508 ? -6.468 3.638 -31.336 1.00 85.44 508 GLU A N 1
ATOM 4067 C CA . GLU A 1 508 ? -6.769 2.219 -31.078 1.00 85.44 508 GLU A CA 1
ATOM 4068 C C . GLU A 1 508 ? -5.628 1.269 -31.499 1.00 85.44 508 GLU A C 1
ATOM 4070 O O . GLU A 1 508 ? -5.352 0.284 -30.817 1.00 85.44 508 GLU A O 1
ATOM 4075 N N . GLU A 1 509 ? -4.886 1.612 -32.556 1.00 88.50 509 GLU A N 1
ATOM 4076 C CA . GLU A 1 509 ? -3.745 0.831 -33.057 1.00 88.50 509 GLU A CA 1
ATOM 4077 C C . GLU A 1 509 ? -2.532 0.833 -32.115 1.00 88.50 509 GLU A C 1
ATOM 4079 O O . GLU A 1 509 ? -1.682 -0.060 -32.178 1.00 88.50 509 GLU A O 1
ATOM 4084 N N . ASP A 1 510 ? -2.449 1.819 -31.218 1.00 89.56 510 ASP A N 1
ATOM 4085 C CA . ASP A 1 510 ? -1.365 1.943 -30.243 1.00 89.56 510 ASP A CA 1
ATOM 4086 C C . ASP A 1 510 ? -1.556 1.050 -29.019 1.00 89.56 510 ASP A C 1
ATOM 4088 O O . ASP A 1 510 ? -0.685 1.000 -28.147 1.00 89.56 510 ASP A O 1
ATOM 4092 N N . TYR A 1 511 ? -2.683 0.346 -28.941 1.00 88.00 511 TYR A N 1
ATOM 4093 C CA . TYR A 1 511 ? -3.013 -0.535 -27.838 1.00 88.00 511 TYR A CA 1
ATOM 4094 C C . TYR A 1 511 ? -2.836 -2.010 -28.209 1.00 88.00 511 TYR A C 1
ATOM 4096 O O . TYR A 1 511 ? -2.883 -2.430 -29.371 1.00 88.00 511 TYR A O 1
ATOM 4104 N N . GLN A 1 512 ? -2.576 -2.810 -27.185 1.00 89.88 512 GLN A N 1
ATOM 4105 C CA . GLN A 1 512 ? -2.556 -4.264 -27.233 1.00 89.88 512 GLN A CA 1
ATOM 4106 C C . GLN A 1 512 ? -3.316 -4.822 -26.035 1.00 89.88 512 GLN A C 1
ATOM 4108 O O . GLN A 1 512 ? -3.376 -4.204 -24.969 1.00 89.88 512 GLN A O 1
ATOM 4113 N N . THR A 1 513 ? -3.872 -6.014 -26.202 1.00 90.81 513 THR A N 1
ATOM 4114 C CA . THR A 1 513 ? -4.500 -6.748 -25.111 1.00 90.81 513 THR A CA 1
ATOM 4115 C C . THR A 1 513 ? -3.453 -7.574 -24.376 1.00 90.81 513 THR A C 1
ATOM 4117 O O . THR A 1 513 ? -2.604 -8.228 -24.982 1.00 90.81 513 THR A O 1
ATOM 4120 N N . TRP A 1 514 ? -3.509 -7.552 -23.051 1.00 91.62 514 TRP A N 1
ATOM 4121 C CA . TRP A 1 514 ? -2.717 -8.416 -22.189 1.00 91.62 514 TRP A CA 1
ATOM 4122 C C . TRP A 1 514 ? -3.652 -9.215 -21.288 1.00 91.62 514 TRP A C 1
ATOM 4124 O O . TRP A 1 514 ? -4.534 -8.661 -20.633 1.00 91.62 514 TRP A O 1
ATOM 4134 N N . HIS A 1 515 ? -3.459 -10.530 -21.281 1.00 92.06 515 HIS A N 1
ATOM 4135 C CA . HIS A 1 515 ? -4.243 -11.457 -20.480 1.00 92.06 515 HIS A CA 1
ATOM 4136 C C . HIS A 1 515 ? -3.485 -11.748 -19.190 1.00 92.06 515 HIS A C 1
ATOM 4138 O O . HIS A 1 515 ? -2.374 -12.296 -19.230 1.00 92.06 515 HIS A O 1
ATOM 4144 N N . LEU A 1 516 ? -4.093 -11.404 -18.055 1.00 92.75 516 LEU A N 1
ATOM 4145 C CA . LEU A 1 516 ? -3.563 -11.812 -16.762 1.00 92.75 516 LEU A CA 1
ATOM 4146 C C . LEU A 1 516 ? -3.592 -13.340 -16.679 1.00 92.75 516 LEU A C 1
ATOM 4148 O O . LEU A 1 516 ? -4.586 -13.977 -17.021 1.00 92.75 516 LEU A O 1
ATOM 4152 N N . ASN A 1 517 ? -2.482 -13.921 -16.244 1.00 93.31 517 ASN A N 1
ATOM 4153 C CA . ASN A 1 517 ? -2.364 -15.352 -16.031 1.00 93.31 517 ASN A CA 1
ATOM 4154 C C . ASN A 1 517 ? -1.379 -15.635 -14.894 1.00 93.31 517 ASN A C 1
ATOM 4156 O O . ASN A 1 517 ? -0.526 -14.801 -14.582 1.00 93.31 517 ASN A O 1
ATOM 4160 N N . ASN A 1 518 ? -1.482 -16.819 -14.304 1.00 91.81 518 ASN A N 1
ATOM 4161 C CA . ASN A 1 518 ? -0.499 -17.357 -13.371 1.00 91.81 518 ASN A CA 1
ATOM 4162 C C . ASN A 1 518 ? 0.134 -18.598 -14.006 1.00 91.81 518 ASN A C 1
ATOM 4164 O O . ASN A 1 518 ? -0.527 -19.628 -14.124 1.00 91.81 518 ASN A O 1
ATOM 4168 N N . GLN A 1 519 ? 1.389 -18.490 -14.454 1.00 89.38 519 GLN A N 1
ATOM 4169 C CA . GLN A 1 519 ? 2.116 -19.579 -15.127 1.00 89.38 519 GLN A CA 1
ATOM 4170 C C . GLN A 1 519 ? 1.325 -20.225 -16.285 1.00 89.38 519 GLN A C 1
ATOM 4172 O O . GLN A 1 519 ? 1.347 -21.439 -16.474 1.00 89.38 519 GLN A O 1
ATOM 4177 N N . GLY A 1 520 ? 0.612 -19.406 -17.064 1.00 90.25 520 GLY A N 1
ATOM 4178 C CA . GLY A 1 520 ? -0.204 -19.860 -18.192 1.00 90.25 520 GLY A CA 1
ATOM 4179 C C . GLY A 1 520 ? -1.661 -20.202 -17.862 1.00 90.25 520 GLY A C 1
ATOM 4180 O O . GLY A 1 520 ? -2.444 -20.338 -18.799 1.00 90.25 520 GLY A O 1
ATOM 4181 N N . GLU A 1 521 ? -2.071 -20.277 -16.589 1.00 90.69 521 GLU A N 1
ATOM 4182 C CA . GLU A 1 521 ? -3.491 -20.396 -16.222 1.00 90.69 521 GLU A CA 1
ATOM 4183 C C . GLU A 1 521 ? -4.162 -19.010 -16.292 1.00 90.69 521 GLU A C 1
ATOM 4185 O O . GLU A 1 521 ? -3.803 -18.122 -15.514 1.00 90.69 521 GLU A O 1
ATOM 4190 N N . PRO A 1 522 ? -5.123 -18.787 -17.210 1.00 90.62 522 PRO A N 1
ATOM 4191 C CA . PRO A 1 522 ? -5.742 -17.476 -17.419 1.00 90.62 522 PRO A CA 1
ATOM 4192 C C . PRO A 1 522 ? -6.814 -17.131 -16.378 1.00 90.62 522 PRO A C 1
ATOM 4194 O O .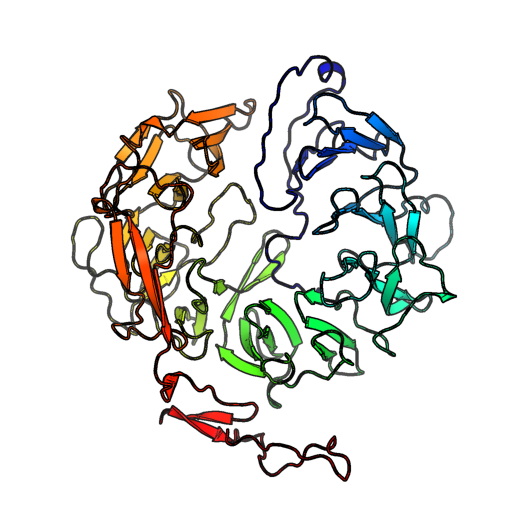 PRO A 1 522 ? -7.303 -16.004 -16.364 1.00 90.62 522 PRO A O 1
ATOM 4197 N N . CYS A 1 523 ? -7.241 -18.099 -15.563 1.00 90.38 523 CYS A N 1
ATOM 4198 C CA . CYS A 1 523 ? -8.247 -17.875 -14.541 1.00 90.38 523 CYS A CA 1
ATOM 4199 C C . CYS A 1 523 ? -7.596 -17.527 -13.198 1.00 90.38 523 CYS A C 1
ATOM 4201 O O . CYS A 1 523 ? -7.095 -18.405 -12.497 1.00 90.38 523 CYS A O 1
ATOM 4203 N N . VAL A 1 524 ? -7.621 -16.247 -12.832 1.00 89.50 524 VAL A N 1
ATOM 4204 C CA . VAL A 1 524 ? -7.105 -15.749 -11.552 1.00 89.50 524 VAL A CA 1
ATOM 4205 C C . VAL A 1 524 ? -8.286 -15.235 -10.736 1.00 89.50 524 VAL A C 1
ATOM 4207 O O . VAL A 1 524 ? -9.097 -14.466 -11.244 1.00 89.50 524 VAL A O 1
ATOM 4210 N N . MET A 1 525 ? -8.426 -15.692 -9.486 1.00 87.75 525 MET A N 1
ATOM 4211 C CA . MET A 1 525 ? -9.560 -15.337 -8.612 1.00 87.75 525 MET A CA 1
ATOM 4212 C C . MET A 1 525 ? -10.940 -15.592 -9.265 1.00 87.75 525 MET A C 1
ATOM 4214 O O . MET A 1 525 ? -11.861 -14.785 -9.146 1.00 87.75 525 MET A O 1
ATOM 4218 N N . GLY A 1 526 ? -11.082 -16.702 -10.002 1.00 88.69 526 GLY A N 1
ATOM 4219 C CA . GLY A 1 526 ? -12.329 -17.075 -10.685 1.00 88.69 526 GLY A CA 1
ATOM 4220 C C . GLY A 1 526 ? -12.691 -16.211 -11.901 1.00 88.69 526 GLY A C 1
ATOM 4221 O O . GLY A 1 526 ? -13.815 -16.303 -12.404 1.00 88.69 526 GLY A O 1
ATOM 4222 N N . GLN A 1 527 ? -11.772 -15.367 -12.380 1.00 90.00 527 GLN A N 1
ATOM 4223 C CA . GLN A 1 527 ? -12.008 -14.444 -13.486 1.00 90.00 527 GLN A CA 1
ATOM 4224 C C . GLN A 1 527 ? -10.877 -14.489 -14.518 1.00 90.00 527 GLN A C 1
ATOM 4226 O O . GLN A 1 527 ? -9.694 -14.550 -14.183 1.00 90.00 527 GLN A O 1
ATOM 4231 N N . LYS A 1 528 ? -11.242 -14.397 -15.797 1.00 91.44 528 LYS A N 1
ATOM 4232 C CA . LYS A 1 528 ? -10.315 -14.069 -16.882 1.00 91.44 528 LYS A CA 1
ATOM 4233 C C . LYS A 1 528 ? -10.331 -12.564 -17.078 1.00 91.44 528 LYS A C 1
ATOM 4235 O O . LYS A 1 528 ? -11.331 -12.004 -17.532 1.00 91.44 528 LYS A O 1
ATOM 4240 N N . GLN A 1 529 ? -9.225 -11.921 -16.731 1.00 90.19 529 GLN A N 1
ATOM 4241 C CA . GLN A 1 529 ? -9.079 -10.473 -16.821 1.00 90.19 529 GLN A CA 1
ATOM 4242 C C . GLN A 1 529 ? -8.239 -10.106 -18.044 1.00 90.19 529 GLN A C 1
ATOM 4244 O O . GLN A 1 529 ? -7.094 -10.549 -18.191 1.00 90.19 529 GLN A O 1
ATOM 4249 N N . ILE A 1 530 ? -8.826 -9.296 -18.926 1.00 90.62 530 ILE A N 1
ATOM 4250 C CA . ILE A 1 530 ? -8.156 -8.777 -20.118 1.00 90.62 530 ILE A CA 1
ATOM 4251 C C . ILE A 1 530 ? -7.941 -7.284 -19.933 1.00 90.62 530 ILE A C 1
ATOM 4253 O O . ILE A 1 530 ? -8.890 -6.502 -19.820 1.00 90.62 530 ILE A O 1
ATOM 4257 N N . TYR A 1 531 ? -6.675 -6.894 -19.931 1.00 88.69 531 TYR A N 1
ATOM 4258 C CA . TYR A 1 531 ? -6.265 -5.511 -19.806 1.00 88.69 531 TYR A CA 1
ATOM 4259 C C . TYR A 1 531 ? -5.910 -4.942 -21.170 1.00 88.69 531 TYR A C 1
ATOM 4261 O O . TYR A 1 531 ? -5.230 -5.582 -21.973 1.00 88.69 531 TYR A O 1
ATOM 4269 N N . MET A 1 532 ? -6.317 -3.702 -21.408 1.00 86.81 532 MET A N 1
ATOM 4270 C CA . MET A 1 532 ? -5.712 -2.899 -22.457 1.00 86.81 532 MET A CA 1
ATOM 4271 C C . MET A 1 532 ? -4.395 -2.347 -21.917 1.00 86.81 532 MET A C 1
ATOM 4273 O O . MET A 1 532 ? -4.347 -1.810 -20.806 1.00 86.81 532 MET A O 1
ATOM 4277 N N . LYS A 1 533 ? -3.321 -2.487 -22.691 1.00 87.00 533 LYS A N 1
ATOM 4278 C CA . LYS A 1 533 ? -2.015 -1.873 -22.435 1.00 87.00 533 LYS A CA 1
ATOM 4279 C C . LYS A 1 533 ? -1.589 -1.112 -23.678 1.00 87.00 533 LYS A C 1
ATOM 4281 O O . LYS A 1 533 ? -1.900 -1.519 -24.797 1.00 87.00 533 LYS A O 1
ATOM 4286 N N . ARG A 1 534 ? -0.848 -0.021 -23.511 1.00 87.50 534 ARG A N 1
ATOM 4287 C CA . ARG A 1 534 ? -0.164 0.588 -24.654 1.00 87.50 534 ARG A CA 1
ATOM 4288 C C . ARG A 1 534 ? 0.867 -0.401 -25.188 1.00 87.50 534 ARG A C 1
ATOM 4290 O O . ARG A 1 534 ? 1.544 -1.067 -24.406 1.00 87.50 534 ARG A O 1
ATOM 4297 N N . ARG A 1 535 ? 1.006 -0.484 -26.506 1.00 89.94 535 ARG A N 1
ATOM 4298 C CA . ARG A 1 535 ? 2.093 -1.232 -27.132 1.00 89.94 535 ARG A CA 1
ATOM 4299 C C . ARG A 1 535 ? 3.437 -0.682 -26.633 1.00 89.94 535 ARG A C 1
ATOM 4301 O O . ARG A 1 535 ? 3.647 0.538 -26.694 1.00 89.94 535 ARG A O 1
ATOM 4308 N N . PRO A 1 536 ? 4.331 -1.541 -26.111 1.00 89.56 536 PRO A N 1
ATOM 4309 C CA . PRO A 1 536 ? 5.660 -1.124 -25.681 1.00 89.56 536 PRO A CA 1
ATOM 4310 C C . PRO A 1 536 ? 6.413 -0.434 -26.825 1.00 89.56 536 PRO A C 1
ATOM 4312 O O . PRO A 1 536 ? 6.464 -0.963 -27.933 1.00 89.56 536 PRO A O 1
ATOM 4315 N N . GLY A 1 537 ? 6.985 0.742 -26.559 1.00 87.44 537 GLY A N 1
ATOM 4316 C CA . GLY A 1 537 ? 7.760 1.517 -27.536 1.00 87.44 537 GLY A CA 1
ATOM 4317 C C . GLY A 1 537 ? 6.984 2.609 -28.283 1.00 87.44 537 GLY A C 1
ATOM 4318 O O . GLY A 1 537 ? 7.608 3.437 -28.942 1.00 87.44 537 GLY A O 1
ATOM 4319 N N . ASN A 1 538 ? 5.653 2.689 -28.157 1.00 89.25 538 ASN A N 1
ATOM 4320 C CA . ASN A 1 538 ? 4.890 3.778 -28.778 1.00 89.25 538 ASN A CA 1
ATOM 4321 C C . ASN A 1 538 ? 4.973 5.072 -27.949 1.00 89.25 538 ASN A C 1
ATOM 4323 O O . ASN A 1 538 ? 4.617 5.101 -26.773 1.00 89.25 538 ASN A O 1
ATOM 4327 N N . TYR A 1 539 ? 5.369 6.177 -28.585 1.00 89.31 539 TYR A N 1
ATOM 4328 C CA . TYR A 1 539 ? 5.523 7.503 -27.963 1.00 89.31 539 TYR A CA 1
ATOM 4329 C C . TYR A 1 539 ? 4.220 8.308 -28.006 1.00 89.31 539 TYR A C 1
ATOM 4331 O O . TYR A 1 539 ? 4.177 9.421 -28.545 1.00 89.31 539 TYR A O 1
ATOM 4339 N N . CYS A 1 540 ? 3.137 7.730 -27.489 1.00 87.81 540 CYS A N 1
ATOM 4340 C CA . CYS A 1 540 ? 1.829 8.374 -27.443 1.00 87.81 540 CYS A CA 1
ATOM 4341 C C . CYS A 1 540 ? 1.290 8.493 -26.013 1.00 87.81 540 CYS A C 1
ATOM 4343 O O . CYS A 1 540 ? 1.595 7.666 -25.148 1.00 87.81 540 CYS A O 1
ATOM 4345 N N . MET A 1 541 ? 0.506 9.548 -25.798 1.00 85.38 541 MET A N 1
ATOM 4346 C CA . MET A 1 541 ? -0.127 9.898 -24.529 1.00 85.38 541 MET A CA 1
ATOM 4347 C C . MET A 1 541 ? -1.481 9.198 -24.379 1.00 85.38 541 MET A C 1
ATOM 4349 O O . MET A 1 541 ? -2.294 9.202 -25.314 1.00 85.38 541 MET A O 1
ATOM 4353 N N . LEU A 1 542 ? -1.727 8.625 -23.204 1.00 79.62 542 LEU A N 1
ATOM 4354 C CA . LEU A 1 542 ? -2.962 7.946 -22.842 1.00 79.62 542 LEU A CA 1
ATOM 4355 C C . LEU A 1 542 ? -4.117 8.944 -22.672 1.00 79.62 542 LEU A C 1
ATOM 4357 O O . LEU A 1 542 ? -3.975 10.035 -22.125 1.00 79.62 542 LEU A O 1
ATOM 4361 N N . GLY A 1 543 ? -5.298 8.561 -23.160 1.00 70.44 543 GLY A N 1
ATOM 4362 C CA . GLY A 1 543 ? -6.504 9.382 -23.070 1.00 70.44 543 GLY A CA 1
ATOM 4363 C C . GLY A 1 543 ? -7.109 9.469 -21.661 1.00 70.44 543 GLY A C 1
ATOM 4364 O O . GLY A 1 543 ? -6.796 8.695 -20.747 1.00 70.44 543 GLY A O 1
ATOM 4365 N N . ARG A 1 544 ? -8.047 10.413 -21.493 1.00 64.62 544 ARG A N 1
ATOM 4366 C CA . ARG A 1 544 ? -8.842 10.580 -20.263 1.00 64.62 544 ARG A CA 1
ATOM 4367 C C . ARG A 1 544 ? -9.688 9.335 -19.975 1.00 64.62 544 ARG A C 1
ATOM 4369 O O . ARG A 1 544 ? -9.623 8.829 -18.855 1.00 64.62 544 ARG A O 1
ATOM 4376 N N . ASP A 1 545 ? -10.328 8.800 -21.014 1.00 59.94 545 ASP A N 1
ATOM 4377 C CA . ASP A 1 545 ? -11.292 7.689 -20.970 1.00 59.94 545 ASP A CA 1
ATOM 4378 C C . ASP A 1 545 ? -10.644 6.310 -21.173 1.00 59.94 545 ASP A C 1
ATOM 4380 O O . ASP A 1 545 ? -11.264 5.372 -21.665 1.00 59.94 545 ASP A O 1
ATOM 4384 N N . TYR A 1 546 ? -9.363 6.177 -20.819 1.00 63.31 546 TYR A N 1
ATOM 4385 C CA . TYR A 1 546 ? -8.635 4.917 -20.933 1.00 63.31 546 TYR A CA 1
ATOM 4386 C C . TYR A 1 546 ? -9.213 3.854 -19.979 1.00 63.31 546 TYR A C 1
ATOM 4388 O O . TYR A 1 546 ? -8.831 3.779 -18.805 1.00 63.31 546 TYR A O 1
ATOM 4396 N N . SER A 1 547 ? -10.140 3.032 -20.484 1.00 58.56 547 SER A N 1
ATOM 4397 C CA . SER A 1 547 ? -10.693 1.876 -19.777 1.00 58.56 547 SER A CA 1
ATOM 4398 C C . SER A 1 547 ? -9.658 0.752 -19.740 1.00 58.56 547 SER A C 1
ATOM 4400 O O . SER A 1 547 ? -9.346 0.126 -20.751 1.00 58.56 547 SER A O 1
ATOM 4402 N N . ARG A 1 548 ? -9.095 0.516 -18.555 1.00 69.12 548 ARG A N 1
ATOM 4403 C CA . ARG A 1 548 ? -7.956 -0.395 -18.357 1.00 69.12 548 ARG A CA 1
ATOM 4404 C C . ARG A 1 548 ? -8.338 -1.862 -18.496 1.00 69.12 548 ARG A C 1
ATOM 4406 O O . ARG A 1 548 ? -7.554 -2.644 -19.018 1.00 69.12 548 ARG A O 1
ATOM 4413 N N . VAL A 1 549 ? -9.524 -2.217 -18.015 1.00 73.62 549 VAL A N 1
ATOM 4414 C CA . VAL A 1 549 ? -10.079 -3.569 -18.090 1.00 73.62 549 VAL A CA 1
ATOM 4415 C C . VAL A 1 549 ? -11.068 -3.581 -19.246 1.00 73.62 549 VAL A C 1
ATOM 4417 O O . VAL A 1 549 ? -12.062 -2.860 -19.207 1.00 73.62 549 VAL A O 1
ATOM 4420 N N . LEU A 1 550 ? -10.760 -4.354 -20.285 1.00 71.06 550 LEU A N 1
ATOM 4421 C CA . LEU A 1 550 ? -11.623 -4.497 -21.460 1.00 71.06 550 LEU A CA 1
ATOM 4422 C C . LEU A 1 550 ? -12.771 -5.458 -21.175 1.00 71.06 550 LEU A C 1
ATOM 4424 O O . LEU A 1 550 ? -13.904 -5.220 -21.582 1.00 71.06 550 LEU A O 1
ATOM 4428 N N . SER A 1 551 ? -12.472 -6.542 -20.464 1.00 74.00 551 SER A N 1
ATOM 4429 C CA . SER A 1 551 ? -13.458 -7.552 -20.115 1.00 74.00 551 SER A CA 1
ATOM 4430 C C . SER A 1 551 ? -13.011 -8.360 -18.907 1.00 74.00 551 SER A C 1
ATOM 4432 O O . SER A 1 551 ? -11.834 -8.712 -18.769 1.00 74.00 551 SER A O 1
ATOM 4434 N N . THR A 1 552 ? -13.996 -8.712 -18.091 1.00 79.88 552 THR A N 1
ATOM 4435 C CA . THR A 1 552 ? -13.868 -9.665 -16.996 1.00 79.88 552 THR A CA 1
ATOM 4436 C C . THR A 1 552 ? -14.870 -10.777 -17.253 1.00 79.88 552 THR A C 1
ATOM 4438 O O . THR A 1 552 ? -16.074 -10.577 -17.098 1.00 79.88 552 THR A O 1
ATOM 4441 N N . GLU A 1 553 ? -14.386 -11.937 -17.681 1.00 88.56 553 GLU A N 1
ATOM 4442 C CA . GLU A 1 553 ? -15.231 -13.117 -17.870 1.00 88.56 553 GLU A CA 1
ATOM 4443 C C . GLU A 1 553 ? -15.116 -14.024 -16.649 1.00 88.56 553 GLU A C 1
ATOM 4445 O O . GLU A 1 553 ? -14.011 -14.310 -16.187 1.00 88.56 553 GLU A O 1
ATOM 4450 N N . SER A 1 554 ? -16.242 -14.499 -16.121 1.00 91.75 554 SER A N 1
ATOM 4451 C CA . SER A 1 554 ? -16.224 -15.488 -15.046 1.00 91.75 554 SER A CA 1
ATOM 4452 C C . SER A 1 554 ? -15.769 -16.851 -15.567 1.00 91.75 554 SER A C 1
ATOM 4454 O O . SER A 1 554 ? -16.141 -17.295 -16.656 1.00 91.75 554 SER A O 1
ATOM 4456 N N . CYS A 1 555 ? -14.958 -17.539 -14.774 1.00 91.31 555 CYS A N 1
ATOM 4457 C CA . CYS A 1 555 ? -14.599 -18.924 -15.030 1.00 91.31 555 CYS A CA 1
ATOM 4458 C C . CYS A 1 555 ? -15.595 -19.881 -14.373 1.00 91.31 555 CYS A C 1
ATOM 4460 O O . CYS A 1 555 ? -16.266 -19.549 -13.398 1.00 91.31 555 CYS A O 1
ATOM 4462 N N . ILE A 1 556 ? -15.622 -21.119 -14.863 1.00 92.94 556 ILE A N 1
ATOM 4463 C CA . ILE A 1 556 ? -16.231 -22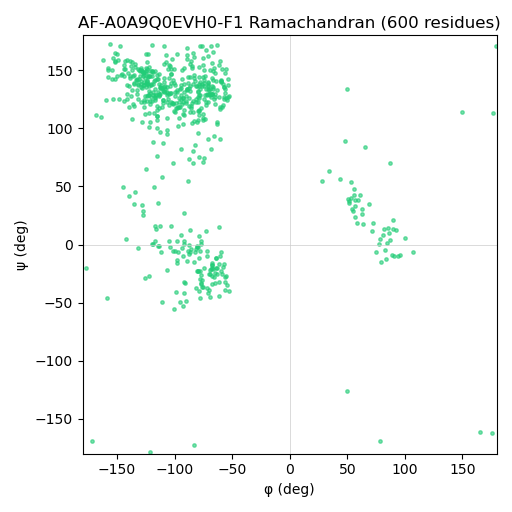.230 -14.131 1.00 92.94 556 ILE A CA 1
ATOM 4464 C C . ILE A 1 556 ? -15.336 -22.548 -12.932 1.00 92.94 556 ILE A C 1
ATOM 4466 O O . ILE A 1 556 ? -14.132 -22.744 -13.114 1.00 92.94 556 ILE A O 1
ATOM 4470 N N . CYS A 1 557 ? -15.930 -22.629 -11.741 1.00 91.56 557 CYS A N 1
ATOM 4471 C CA . CYS A 1 557 ? -15.220 -22.941 -10.506 1.00 91.56 557 CYS A CA 1
ATOM 4472 C C . CYS A 1 557 ? -14.479 -24.284 -10.600 1.00 91.56 557 CYS A C 1
ATOM 4474 O O . CYS A 1 557 ? -15.036 -25.296 -11.040 1.00 91.56 557 CYS A O 1
ATOM 4476 N N . ARG A 1 558 ? -13.233 -24.304 -10.134 1.00 87.31 558 ARG A N 1
ATOM 4477 C CA . ARG A 1 558 ? -12.368 -25.482 -10.015 1.00 87.31 558 ARG A CA 1
ATOM 4478 C C . ARG A 1 558 ? -11.981 -25.703 -8.555 1.00 87.31 558 ARG A C 1
ATOM 4480 O O . ARG A 1 558 ? -12.176 -24.844 -7.704 1.00 87.31 558 ARG A O 1
ATOM 4487 N N . ALA A 1 559 ? -11.344 -26.834 -8.256 1.00 83.75 559 ALA A N 1
ATOM 4488 C CA . ALA A 1 559 ? -10.835 -27.123 -6.909 1.00 83.75 559 ALA A CA 1
ATOM 4489 C C . ALA A 1 559 ? -9.870 -26.035 -6.371 1.00 83.75 559 ALA A C 1
ATOM 4491 O O . ALA A 1 559 ? -9.787 -25.813 -5.163 1.00 83.75 559 ALA A O 1
ATOM 4492 N N . HIS A 1 560 ? -9.165 -25.327 -7.262 1.00 80.75 560 HIS A N 1
ATOM 4493 C CA . HIS A 1 560 ? -8.259 -24.216 -6.931 1.00 80.75 560 HIS A CA 1
ATOM 4494 C C . HIS A 1 560 ? -8.963 -22.890 -6.598 1.00 80.75 560 HIS A C 1
ATOM 4496 O O . HIS A 1 560 ? -8.286 -21.938 -6.212 1.00 80.75 560 HIS A O 1
ATOM 4502 N N . ASP A 1 561 ? -10.298 -22.856 -6.624 1.00 86.88 561 ASP A N 1
ATOM 4503 C CA . ASP A 1 561 ? -11.091 -21.707 -6.167 1.00 86.88 561 ASP A CA 1
ATOM 4504 C C . ASP A 1 561 ? -11.622 -21.877 -4.727 1.00 86.88 561 ASP A C 1
ATOM 4506 O O . ASP A 1 561 ? -12.044 -20.905 -4.115 1.00 86.88 561 ASP A O 1
ATOM 4510 N N . PHE A 1 562 ? -11.563 -23.089 -4.151 1.00 87.06 562 PHE A N 1
ATOM 4511 C CA . PHE A 1 562 ? -12.044 -23.381 -2.785 1.00 87.06 562 PHE A CA 1
ATOM 4512 C C . PHE A 1 562 ? -10.927 -23.465 -1.741 1.00 87.06 562 PHE A C 1
ATOM 4514 O O . PHE A 1 562 ? -10.046 -24.310 -1.866 1.00 87.06 562 PHE A O 1
ATOM 4521 N N . GLU A 1 563 ? -10.962 -22.646 -0.699 1.00 86.31 563 GLU A N 1
ATOM 4522 C CA . GLU A 1 563 ? -10.044 -22.742 0.444 1.00 86.31 563 GLU A CA 1
ATOM 4523 C C . GLU A 1 563 ? -10.507 -23.762 1.496 1.00 86.31 563 GLU A C 1
ATOM 4525 O O . GLU A 1 563 ? -11.651 -24.206 1.463 1.00 86.31 563 GLU A O 1
ATOM 4530 N N . CYS A 1 564 ? -9.608 -24.145 2.409 1.00 89.00 564 CYS A N 1
ATOM 4531 C CA . CYS A 1 564 ? -10.001 -24.938 3.573 1.00 89.00 564 CYS A CA 1
ATOM 4532 C C . CYS A 1 564 ? -10.642 -24.025 4.616 1.00 89.00 564 CYS A C 1
ATOM 4534 O O . CYS A 1 564 ? -10.106 -22.954 4.901 1.00 89.00 564 CYS A O 1
ATOM 4536 N N . ASP A 1 565 ? -11.745 -24.468 5.200 1.00 90.38 565 ASP A N 1
ATOM 4537 C CA . ASP A 1 565 ? -12.473 -23.752 6.237 1.00 90.38 565 ASP A CA 1
ATOM 4538 C C . ASP A 1 565 ? -11.787 -23.886 7.609 1.00 90.38 565 ASP A C 1
ATOM 4540 O O . ASP A 1 565 ? -10.847 -24.660 7.828 1.00 90.38 565 ASP A O 1
ATOM 4544 N N . TYR A 1 566 ? -12.269 -23.123 8.583 1.00 90.25 566 TYR A N 1
ATOM 4545 C CA . TYR A 1 566 ? -11.763 -23.116 9.942 1.00 90.25 566 TYR A CA 1
ATOM 4546 C C . TYR A 1 566 ? -11.745 -24.508 10.570 1.00 90.25 566 TYR A C 1
ATOM 4548 O O . TYR A 1 566 ? -12.765 -25.187 10.702 1.00 90.25 566 TYR A O 1
ATOM 4556 N N . GLY A 1 567 ? -10.561 -24.901 11.038 1.00 89.50 567 GLY A N 1
ATOM 4557 C CA . GLY A 1 567 ? -10.350 -26.219 11.623 1.00 89.50 567 GLY A CA 1
ATOM 4558 C C . GLY A 1 567 ? -9.998 -27.302 10.615 1.00 89.50 567 GLY A C 1
ATOM 4559 O O . GLY A 1 567 ? -9.821 -28.447 11.027 1.00 89.50 567 GLY A O 1
ATOM 4560 N N . TYR A 1 568 ? -9.843 -26.959 9.338 1.00 90.06 568 TYR A N 1
ATOM 4561 C CA . TYR A 1 568 ? -9.358 -27.854 8.301 1.00 90.06 568 TYR A CA 1
ATOM 4562 C C . TYR A 1 568 ? -8.009 -27.375 7.770 1.00 90.06 568 TYR A C 1
ATOM 4564 O O . TYR A 1 568 ? -7.744 -26.185 7.634 1.00 90.06 568 TYR A O 1
ATOM 4572 N N . GLU A 1 569 ? -7.136 -28.331 7.482 1.00 87.50 569 GLU A N 1
ATOM 4573 C CA . GLU A 1 569 ? -5.798 -28.081 6.959 1.00 87.50 569 GLU A CA 1
ATOM 4574 C C . GLU A 1 569 ? -5.624 -28.834 5.645 1.00 87.50 569 GLU A C 1
ATOM 4576 O O . GLU A 1 569 ? -6.064 -29.983 5.490 1.00 87.50 569 GLU A O 1
ATOM 4581 N N . ARG A 1 570 ? -4.956 -28.183 4.692 1.00 84.62 570 ARG A N 1
ATOM 4582 C CA . ARG A 1 570 ? -4.649 -28.789 3.401 1.00 84.62 570 ARG A CA 1
ATOM 4583 C C . ARG A 1 570 ? -3.529 -29.809 3.570 1.00 84.62 570 ARG A C 1
ATOM 4585 O O . ARG A 1 570 ? -2.451 -29.495 4.071 1.00 84.62 570 ARG A O 1
ATOM 4592 N N . ARG A 1 571 ? -3.775 -31.043 3.143 1.00 81.62 571 ARG A N 1
ATOM 4593 C CA . ARG A 1 571 ? -2.757 -32.103 3.097 1.00 81.62 571 ARG A CA 1
ATOM 4594 C C . ARG A 1 571 ? -2.024 -32.076 1.752 1.00 81.62 571 ARG A C 1
ATOM 4596 O O . ARG A 1 571 ? -2.429 -31.386 0.822 1.00 81.62 571 ARG A O 1
ATOM 4603 N N . GLY A 1 572 ? -0.930 -32.834 1.640 1.00 75.25 572 GLY A N 1
ATOM 4604 C CA . GLY A 1 572 ? -0.120 -32.893 0.413 1.00 75.25 572 GLY A CA 1
ATOM 4605 C C . GLY A 1 572 ? -0.865 -33.422 -0.823 1.00 75.25 572 GLY A C 1
ATOM 4606 O O . GLY A 1 572 ? -0.417 -33.194 -1.938 1.00 75.25 572 GLY A O 1
ATOM 4607 N N . ASP A 1 573 ? -2.014 -34.082 -0.636 1.00 75.94 573 ASP A N 1
ATOM 4608 C CA . ASP A 1 573 ? -2.939 -34.502 -1.700 1.00 75.94 573 ASP A CA 1
ATOM 4609 C C . ASP A 1 573 ? -3.859 -33.363 -2.188 1.00 75.94 573 ASP A C 1
ATOM 4611 O O . ASP A 1 573 ? -4.675 -33.566 -3.082 1.00 75.94 573 ASP A O 1
ATOM 4615 N N . GLY A 1 574 ? -3.741 -32.167 -1.605 1.00 76.31 574 GLY A N 1
ATOM 4616 C CA . GLY A 1 574 ? -4.533 -30.990 -1.943 1.00 76.31 574 GLY A CA 1
ATOM 4617 C C . GLY A 1 574 ? -5.905 -30.930 -1.271 1.00 76.31 574 GLY A C 1
ATOM 4618 O O . GLY A 1 574 ? -6.563 -29.898 -1.403 1.00 76.31 574 GLY A O 1
ATOM 4619 N N . ASN A 1 575 ? -6.306 -31.974 -0.535 1.00 86.12 575 ASN A N 1
ATOM 4620 C CA . ASN A 1 575 ? -7.602 -32.065 0.136 1.00 86.12 575 ASN A CA 1
ATOM 4621 C C . ASN A 1 575 ? -7.572 -31.418 1.526 1.00 86.12 575 ASN A C 1
ATOM 4623 O O . ASN A 1 575 ? -6.591 -31.543 2.268 1.00 86.12 575 ASN A O 1
ATOM 4627 N N . CYS A 1 576 ? -8.684 -30.789 1.903 1.00 89.81 576 CYS A N 1
ATOM 4628 C CA . CYS A 1 576 ? -8.906 -30.248 3.239 1.00 89.81 576 CYS A CA 1
ATOM 4629 C C . CYS A 1 576 ? -9.361 -31.371 4.176 1.00 89.81 576 CYS A C 1
ATOM 4631 O O . CYS A 1 576 ? -10.308 -32.104 3.883 1.00 89.81 576 CYS A O 1
ATOM 4633 N N . ARG A 1 577 ? -8.659 -31.555 5.297 1.00 90.12 577 ARG A N 1
ATOM 4634 C CA . ARG A 1 577 ? -9.035 -32.536 6.327 1.00 90.12 577 ARG A CA 1
ATOM 4635 C C . ARG A 1 577 ? -9.073 -31.870 7.695 1.00 90.12 577 ARG A C 1
ATOM 4637 O O . ARG A 1 577 ? -8.279 -30.956 7.914 1.00 90.12 577 ARG A O 1
ATOM 4644 N N . PRO A 1 578 ? -9.928 -32.343 8.621 1.00 90.56 578 PRO A N 1
ATOM 4645 C CA . PRO A 1 578 ? -9.961 -31.811 9.972 1.00 90.56 578 PRO A CA 1
ATOM 4646 C C . PRO A 1 578 ? -8.567 -31.829 10.595 1.00 90.56 578 PRO A C 1
ATOM 4648 O O . PRO A 1 578 ? -7.877 -32.856 10.601 1.00 90.56 578 PRO A O 1
ATOM 4651 N N . ALA A 1 579 ? -8.158 -30.680 11.109 1.00 89.38 579 ALA A N 1
ATOM 4652 C CA . ALA A 1 579 ? -6.943 -30.534 11.874 1.00 89.38 579 ALA A CA 1
ATOM 4653 C C . ALA A 1 579 ? -7.064 -31.281 13.208 1.00 89.38 579 ALA A C 1
ATOM 4655 O O . ALA A 1 579 ? -8.156 -31.481 13.740 1.00 89.38 579 ALA A O 1
ATOM 4656 N N . PHE A 1 580 ? -5.932 -31.663 13.801 1.00 90.00 580 PHE A N 1
ATOM 4657 C CA . PHE A 1 580 ? -5.907 -32.523 14.995 1.00 90.00 580 PHE A CA 1
ATOM 4658 C C . PHE A 1 580 ? -6.651 -31.940 16.218 1.00 90.00 580 PHE A C 1
ATOM 4660 O O . PHE A 1 580 ? -7.051 -32.676 17.118 1.00 90.00 580 PHE A O 1
ATOM 4667 N N . TRP A 1 581 ? -6.821 -30.617 16.272 1.00 88.50 581 TRP A N 1
ATOM 4668 C CA . TRP A 1 581 ? -7.446 -29.864 17.367 1.00 88.50 581 TRP A CA 1
ATOM 4669 C C . TRP A 1 581 ? -8.928 -29.531 17.114 1.00 88.50 581 TRP A C 1
ATOM 4671 O O . TRP A 1 581 ? -9.615 -28.974 17.993 1.00 88.50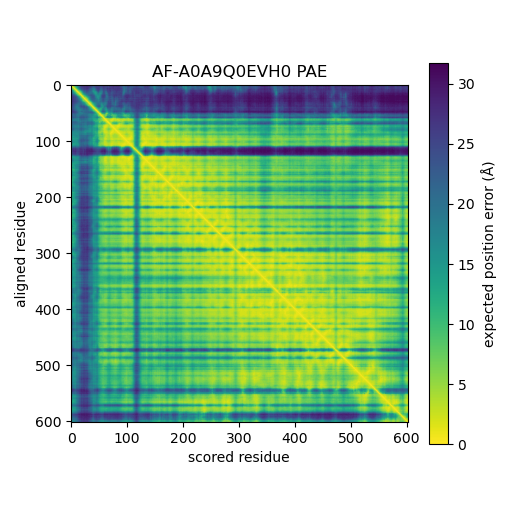 581 TRP A O 1
ATOM 4681 N N . PHE A 1 582 ? -9.421 -29.832 15.914 1.00 87.31 582 PHE A N 1
ATOM 4682 C CA . PHE A 1 582 ? -10.773 -29.532 15.477 1.00 87.31 582 PHE A CA 1
ATOM 4683 C C . PHE A 1 582 ? -11.600 -30.811 15.370 1.00 87.31 582 PHE A C 1
ATOM 4685 O O . PHE A 1 582 ? -11.174 -31.813 14.805 1.00 87.31 582 PHE A O 1
ATOM 4692 N N . ASN A 1 583 ? -12.806 -30.770 15.934 1.00 85.88 583 ASN A N 1
ATOM 4693 C CA . ASN A 1 583 ? -13.760 -31.862 15.822 1.00 85.88 583 ASN A CA 1
ATOM 4694 C C . ASN A 1 583 ? -14.984 -31.359 15.038 1.00 85.88 583 ASN A C 1
ATOM 4696 O O . ASN A 1 583 ? -15.745 -30.559 15.595 1.00 85.88 583 ASN A O 1
ATOM 4700 N N . PRO A 1 584 ? -15.213 -31.835 13.801 1.00 82.38 584 PRO A N 1
ATOM 4701 C CA . PRO A 1 584 ? -16.328 -31.382 12.966 1.00 82.38 584 PRO A CA 1
ATOM 4702 C C . PRO A 1 584 ? -17.704 -31.789 13.518 1.00 82.38 584 PRO A C 1
ATOM 4704 O O . PRO A 1 584 ? -18.724 -31.223 13.132 1.00 82.38 584 PRO A O 1
ATOM 4707 N N . TYR A 1 585 ? -17.744 -32.743 14.455 1.00 78.44 585 TYR A N 1
ATOM 4708 C CA . TYR A 1 585 ? -18.963 -33.160 15.152 1.00 78.44 585 TYR A CA 1
ATOM 4709 C C . TYR A 1 585 ? -19.284 -32.292 16.378 1.00 78.44 585 TYR A C 1
ATOM 4711 O O . TYR A 1 585 ? -20.302 -32.508 17.037 1.00 78.44 585 TYR A O 1
ATOM 4719 N N . SER A 1 586 ? -18.423 -31.330 16.732 1.00 72.25 586 SER A N 1
ATOM 4720 C CA . SER A 1 586 ? -18.693 -30.439 17.861 1.00 72.25 586 SER A CA 1
ATOM 4721 C C . SER A 1 586 ? -19.743 -29.392 17.483 1.00 72.25 586 SER A C 1
ATOM 4723 O O . SER A 1 586 ? -19.514 -28.523 16.649 1.00 72.25 586 SER A O 1
ATOM 4725 N N . ILE A 1 587 ? -20.922 -29.484 18.099 1.00 65.25 587 ILE A N 1
ATOM 4726 C CA . ILE A 1 587 ? -22.018 -28.537 17.873 1.00 65.25 587 ILE A CA 1
ATOM 4727 C C . ILE A 1 587 ? -21.639 -27.188 18.492 1.00 65.25 587 ILE A C 1
ATOM 4729 O O . ILE A 1 587 ? -21.202 -27.121 19.648 1.00 65.25 587 ILE A O 1
ATOM 4733 N N . SER A 1 588 ? -21.825 -26.101 17.736 1.00 61.69 588 SER A N 1
ATOM 4734 C CA . SER A 1 588 ? -21.670 -24.751 18.276 1.00 61.69 588 SER A CA 1
ATOM 4735 C C . SER A 1 588 ? -22.609 -24.555 19.468 1.00 61.69 588 SER A C 1
ATOM 4737 O O . SER A 1 588 ? -23.826 -24.693 19.345 1.00 61.69 588 SER A O 1
ATOM 4739 N N . ARG A 1 589 ? -22.052 -24.155 20.620 1.00 57.38 589 ARG A N 1
ATOM 4740 C CA . ARG A 1 589 ? -22.819 -23.836 21.840 1.00 57.38 589 ARG A CA 1
ATOM 4741 C C . ARG A 1 589 ? -23.821 -22.684 21.650 1.00 57.38 589 ARG A C 1
ATOM 4743 O O . ARG A 1 589 ? -24.619 -22.446 22.547 1.00 57.38 589 ARG A O 1
ATOM 4750 N N . SER A 1 590 ? -23.769 -21.965 20.524 1.00 57.16 590 SER A N 1
ATOM 4751 C CA . SER A 1 590 ? -24.646 -20.831 20.206 1.00 57.16 590 SER A CA 1
ATOM 4752 C C . SER A 1 590 ? -25.910 -21.202 19.421 1.00 57.16 590 SER A C 1
ATOM 4754 O O . SER A 1 590 ? -26.665 -20.304 19.061 1.00 57.16 590 SER A O 1
ATOM 4756 N N . CYS A 1 591 ? -26.138 -22.480 19.099 1.00 63.78 591 CYS A N 1
ATOM 4757 C CA . CYS A 1 591 ? -27.346 -22.895 18.389 1.00 63.78 591 CYS A CA 1
ATOM 4758 C C . CYS A 1 591 ? -28.510 -23.018 19.384 1.00 63.78 591 CYS A C 1
ATOM 4760 O O . CYS A 1 591 ? -28.545 -23.938 20.203 1.00 63.78 591 CYS A O 1
ATOM 4762 N N . SER A 1 592 ? -29.433 -22.055 19.349 1.00 69.38 592 SER A N 1
ATOM 4763 C CA . SER A 1 592 ? -30.666 -22.122 20.140 1.00 69.38 592 SER A CA 1
ATOM 4764 C C . SER A 1 592 ? -31.689 -23.048 19.475 1.00 69.38 592 SER A C 1
ATOM 4766 O O . SER A 1 592 ? -31.673 -23.257 18.260 1.00 69.38 592 SER A O 1
ATOM 4768 N N . GLN A 1 593 ? -32.575 -23.642 20.276 1.00 65.31 593 GLN A N 1
ATOM 4769 C CA . GLN A 1 593 ? -33.562 -24.604 19.790 1.00 65.31 593 GLN A CA 1
ATOM 4770 C C . GLN A 1 593 ? -34.491 -23.940 18.756 1.00 65.31 593 GLN A C 1
ATOM 4772 O O . GLN A 1 593 ? -35.186 -22.980 19.074 1.00 65.31 593 GLN A O 1
ATOM 4777 N N . GLY A 1 594 ? -34.481 -24.443 17.516 1.00 68.62 594 GLY A N 1
ATOM 4778 C CA . GLY A 1 594 ? -35.242 -23.889 16.384 1.00 68.62 594 GLY A CA 1
ATOM 4779 C C . GLY A 1 594 ? -34.402 -23.157 15.329 1.00 68.62 594 GLY A C 1
ATOM 4780 O O . GLY A 1 594 ? -34.937 -22.799 14.282 1.00 68.62 594 GLY A O 1
ATOM 4781 N N . GLN A 1 595 ? -33.100 -22.961 15.560 1.00 72.50 595 GLN A N 1
ATOM 4782 C CA . GLN A 1 595 ? -32.177 -22.437 14.549 1.00 72.50 595 GLN A CA 1
ATOM 4783 C C . GLN A 1 595 ? -31.521 -23.572 13.754 1.00 72.50 595 GLN A C 1
ATOM 4785 O O . GLN A 1 595 ? -31.079 -24.569 14.321 1.00 72.50 595 GLN A O 1
ATOM 4790 N N . ASN A 1 596 ? -31.413 -23.394 12.437 1.00 68.88 596 ASN A N 1
ATOM 4791 C CA . ASN A 1 596 ? -30.642 -24.284 11.572 1.00 68.88 596 ASN A CA 1
ATOM 4792 C C . ASN A 1 596 ? -29.196 -23.786 11.499 1.00 68.88 596 ASN A C 1
ATOM 4794 O O . ASN A 1 596 ? -28.964 -22.599 11.267 1.00 68.88 596 ASN A O 1
ATOM 4798 N N . TYR A 1 597 ? -28.227 -24.685 11.670 1.00 68.75 597 TYR A N 1
ATOM 4799 C CA . TYR A 1 597 ? -26.818 -24.399 11.409 1.00 68.75 597 TYR A CA 1
ATOM 4800 C C . TYR A 1 597 ? -26.360 -25.201 10.189 1.00 68.75 597 TYR A C 1
ATOM 4802 O O . TYR A 1 597 ? -26.659 -26.388 10.070 1.00 68.75 597 TYR A O 1
ATOM 4810 N N . PHE A 1 598 ? -25.640 -24.554 9.274 1.00 69.06 598 PHE A N 1
ATOM 4811 C CA . PHE A 1 598 ? -24.981 -25.245 8.171 1.00 69.06 598 PHE A CA 1
ATOM 4812 C C . PHE A 1 598 ? -23.613 -25.704 8.661 1.00 69.06 598 PHE A C 1
ATOM 4814 O O . PHE A 1 598 ? -22.778 -24.874 9.018 1.00 69.06 598 PHE A O 1
ATOM 4821 N N . ASN A 1 599 ? -23.408 -27.020 8.750 1.00 73.38 599 ASN A N 1
ATOM 4822 C CA . ASN A 1 599 ? -22.094 -27.545 9.095 1.00 73.38 599 ASN A CA 1
ATOM 4823 C C . ASN A 1 599 ? -21.157 -27.407 7.894 1.00 73.38 599 ASN A C 1
ATOM 4825 O O . ASN A 1 599 ? -21.574 -27.635 6.757 1.00 73.38 599 ASN A O 1
ATOM 4829 N N . SER A 1 600 ? -19.901 -27.068 8.158 1.00 80.88 600 SER A N 1
ATOM 4830 C CA . SER A 1 600 ? -18.883 -27.012 7.117 1.00 80.88 600 SER A CA 1
ATOM 4831 C C . SER A 1 600 ? -18.452 -28.418 6.707 1.00 80.88 600 SER A C 1
ATOM 4833 O O . SER A 1 600 ? -18.276 -29.296 7.557 1.00 80.88 600 SER A O 1
ATOM 4835 N N . THR A 1 601 ? -18.259 -28.625 5.406 1.00 83.38 601 THR A N 1
ATOM 4836 C CA . THR A 1 601 ? -17.664 -29.852 4.854 1.00 83.38 601 THR A CA 1
ATOM 4837 C C . THR A 1 601 ? -16.138 -29.844 4.893 1.00 83.38 601 THR A C 1
ATOM 4839 O O . THR A 1 601 ? -15.538 -30.882 4.610 1.00 83.38 601 THR A O 1
ATOM 4842 N N . GLY A 1 602 ? -15.541 -28.712 5.279 1.00 82.31 602 GLY A N 1
ATOM 4843 C CA . GLY A 1 602 ? -14.100 -28.506 5.322 1.00 82.31 602 GLY A CA 1
ATOM 4844 C C . GLY A 1 602 ? -13.524 -27.769 4.144 1.00 82.31 602 GLY A C 1
ATOM 4845 O O . GLY A 1 602 ? -13.930 -28.073 3.002 1.00 82.31 602 GLY A O 1
#

Nearest PDB structures (foldseek):
  6fg9-assembly1_B  TM=9.051E-01  e=8.637E-48  Mus musculus
  6ffy-assembly1_A-2  TM=9.010E-01  e=9.059E-48  Mus musculus
  4n7e-assembly1_A  TM=8.434E-01  e=7.711E-30  Homo sapiens
  6x48-assembly1_A  TM=8.376E-01  e=3.545E-29  Homo sapiens
  8t8r-assembly1_A  TM=8.451E-01  e=7.248E-29  Homo sapiens

Foldseek 3Di:
DAQDAPDPPFFADEDDDDDDDEPVCPVPPPDDQPDDPDDYFHWYAYPDDWWGTWTDDDQKIWTFTDVVVFGWIWIDNHRPPDTDIAGDPFHFPDKHAQPPQRQKIKGWGFDPPPPPDDDPDPDDRKTWIWMTNGNRNDIDTQDIAWAPPFKDFDDPPLDPDRQKMWTWGADPVRFIFIWIARRVPRDPVGIDGLDPDTFDGNAWDDDDQKIKTWHDDPPAIWIWMAGSSHRTDTADDAPVFAFPGKYFHDCPPQKTWMWGDGPPDDQFTWIWIGDSRRRFTDTLGGAFGWDADPVRDTDTLKDDAAQQPLKIKTWHADPNFTFIWIDLHNRNDIDGFADAQAAPVGDGDPADPDQKGKGFRSDADPDPQFQPQWHHYSLQPQWIKGWFDIGRHTDPPQIFIWITNQNRQHIYTQGSADWGWDAFQSNQKIKTDHALVDFDQWIWIFRQSRPDTDIDGQDPATWSFPGKDADNDQPFGWIWTWTANDPPGDIDIRIDRCVVQAPEADDPVQKDKHWRADNPHSQGLQWTWIFIDGHGPHRHHYHPPRDGTPDIDGHDDDLVNDDATRQWDQDPVRDTDGDPSDDLPDDPPPDDPPDDDDRDPD

Secondary structure (DSSP, 8-state):
-------SS-S-----------GGGGGG---------SS----B---SSSEEEEEEETTEEEEEEPTTT--EEEEESSTTSS-EEEE-SS--SEEEE-SS-TT-EEEEEE----SSS--S------EEEEEESSTTSS-EEEEESEEEEEEEEPPTTTSS-TTEEEEEEE-TTS-EEEEEEETTS--GGG-B-SSSS-B-TT--EEETTEEEEEE--SSS-EEEEEETTPPPEE-B--TT--EEEEEEEE-GGG--EEEEEETT-SSEEEEEEE-TTS-BEEEEEEEEEEEE-TTS-EEESEEE-TTSTT-EEEEEEETTEEEEEEESSTTSS-EEBPPPSB-TTS-B----TTTSEEEE-----SSTTS--SEE--TTSTT-EEEEEEEESS--SSS-EEEEESSTTSS-EEEESS-EEEEEEGGGTEEEEEE-TTS-BSEEEEESSSSSS-EEEE--SS-BEEEEEEEEE-SS-EEEEEEEESSTTSPEEEEEEE-GGG--EE--GGGEEEEE--BTTB--BTTEEEEEEEEPTT--EEPPTT--SEEEEEEPPP-GGGPPPPTTEEE-TTS-EEE-TT--TT---TT--TT--------

pLDDT: mean 80.46, std 20.16, range [19.62, 97.88]

InterPro domains:
  IPR006581 VPS10 [SM00602] (23-602)
  IPR031777 Sortilin, C-terminal [PF15901] (472-601)
  IPR031778 Sortilin, N-terminal [PF15902] (59-468)
  IPR050310 VPS10-related sortilin family receptors [PTHR12106] (59-602)